Protein AF-A0A5E4P023-F1 (afdb_monomer_lite)

Sequence (431 aa):
MISGIAAQTNLLALNATIEAARAGEAGAGFRVVAGEVKELSQQTERATREIAASVQRVRGRAQINMTEVQAADAVMSGLDEVFKAVSDAVIAQGEQTREIGVGSDEIAKLAQKVRANAARMREIGGAVHSMTASAESASEAARAAFQRLSERASIVLRQAEVDGDDRSERWPVDLAGTLRRQGERHAVRLIELSPEALQIEMDAASVRLGEDAEVEFAPLGAFTIRLLTPTMAGFEAMLVAPSALLLTRIEDELRRVRVTYQPYIDRVQAVAAEVMATLERALAAGVIREDHVFSTAYVRDGATEPAQYLCESVAALEPHVRHIVERELEVAPLPDFCLLQDRNGFNPVHNLRFSRPPRLGDTVWNLRYSRMRRIFDDKTGLAAARNLKPFLVQSYARDMGDAIELRMEFDAPLFLRGRHWGCVRMAYKLR

Foldseek 3Di:
DQLVVLVVQLVVLVVQLVVLVVVPPVSPVSNVVSVVSNVVSVVSNVVVVVVVVVVVVVVVVVVVVVVVVVVVVVVVVVVVVVVVVVVVVVVVVVVVVVVVVVVVVVVVVVVVVVVVVVVVVVVVVVVVVVVVVVVVVVVVVVVVVVVVVVVVVLVVVLPDQDPQDPPFAKFADWWWKWKDDPNDIFTKTWGIDGLWKTDIAGDPVPDDAQDKIWMATPQQGIAIWGFHDQDLRGTMITGDPDDPSSSVSSVVVVVVRCVVCVVVQVVQLVLLVVLQVQLQVCVVVVVADPCQLLWPPWDWDPDFVVTFTDGSNLVRRAVRNQVSFQVQCVDPVHFPWKFFAWSQQATSHIHQQQCDDTDPPCNLCCLARNRHRDHDNDPVSNCLFNDPPQKGWDWDWGDSPVDTFIKIKIWGWHAHPNRTTGIIITIHGPD

Secondary structure (DSSP, 8-state):
-HHHHHHHHHHHHHHHHHHHHHTGGGGHHHHHHHHHHHHHHHHHHHHHHHHHHHHHHHHHHHHHHHHHHHHHHHHHHHHHHHHHHHHHHHHHHHHHHHHHHHHHHHHHHHHHHHHHHHHHHHHHHHHHHHHHHHHHHHHHHHHHHHHHHHHHHHHHHHHS---------PEEEEEEEEEEETTEEEEEEEEEE-SSEEEEE--GGG--TT-EEEEEETTTEEEEEEEEEEETTEEEEEESS--HHHHHHHHHHHHHHHHHHHHHHHHHHHHHHHHHHHHHHHHHTTSS-HHHHT----EE-TT-SS--EE-HHHHHHHHHHHHHHHHTTTSSSPPSEEEEEETTSB-SEE-GGGBPPP-TT-HHHHHHHB-TT-B--SHHHHHHHH--SS-EEEEEEEE-SS-EEEEEEEEEEEEETTEEEEEEEEEEE--

Radius of gyration: 70.95 Å; chains: 1; bounding box: 104×69×204 Å

pLDDT: mean 89.63, std 9.53, range [42.88, 98.44]

Structure (mmCIF, N/CA/C/O backbone):
data_AF-A0A5E4P023-F1
#
_entry.id   AF-A0A5E4P023-F1
#
loop_
_atom_site.group_PDB
_atom_site.id
_atom_site.type_symbol
_atom_site.label_atom_id
_atom_site.label_alt_id
_atom_site.label_comp_id
_atom_site.label_asym_id
_atom_site.label_entity_id
_atom_site.label_seq_id
_atom_site.pdbx_PDB_ins_code
_atom_site.Cartn_x
_atom_site.Cartn_y
_atom_site.Cartn_z
_atom_site.occupancy
_atom_site.B_iso_or_equiv
_atom_site.auth_seq_id
_atom_site.auth_comp_id
_atom_site.auth_asym_id
_atom_site.auth_atom_id
_atom_site.pdbx_PDB_model_num
ATOM 1 N N . MET A 1 1 ? -67.606 -9.915 131.030 1.00 70.81 1 MET A N 1
ATOM 2 C CA . MET A 1 1 ? -68.856 -10.425 131.636 1.00 70.81 1 MET A CA 1
ATOM 3 C C . MET A 1 1 ? -68.618 -11.724 132.405 1.00 70.81 1 MET A C 1
ATOM 5 O O . MET A 1 1 ? -68.650 -11.667 133.622 1.00 70.81 1 MET A O 1
ATOM 9 N N . ILE A 1 2 ? -68.265 -12.844 131.754 1.00 78.12 2 ILE A N 1
ATOM 10 C CA . ILE A 1 2 ? -68.077 -14.157 132.421 1.00 78.12 2 ILE A CA 1
ATOM 11 C C . ILE A 1 2 ? -66.960 -14.148 133.481 1.00 78.12 2 ILE A C 1
ATOM 13 O O . ILE A 1 2 ? -67.188 -14.589 134.599 1.00 78.12 2 ILE A O 1
ATOM 17 N N . SER A 1 3 ? -65.790 -13.562 133.190 1.00 79.75 3 SER A N 1
ATOM 18 C CA . SER A 1 3 ? -64.710 -13.411 134.188 1.00 79.75 3 SER A CA 1
ATOM 19 C C . SER A 1 3 ? -65.133 -12.573 135.403 1.00 79.75 3 SER A C 1
ATOM 21 O O . SER A 1 3 ? -64.735 -12.886 136.519 1.00 79.75 3 SER A O 1
ATOM 23 N N . GLY A 1 4 ? -65.988 -11.562 135.209 1.00 82.25 4 GLY A N 1
ATOM 24 C CA . GLY A 1 4 ? -66.532 -10.759 136.309 1.00 82.25 4 GLY A CA 1
ATOM 25 C C . GLY A 1 4 ? -67.507 -11.553 137.181 1.00 82.25 4 GLY A C 1
ATOM 26 O O . GLY A 1 4 ? -67.444 -11.464 138.402 1.00 82.25 4 GLY A O 1
ATOM 27 N N . ILE A 1 5 ? -68.342 -12.398 136.565 1.00 83.31 5 ILE A N 1
ATOM 28 C CA . ILE A 1 5 ? -69.244 -13.316 137.277 1.00 83.31 5 ILE A CA 1
ATOM 29 C C . ILE A 1 5 ? -68.435 -14.366 138.051 1.00 83.31 5 ILE A C 1
ATOM 31 O O . ILE A 1 5 ? -68.729 -14.621 139.215 1.00 83.31 5 ILE A O 1
ATOM 35 N N . ALA A 1 6 ? -67.380 -14.929 137.453 1.00 86.44 6 ALA A N 1
ATOM 36 C CA . ALA A 1 6 ? -66.483 -15.875 138.116 1.00 86.44 6 ALA A CA 1
ATOM 37 C C . ALA A 1 6 ? -65.750 -15.238 139.313 1.00 86.44 6 ALA A C 1
ATOM 39 O O . ALA A 1 6 ? -65.726 -15.825 140.390 1.00 86.44 6 ALA A O 1
ATOM 40 N N . ALA A 1 7 ? -65.242 -14.008 139.174 1.00 84.31 7 ALA A N 1
ATOM 41 C CA . ALA A 1 7 ? -64.601 -13.270 140.267 1.00 84.31 7 ALA A CA 1
ATOM 42 C C . ALA A 1 7 ? -65.572 -12.957 141.421 1.00 84.31 7 ALA A C 1
ATOM 44 O O . ALA A 1 7 ? -65.226 -13.115 142.593 1.00 84.31 7 ALA A O 1
ATOM 45 N N . GLN A 1 8 ? -66.809 -12.566 141.102 1.00 87.81 8 GLN A N 1
ATOM 46 C CA . GLN A 1 8 ? -67.855 -12.311 142.093 1.00 87.81 8 GLN A CA 1
ATOM 47 C C . GLN A 1 8 ? -68.312 -13.604 142.788 1.00 87.81 8 GLN A C 1
ATOM 49 O O . GLN A 1 8 ? -68.512 -13.614 144.001 1.00 87.81 8 GLN A O 1
ATOM 54 N N . THR A 1 9 ? -68.400 -14.710 142.044 1.00 88.12 9 THR A N 1
ATOM 55 C CA . THR A 1 9 ? -68.721 -16.047 142.575 1.00 88.12 9 THR A CA 1
ATOM 56 C C . THR A 1 9 ? -67.601 -16.570 143.480 1.00 88.12 9 THR A C 1
ATOM 58 O O . THR A 1 9 ? -67.891 -17.109 144.542 1.00 88.12 9 THR A O 1
ATOM 61 N N . ASN A 1 10 ? -66.330 -16.331 143.133 1.00 87.38 10 ASN A N 1
ATOM 62 C CA . ASN A 1 10 ? -65.165 -16.635 143.974 1.00 87.38 10 ASN A CA 1
ATOM 63 C C . ASN A 1 10 ? -65.195 -15.855 145.298 1.00 87.38 10 ASN A C 1
ATOM 65 O O . ASN A 1 10 ? -64.901 -16.413 146.352 1.00 87.38 10 ASN A O 1
ATOM 69 N N . LEU A 1 11 ? -65.581 -14.574 145.253 1.00 88.50 11 LEU A N 1
ATOM 70 C CA . LEU A 1 11 ? -65.767 -13.729 146.438 1.00 88.50 11 LEU A CA 1
ATOM 71 C C . LEU A 1 11 ? -66.920 -14.217 147.327 1.00 88.50 11 LEU A C 1
ATOM 73 O O . LEU A 1 11 ? -66.765 -14.302 148.544 1.00 88.50 11 LEU A O 1
ATOM 77 N N . LEU A 1 12 ? -68.058 -14.581 146.731 1.00 87.12 12 LEU A N 1
ATOM 78 C CA . LEU A 1 12 ? -69.199 -15.167 147.443 1.00 87.12 12 LEU A CA 1
ATOM 79 C C . LEU A 1 12 ? -68.840 -16.511 148.090 1.00 87.12 12 LEU A C 1
ATOM 81 O O . LEU A 1 12 ? -69.152 -16.732 149.259 1.00 87.12 12 LEU A O 1
ATOM 85 N N . ALA A 1 13 ? -68.139 -17.379 147.361 1.00 87.19 13 ALA A N 1
ATOM 86 C CA . ALA A 1 13 ? -67.669 -18.666 147.858 1.00 87.19 13 ALA A CA 1
ATOM 87 C C . ALA A 1 13 ? -66.635 -18.508 148.981 1.00 87.19 13 ALA A C 1
ATOM 89 O O . ALA A 1 13 ? -66.694 -19.229 149.971 1.00 87.19 13 ALA A O 1
ATOM 90 N N . LEU A 1 14 ? -65.741 -17.518 148.881 1.00 85.56 14 LEU A N 1
ATOM 91 C CA . LEU A 1 14 ? -64.792 -17.168 149.939 1.00 85.56 14 LEU A CA 1
ATOM 92 C C . LEU A 1 14 ? -65.509 -16.724 151.222 1.00 85.56 14 LEU A C 1
ATOM 94 O O . LEU A 1 14 ? -65.182 -17.218 152.300 1.00 85.56 14 LEU A O 1
ATOM 98 N N . ASN A 1 15 ? -66.507 -15.843 151.104 1.00 86.62 15 ASN A N 1
ATOM 99 C CA . ASN A 1 15 ? -67.332 -15.419 152.238 1.00 86.62 15 ASN A CA 1
ATOM 100 C C . ASN A 1 15 ? -68.079 -16.611 152.861 1.00 86.62 15 ASN A C 1
ATOM 102 O O . ASN A 1 15 ? -68.120 -16.743 154.083 1.00 86.62 15 ASN A O 1
ATOM 106 N N . ALA A 1 16 ? -68.595 -17.527 152.036 1.00 84.56 16 ALA A N 1
ATOM 107 C CA . ALA A 1 16 ? -69.231 -18.757 152.503 1.00 84.56 16 ALA A CA 1
ATOM 108 C C . ALA A 1 16 ? -68.242 -19.717 153.198 1.00 84.56 16 ALA A C 1
ATOM 110 O O . ALA A 1 16 ? -68.600 -20.338 154.196 1.00 84.56 16 ALA A O 1
ATOM 111 N N . THR A 1 17 ? -66.985 -19.816 152.737 1.00 82.94 17 THR A N 1
ATOM 112 C CA . THR A 1 17 ? -65.925 -20.588 153.416 1.00 82.94 17 THR A CA 1
ATOM 113 C C . THR A 1 17 ? -65.622 -20.021 154.806 1.00 82.94 17 THR A C 1
ATOM 115 O O . THR A 1 17 ? -65.428 -20.793 155.745 1.00 82.94 17 THR A O 1
ATOM 118 N N . ILE A 1 18 ? -65.597 -18.689 154.949 1.00 82.94 18 ILE A N 1
ATOM 119 C CA . ILE A 1 18 ? -65.374 -18.003 156.233 1.00 82.94 18 ILE A CA 1
ATOM 120 C C . ILE A 1 18 ? -66.510 -18.325 157.213 1.00 82.94 18 ILE A C 1
ATOM 122 O O . ILE A 1 18 ? -66.247 -18.707 158.354 1.00 82.94 18 ILE A O 1
ATOM 126 N N . GLU A 1 19 ? -67.765 -18.254 156.767 1.00 84.62 19 GLU A N 1
ATOM 127 C CA . GLU A 1 19 ? -68.917 -18.528 157.634 1.00 84.62 19 GLU A CA 1
ATOM 128 C C . GLU A 1 19 ? -69.028 -20.024 157.997 1.00 84.62 19 GLU A C 1
ATOM 130 O O . GLU A 1 19 ? -69.291 -20.374 159.149 1.00 84.62 19 GLU A O 1
ATOM 135 N N . ALA A 1 20 ? -68.698 -20.927 157.064 1.00 82.19 20 ALA A N 1
ATOM 136 C CA . ALA A 1 20 ? -68.601 -22.367 157.324 1.00 82.19 20 ALA A CA 1
ATOM 137 C C . ALA A 1 20 ? -67.449 -22.742 158.282 1.00 82.19 20 ALA A C 1
ATOM 139 O O . ALA A 1 20 ? -67.514 -23.766 158.970 1.00 82.19 20 ALA A O 1
ATOM 140 N N . ALA A 1 21 ? -66.385 -21.932 158.349 1.00 79.31 21 ALA A N 1
ATOM 141 C CA . ALA A 1 21 ? -65.330 -22.074 159.352 1.00 79.31 21 ALA A CA 1
ATOM 142 C C . ALA A 1 21 ? -65.804 -21.651 160.753 1.00 79.31 21 ALA A C 1
ATOM 144 O O . ALA A 1 21 ? -65.434 -22.281 161.744 1.00 79.31 21 ALA A O 1
ATOM 145 N N . ARG A 1 22 ? -66.663 -20.629 160.820 1.00 81.69 22 ARG A N 1
ATOM 146 C CA . ARG A 1 22 ? -67.216 -20.051 162.053 1.00 81.69 22 ARG A CA 1
ATOM 147 C C . ARG A 1 22 ? -68.255 -20.947 162.738 1.00 81.69 22 ARG A C 1
ATOM 149 O O . ARG A 1 22 ? -68.333 -20.951 163.962 1.00 81.69 22 ARG A O 1
ATOM 156 N N . ALA A 1 23 ? -68.999 -21.739 161.965 1.00 81.44 23 ALA A N 1
ATOM 157 C CA . ALA A 1 23 ? -70.019 -22.676 162.453 1.00 81.44 23 ALA A CA 1
ATOM 158 C C . ALA A 1 23 ? -69.472 -23.997 163.056 1.00 81.44 23 ALA A C 1
ATOM 160 O O . ALA A 1 23 ? -70.258 -24.848 163.475 1.00 81.44 23 ALA A O 1
ATOM 161 N N . GLY A 1 24 ? -68.147 -24.198 163.113 1.00 75.44 24 GLY A N 1
ATOM 162 C CA . GLY A 1 24 ? -67.534 -25.380 163.744 1.00 75.44 24 GLY A CA 1
ATOM 163 C C . GLY A 1 24 ? -67.893 -26.714 163.064 1.00 75.44 24 GLY A C 1
ATOM 164 O O . GLY A 1 24 ? -67.930 -26.789 161.835 1.00 75.44 24 GLY A O 1
ATOM 165 N N . GLU A 1 25 ? -68.147 -27.768 163.854 1.00 73.56 25 GLU A N 1
ATOM 166 C CA . GLU A 1 25 ? -68.491 -29.132 163.385 1.00 73.56 25 GLU A CA 1
ATOM 167 C C . GLU A 1 25 ? -69.764 -29.169 162.514 1.00 73.56 25 GLU A C 1
ATOM 169 O O . GLU A 1 25 ? -69.801 -29.863 161.499 1.00 73.56 25 GLU A O 1
ATOM 174 N N . ALA A 1 26 ? -70.782 -28.356 162.833 1.00 71.69 26 ALA A N 1
ATOM 175 C CA . ALA A 1 26 ? -72.043 -28.308 162.081 1.00 71.69 26 ALA A CA 1
ATOM 176 C C . ALA A 1 26 ? -71.886 -27.740 160.652 1.00 71.69 26 ALA A C 1
ATOM 178 O O . ALA A 1 26 ? -72.730 -27.979 159.790 1.00 71.69 26 ALA A O 1
ATOM 179 N N . GLY A 1 27 ? -70.801 -26.999 160.385 1.00 79.94 27 GLY A N 1
ATOM 180 C CA . GLY A 1 27 ? -70.506 -26.368 159.093 1.00 79.94 27 GLY A CA 1
ATOM 181 C C . GLY A 1 27 ? -69.602 -27.183 158.162 1.00 79.94 27 GLY A C 1
ATOM 182 O O . GLY A 1 27 ? -69.261 -26.702 157.078 1.00 79.94 27 GLY A O 1
ATOM 183 N N . ALA A 1 28 ? -69.190 -28.395 158.553 1.00 75.88 28 ALA A N 1
ATOM 184 C CA . ALA A 1 28 ? -68.196 -29.186 157.823 1.00 75.88 28 ALA A CA 1
ATOM 185 C C . ALA A 1 28 ? -68.594 -29.462 156.358 1.00 75.88 28 ALA A C 1
ATOM 187 O O . ALA A 1 28 ? -67.791 -29.236 155.453 1.00 75.88 28 ALA A O 1
ATOM 188 N N . GLY A 1 29 ? -69.850 -29.855 156.105 1.00 81.75 29 GLY A N 1
ATOM 189 C CA . GLY A 1 29 ? -70.361 -30.082 154.745 1.00 81.75 29 GLY A CA 1
ATOM 190 C C . GLY A 1 29 ? -70.436 -28.803 153.899 1.00 81.75 29 GLY A C 1
ATOM 191 O O . GLY A 1 29 ? -70.054 -28.806 152.731 1.00 81.75 29 GLY A O 1
ATOM 192 N N . PHE A 1 30 ? -70.836 -27.677 154.503 1.00 83.12 30 PHE A N 1
ATOM 193 C CA . PHE A 1 30 ? -70.882 -26.369 153.832 1.00 83.12 30 PHE A CA 1
ATOM 194 C C . PHE A 1 30 ? -69.492 -25.869 153.426 1.00 83.12 30 PHE A C 1
ATOM 196 O O . PHE A 1 30 ? -69.344 -25.224 152.389 1.00 83.12 30 PHE A O 1
ATOM 203 N N . ARG A 1 31 ? -68.460 -26.193 154.213 1.00 83.38 31 ARG A N 1
ATOM 204 C CA . ARG A 1 31 ? -67.069 -25.827 153.922 1.00 83.38 31 ARG A CA 1
ATOM 205 C C . ARG A 1 31 ? -66.550 -26.502 152.655 1.00 83.38 31 ARG A C 1
ATOM 207 O O . ARG A 1 31 ? -65.865 -25.847 151.875 1.00 83.38 31 ARG A O 1
ATOM 214 N N . VAL A 1 32 ? -66.903 -27.773 152.442 1.00 85.25 32 VAL A N 1
ATOM 215 C CA . VAL A 1 32 ? -66.551 -28.525 151.226 1.00 85.25 32 VAL A CA 1
ATOM 216 C C . VAL A 1 32 ? -67.222 -27.897 150.008 1.00 85.25 32 VAL A C 1
ATOM 218 O O . VAL A 1 32 ? -66.541 -27.586 149.038 1.00 85.25 32 VAL A O 1
ATOM 221 N N . VAL A 1 33 ? -68.526 -27.609 150.087 1.00 86.62 33 VAL A N 1
ATOM 222 C CA . VAL A 1 33 ? -69.267 -26.974 148.983 1.00 86.62 33 VAL A CA 1
ATOM 223 C C . VAL A 1 33 ? -68.716 -25.580 148.666 1.00 86.62 33 VAL A C 1
ATOM 225 O O . VAL A 1 33 ? -68.507 -25.253 147.503 1.00 86.62 33 VAL A O 1
ATOM 228 N N . ALA A 1 34 ? -68.428 -24.757 149.679 1.00 87.19 34 ALA A N 1
ATOM 229 C CA . ALA A 1 34 ? -67.835 -23.438 149.468 1.00 87.19 34 ALA A CA 1
ATOM 230 C C . ALA A 1 34 ? -66.423 -23.524 148.857 1.00 87.19 34 ALA A C 1
ATOM 232 O O . ALA A 1 34 ? -66.083 -22.712 147.998 1.00 87.19 34 ALA A O 1
ATOM 233 N N . GLY A 1 35 ? -65.622 -24.518 149.263 1.00 86.62 35 GLY A N 1
ATOM 234 C CA . GLY A 1 35 ? -64.325 -24.824 148.656 1.00 86.62 35 GLY A CA 1
ATOM 235 C C . GLY A 1 35 ? -64.447 -25.215 147.181 1.00 86.62 35 GLY A C 1
ATOM 236 O O . GLY A 1 35 ? -63.753 -24.638 146.349 1.00 86.62 35 GLY A O 1
ATOM 237 N N . GLU A 1 36 ? -65.393 -26.095 146.853 1.00 89.62 36 GLU A N 1
ATOM 238 C CA . GLU A 1 36 ? -65.662 -26.557 145.486 1.00 89.62 36 GLU A CA 1
ATOM 239 C C . GLU A 1 36 ? -66.146 -25.414 144.577 1.00 89.62 36 GLU A C 1
ATOM 241 O O . GLU A 1 36 ? -65.652 -25.237 143.466 1.00 89.62 36 GLU A O 1
ATOM 246 N N . VAL A 1 37 ? -67.064 -24.561 145.058 1.00 89.00 37 VAL A N 1
ATOM 247 C CA . VAL A 1 37 ? -67.544 -23.388 144.298 1.00 89.00 37 VAL A CA 1
ATOM 248 C C . VAL A 1 37 ? -66.415 -22.375 144.089 1.00 89.00 37 VAL A C 1
ATOM 250 O O . VAL A 1 37 ? -66.289 -21.796 143.005 1.00 89.00 37 VAL A O 1
ATOM 253 N N . LYS A 1 38 ? -65.564 -22.169 145.103 1.00 87.19 38 LYS A N 1
ATOM 254 C CA . LYS A 1 38 ? -64.379 -21.313 144.994 1.00 87.19 38 LYS A CA 1
ATOM 255 C C . LYS A 1 38 ? -63.421 -21.864 143.937 1.00 87.19 38 LYS A C 1
ATOM 257 O O . LYS A 1 38 ? -63.014 -21.120 143.047 1.00 87.19 38 LYS A O 1
ATOM 262 N N . GLU A 1 39 ? -63.116 -23.154 143.972 1.00 89.88 39 GLU A N 1
ATOM 263 C CA . GLU A 1 39 ? -62.246 -23.792 142.986 1.00 89.88 39 GLU A CA 1
ATOM 264 C C . GLU A 1 39 ? -62.830 -23.725 141.565 1.00 89.88 39 GLU A C 1
ATOM 266 O O . GLU A 1 39 ? -62.143 -23.268 140.648 1.00 89.88 39 GLU A O 1
ATOM 271 N N . LEU A 1 40 ? -64.115 -24.050 141.388 1.00 90.56 40 LEU A N 1
ATOM 272 C CA . LEU A 1 40 ? -64.821 -23.963 140.106 1.00 90.56 40 LEU A CA 1
ATOM 273 C C . LEU A 1 40 ? -64.823 -22.534 139.547 1.00 90.56 40 LEU A C 1
ATOM 275 O O . LEU A 1 40 ? -64.618 -22.325 138.350 1.00 90.56 40 LEU A O 1
ATOM 279 N N . SER A 1 41 ? -65.011 -21.526 140.401 1.00 90.50 41 SER A N 1
ATOM 280 C CA . SER A 1 41 ? -64.974 -20.122 139.986 1.00 90.50 41 SER A CA 1
ATOM 281 C C . SER A 1 41 ? -63.569 -19.681 139.541 1.00 90.50 41 SER A C 1
ATOM 283 O O . SER A 1 41 ? -63.434 -19.028 138.505 1.00 90.50 41 SER A O 1
ATOM 285 N N . GLN A 1 42 ? -62.509 -20.125 140.228 1.00 89.88 42 GLN A N 1
ATOM 286 C CA . GLN A 1 42 ? -61.117 -19.889 139.820 1.00 89.88 42 GLN A CA 1
ATOM 287 C C . GLN A 1 42 ? -60.745 -20.644 138.536 1.00 89.88 42 GLN A C 1
ATOM 289 O O . GLN A 1 42 ? -59.994 -20.129 137.703 1.00 89.88 42 GLN A O 1
ATOM 294 N N . GLN A 1 43 ? -61.250 -21.867 138.353 1.00 90.31 43 GLN A N 1
ATOM 295 C CA . GLN A 1 43 ? -61.119 -22.616 137.101 1.00 90.31 43 GLN A CA 1
ATOM 296 C C . GLN A 1 43 ? -61.851 -21.900 135.956 1.00 90.31 43 GLN A C 1
ATOM 298 O O . GLN A 1 43 ? -61.278 -21.725 134.884 1.00 90.31 43 GLN A O 1
ATOM 303 N N . THR A 1 44 ? -63.059 -21.384 136.200 1.00 90.62 44 THR A N 1
ATOM 304 C CA . THR A 1 44 ? -63.840 -20.612 135.219 1.00 90.62 44 THR A CA 1
ATOM 305 C C . THR A 1 44 ? -63.118 -19.328 134.812 1.00 90.62 44 THR A C 1
ATOM 307 O O . THR A 1 44 ? -63.067 -18.986 133.629 1.00 90.62 44 THR A O 1
ATOM 310 N N . GLU A 1 45 ? -62.513 -18.615 135.764 1.00 90.06 45 GLU A N 1
ATOM 311 C CA . GLU A 1 45 ? -61.728 -17.412 135.483 1.00 90.06 45 GLU A CA 1
ATOM 312 C C . GLU A 1 45 ? -60.471 -17.721 134.651 1.00 90.06 45 GLU A C 1
ATOM 314 O O . GLU A 1 45 ? -60.167 -16.993 133.700 1.00 90.06 45 GLU A O 1
ATOM 319 N N . ARG A 1 46 ? -59.754 -18.809 134.972 1.00 89.50 46 ARG A N 1
ATOM 320 C CA . ARG A 1 46 ? -58.605 -19.292 134.186 1.00 89.50 46 ARG A CA 1
ATOM 321 C C . ARG A 1 46 ? -59.018 -19.681 132.767 1.00 89.50 46 ARG A C 1
ATOM 323 O O . ARG A 1 46 ? -58.470 -19.127 131.817 1.00 89.50 46 ARG A O 1
ATOM 330 N N . ALA A 1 47 ? -60.043 -20.519 132.625 1.00 89.88 47 ALA A N 1
ATOM 331 C CA . ALA A 1 47 ? -60.575 -20.930 131.328 1.00 89.88 47 ALA A CA 1
ATOM 332 C C . ALA A 1 47 ? -61.036 -19.722 130.493 1.00 89.88 47 ALA A C 1
ATOM 334 O O . ALA A 1 47 ? -60.740 -19.630 129.305 1.00 89.88 47 ALA A O 1
ATOM 335 N N . THR A 1 48 ? -61.690 -18.731 131.112 1.00 90.19 48 THR A N 1
ATOM 336 C CA . THR A 1 48 ? -62.118 -17.505 130.414 1.00 90.19 48 THR A CA 1
ATOM 337 C C . THR A 1 48 ? -60.925 -16.680 129.921 1.00 90.19 48 THR A C 1
ATOM 339 O O . THR A 1 48 ? -60.967 -16.151 128.807 1.00 90.19 48 THR A O 1
ATOM 342 N N . ARG A 1 49 ? -59.845 -16.573 130.711 1.00 90.25 49 ARG A N 1
ATOM 343 C CA . ARG A 1 49 ? -58.599 -15.907 130.287 1.00 90.25 49 ARG A CA 1
ATOM 344 C C . ARG A 1 49 ? -57.920 -16.645 129.136 1.00 90.25 49 ARG A C 1
ATOM 346 O O . ARG A 1 49 ? -57.479 -16.003 128.185 1.00 90.25 49 ARG A O 1
ATOM 353 N N . GLU A 1 50 ? -57.875 -17.970 129.186 1.00 92.19 50 GLU A N 1
ATOM 354 C CA . GLU A 1 50 ? -57.326 -18.797 128.109 1.00 92.19 50 GLU A CA 1
ATOM 355 C C . GLU A 1 50 ? -58.144 -18.681 126.820 1.00 92.19 50 GLU A C 1
ATOM 357 O O . GLU A 1 50 ? -57.561 -18.530 125.746 1.00 92.19 50 GLU A O 1
ATOM 362 N N . ILE A 1 51 ? -59.479 -18.661 126.917 1.00 92.00 51 ILE A N 1
ATOM 363 C CA . ILE A 1 51 ? -60.373 -18.408 125.779 1.00 92.00 51 ILE A CA 1
ATOM 364 C C . ILE A 1 51 ? -60.104 -17.020 125.199 1.00 92.00 51 ILE A C 1
ATOM 366 O O . ILE A 1 51 ? -59.930 -16.898 123.989 1.00 92.00 51 ILE A O 1
ATOM 370 N N . ALA A 1 52 ? -60.009 -15.980 126.033 1.00 90.56 52 ALA A N 1
ATOM 371 C CA . ALA A 1 52 ? -59.702 -14.629 125.567 1.00 90.56 52 ALA A CA 1
ATOM 372 C C . ALA A 1 52 ? -58.344 -14.571 124.845 1.00 90.56 52 ALA A C 1
ATOM 374 O O . ALA A 1 52 ? -58.247 -13.993 123.760 1.00 90.56 52 ALA A O 1
ATOM 375 N N . ALA A 1 53 ? -57.318 -15.230 125.390 1.00 92.25 53 ALA A N 1
ATOM 376 C CA . ALA A 1 53 ? -56.012 -15.351 124.749 1.00 92.25 53 ALA A CA 1
ATOM 377 C C . ALA A 1 53 ? -56.082 -16.142 123.429 1.00 92.25 53 ALA A C 1
ATOM 379 O O . ALA A 1 53 ? -55.467 -15.741 122.441 1.00 92.25 53 ALA A O 1
ATOM 380 N N . SER A 1 54 ? -56.859 -17.229 123.370 1.00 92.94 54 SER A N 1
ATOM 381 C CA . SER A 1 54 ? -57.114 -17.987 122.137 1.00 92.94 54 SER A CA 1
ATOM 382 C C . SER A 1 54 ? -57.817 -17.143 121.080 1.00 92.94 54 SER A C 1
ATOM 384 O O . SER A 1 54 ? -57.382 -17.141 119.934 1.00 92.94 54 SER A O 1
ATOM 386 N N . VAL A 1 55 ? -58.845 -16.378 121.448 1.00 94.19 55 VAL A N 1
ATOM 387 C CA . VAL A 1 55 ? -59.549 -15.476 120.525 1.00 94.19 55 VAL A CA 1
ATOM 388 C C . VAL A 1 55 ? -58.599 -14.408 119.985 1.00 94.19 55 VAL A C 1
ATOM 390 O O . VAL A 1 55 ? -58.622 -14.137 118.787 1.00 94.19 55 VAL A O 1
ATOM 393 N N . GLN A 1 56 ? -57.721 -13.844 120.821 1.00 94.25 56 GLN A N 1
ATOM 394 C CA . GLN A 1 56 ? -56.705 -12.890 120.364 1.00 94.25 56 GLN A CA 1
ATOM 395 C C . GLN A 1 56 ? -55.690 -13.535 119.413 1.00 94.25 56 GLN A C 1
ATOM 397 O O . GLN A 1 56 ? -55.388 -12.957 118.372 1.00 94.25 56 GLN A O 1
ATOM 402 N N . ARG A 1 57 ? -55.225 -14.760 119.695 1.00 94.88 57 ARG A N 1
ATOM 403 C CA . ARG A 1 57 ? -54.366 -15.513 118.763 1.00 94.88 57 ARG A CA 1
ATOM 404 C C . ARG A 1 57 ? -55.065 -15.793 117.435 1.00 94.88 57 ARG A C 1
ATOM 406 O O . ARG A 1 57 ? -54.456 -15.609 116.388 1.00 94.88 57 ARG A O 1
ATOM 413 N N . VAL A 1 58 ? -56.328 -16.220 117.462 1.00 94.62 58 VAL A N 1
ATOM 414 C CA . VAL A 1 58 ? -57.122 -16.482 116.249 1.00 94.62 58 VAL A CA 1
ATOM 415 C C . VAL A 1 58 ? -57.318 -15.198 115.448 1.00 94.62 58 VAL A C 1
ATOM 417 O O . VAL A 1 58 ? -57.105 -15.213 114.241 1.00 94.62 58 VAL A O 1
ATOM 420 N N . ARG A 1 59 ? -57.644 -14.076 116.103 1.00 94.38 59 ARG A N 1
ATOM 421 C CA . ARG A 1 59 ? -57.745 -12.763 115.447 1.00 94.38 59 ARG A CA 1
ATOM 422 C C . ARG A 1 59 ? -56.416 -12.316 114.845 1.00 94.38 59 ARG A C 1
ATOM 424 O O . ARG A 1 59 ? -56.401 -11.894 113.698 1.00 94.38 59 ARG A O 1
ATOM 431 N N . GLY A 1 60 ? -55.308 -12.463 115.573 1.00 95.50 60 GLY A N 1
ATOM 432 C CA . GLY A 1 60 ? -53.970 -12.155 115.063 1.00 95.50 60 GLY A CA 1
ATOM 433 C C . GLY A 1 60 ? -53.609 -12.995 113.836 1.00 95.50 60 GLY A C 1
ATOM 434 O O . GLY A 1 60 ? -53.158 -12.452 112.833 1.00 95.50 60 GLY A O 1
ATOM 435 N N . ARG A 1 61 ? -53.893 -14.304 113.868 1.00 95.25 61 ARG A N 1
ATOM 436 C CA . ARG A 1 61 ? -53.710 -15.195 112.709 1.00 95.25 61 ARG A CA 1
ATOM 437 C C . ARG A 1 61 ? -54.612 -14.819 111.534 1.00 95.25 61 ARG A C 1
ATOM 439 O O . ARG A 1 61 ? -54.147 -14.818 110.405 1.00 95.25 61 ARG A O 1
ATOM 446 N N . ALA A 1 62 ? -55.872 -14.467 111.786 1.00 94.12 62 ALA A N 1
ATOM 447 C CA . ALA A 1 62 ? -56.782 -14.006 110.741 1.00 94.12 62 ALA A CA 1
ATOM 448 C C . ALA A 1 62 ? -56.284 -12.707 110.087 1.00 94.12 62 ALA A C 1
ATOM 450 O O . ALA A 1 62 ? -56.365 -12.570 108.871 1.00 94.12 62 ALA A O 1
ATOM 451 N N . GLN A 1 63 ? -55.719 -11.787 110.874 1.00 95.19 63 GLN A N 1
ATOM 452 C CA . GLN A 1 63 ? -55.117 -10.557 110.362 1.00 95.19 63 GLN A CA 1
ATOM 453 C C . GLN A 1 63 ? -53.908 -10.847 109.461 1.00 95.19 63 GLN A C 1
ATOM 455 O O . GLN A 1 63 ? -53.819 -10.280 108.379 1.00 95.19 63 GLN A O 1
ATOM 460 N N . ILE A 1 64 ? -53.016 -11.754 109.878 1.00 95.38 64 ILE A N 1
ATOM 461 C CA . ILE A 1 64 ? -51.860 -12.184 109.071 1.00 95.38 64 ILE A CA 1
ATOM 462 C C . ILE A 1 64 ? -52.329 -12.800 107.749 1.00 95.38 64 ILE A C 1
ATOM 464 O O . ILE A 1 64 ? -51.871 -12.376 106.692 1.00 95.38 64 ILE A O 1
ATOM 468 N N . ASN A 1 65 ? -53.300 -13.718 107.794 1.00 95.06 65 ASN A N 1
ATOM 469 C CA . ASN A 1 65 ? -53.862 -14.326 106.588 1.00 95.06 65 ASN A CA 1
ATOM 470 C C . ASN A 1 65 ? -54.478 -13.278 105.645 1.00 95.06 65 ASN A C 1
ATOM 472 O O . ASN A 1 65 ? -54.338 -13.397 104.434 1.00 95.06 65 ASN A O 1
ATOM 476 N N . MET A 1 66 ? -55.155 -12.246 106.169 1.00 95.38 66 MET A N 1
ATOM 477 C CA . MET A 1 66 ? -55.682 -11.160 105.331 1.00 95.38 66 MET A CA 1
ATOM 478 C C . MET A 1 66 ? -54.560 -10.396 104.617 1.00 95.38 66 MET A C 1
ATOM 480 O O . MET A 1 66 ? -54.696 -10.106 103.431 1.00 95.38 66 MET A O 1
ATOM 484 N N . THR A 1 67 ? -53.444 -10.119 105.297 1.00 95.94 67 THR A N 1
ATOM 485 C CA . THR A 1 67 ? -52.267 -9.490 104.676 1.00 95.94 67 THR A CA 1
ATOM 486 C C . THR A 1 67 ? -51.645 -10.383 103.597 1.00 95.94 67 THR A C 1
ATOM 488 O O . THR A 1 67 ? -51.275 -9.892 102.534 1.00 95.94 67 THR A O 1
ATOM 491 N N . GLU A 1 68 ? -51.556 -11.695 103.832 1.00 96.00 68 GLU A N 1
ATOM 492 C CA . GLU A 1 68 ? -51.052 -12.656 102.839 1.00 96.00 68 GLU A CA 1
ATOM 493 C C . GLU A 1 68 ? -51.957 -12.734 101.601 1.00 96.00 68 GLU A C 1
ATOM 495 O O . GLU A 1 68 ? -51.458 -12.744 100.477 1.00 96.00 68 GLU A O 1
ATOM 500 N N . VAL A 1 69 ? -53.282 -12.718 101.785 1.00 95.62 69 VAL A N 1
ATOM 501 C CA . VAL A 1 69 ? -54.247 -12.675 100.673 1.00 95.62 69 VAL A CA 1
ATOM 502 C C . VAL A 1 69 ? -54.105 -11.380 99.870 1.00 95.62 69 VAL A C 1
ATOM 504 O O . VAL A 1 69 ? -54.094 -11.434 98.646 1.00 95.62 69 VAL A O 1
ATOM 507 N N . GLN A 1 70 ? -53.930 -10.229 100.527 1.00 95.75 70 GLN A N 1
ATOM 508 C CA . GLN A 1 70 ? -53.681 -8.954 99.839 1.00 95.75 70 GLN A CA 1
ATOM 509 C C . GLN A 1 70 ? -52.371 -8.967 99.040 1.00 95.75 70 GLN A C 1
ATOM 511 O O . GLN A 1 70 ? -52.321 -8.444 97.928 1.00 95.75 70 GLN A O 1
ATOM 516 N N . ALA A 1 71 ? -51.316 -9.585 99.577 1.00 95.00 71 ALA A N 1
ATOM 517 C CA . ALA A 1 71 ? -50.060 -9.755 98.854 1.00 95.00 71 ALA A CA 1
ATOM 518 C C . ALA A 1 71 ? -50.232 -10.664 97.625 1.00 95.00 71 ALA A C 1
ATOM 520 O O . ALA A 1 71 ? -49.704 -10.353 96.558 1.00 95.00 71 ALA A O 1
ATOM 521 N N . ALA A 1 72 ? -50.999 -11.751 97.746 1.00 94.12 72 ALA A N 1
ATOM 522 C CA . ALA A 1 72 ? -51.321 -12.621 96.618 1.00 94.12 72 ALA A CA 1
ATOM 523 C C . ALA A 1 72 ? -52.122 -11.882 95.530 1.00 94.12 72 ALA A C 1
ATOM 525 O O . ALA A 1 72 ? -51.820 -12.039 94.351 1.00 94.12 72 ALA A O 1
ATOM 526 N N . ASP A 1 73 ? -53.079 -11.036 95.916 1.00 96.12 73 ASP A N 1
ATOM 527 C CA . ASP A 1 73 ? -53.892 -10.234 94.991 1.00 96.12 73 ASP A CA 1
ATOM 528 C C . ASP A 1 73 ? -53.043 -9.206 94.214 1.00 96.12 73 ASP A C 1
ATOM 530 O O . ASP A 1 73 ? -53.192 -9.036 93.001 1.00 96.12 73 ASP A O 1
ATOM 534 N N . ALA A 1 74 ? -52.062 -8.589 94.886 1.00 95.12 74 ALA A N 1
ATOM 535 C CA . ALA A 1 74 ? -51.091 -7.702 94.246 1.00 95.12 74 ALA A CA 1
ATOM 536 C C . ALA A 1 74 ? -50.190 -8.445 93.244 1.00 95.12 74 ALA A C 1
ATOM 538 O O . ALA A 1 74 ? -49.919 -7.933 92.157 1.00 95.12 74 ALA A O 1
ATOM 539 N N . VAL A 1 75 ? -49.751 -9.666 93.576 1.00 95.62 75 VAL A N 1
ATOM 540 C CA . VAL A 1 75 ? -48.983 -10.512 92.645 1.00 95.62 75 VAL A CA 1
ATOM 541 C C . VAL A 1 75 ? -49.836 -10.914 91.439 1.00 95.62 75 VAL A C 1
ATOM 543 O O . VAL A 1 75 ? -49.342 -10.850 90.317 1.00 95.62 75 VAL A O 1
ATOM 546 N N . MET A 1 76 ? -51.106 -11.283 91.638 1.00 94.94 76 MET A N 1
ATOM 547 C CA . MET A 1 76 ? -52.025 -11.620 90.540 1.00 94.94 76 MET A CA 1
ATOM 548 C C . MET A 1 76 ? -52.264 -10.425 89.611 1.00 94.94 76 MET A C 1
ATOM 550 O O . MET A 1 76 ? -52.180 -10.574 88.396 1.00 94.94 76 MET A O 1
ATOM 554 N N . SER A 1 77 ? -52.440 -9.226 90.169 1.00 94.94 77 SER A N 1
ATOM 555 C CA . SER A 1 77 ? -52.559 -7.994 89.376 1.00 94.94 77 SER A CA 1
ATOM 556 C C . SER A 1 77 ? -51.289 -7.709 88.560 1.00 94.94 77 SER A C 1
ATOM 558 O O . SER A 1 77 ? -51.366 -7.342 87.389 1.00 94.94 77 SER A O 1
ATOM 560 N N . GLY A 1 78 ? -50.106 -7.929 89.146 1.00 96.00 78 GLY A N 1
ATOM 561 C CA . GLY A 1 78 ? -48.836 -7.810 88.425 1.00 96.00 78 GLY A CA 1
ATOM 562 C C . GLY A 1 78 ? -48.673 -8.855 87.314 1.00 96.00 78 GLY A C 1
ATOM 563 O O . GLY A 1 78 ? -48.115 -8.553 86.260 1.00 96.00 78 GLY A O 1
ATOM 564 N N . LEU A 1 79 ? -49.185 -10.075 87.512 1.00 95.38 79 LEU A N 1
ATOM 565 C CA . LEU A 1 79 ? -49.198 -11.107 86.472 1.00 95.38 79 LEU A CA 1
ATOM 566 C C . LEU A 1 79 ? -50.066 -10.696 85.280 1.00 95.38 79 LEU A C 1
ATOM 568 O O . LEU A 1 79 ? -49.637 -10.899 84.146 1.00 95.38 79 LEU A O 1
ATOM 572 N N . ASP A 1 80 ? -51.225 -10.078 85.510 1.00 94.62 80 ASP A N 1
ATOM 573 C CA . ASP A 1 80 ? -52.091 -9.586 84.431 1.00 94.62 80 ASP A CA 1
ATOM 574 C C . ASP A 1 80 ? -51.389 -8.523 83.566 1.00 94.62 80 ASP A C 1
ATOM 576 O O . ASP A 1 80 ? -51.474 -8.567 82.334 1.00 94.62 80 ASP A O 1
ATOM 580 N N . GLU A 1 81 ? -50.627 -7.608 84.178 1.00 95.62 81 GLU A N 1
ATOM 581 C CA . GLU A 1 81 ? -49.814 -6.631 83.438 1.00 95.62 81 GLU A CA 1
ATOM 582 C C . GLU A 1 81 ? -48.718 -7.303 82.599 1.00 95.62 81 GLU A C 1
ATOM 584 O O . GLU A 1 81 ? -48.526 -6.955 81.429 1.00 95.62 81 GLU A O 1
ATOM 589 N N . VAL A 1 82 ? -48.029 -8.304 83.159 1.00 96.69 82 VAL A N 1
ATOM 590 C CA . VAL A 1 82 ? -47.001 -9.070 82.437 1.00 96.69 82 VAL A CA 1
ATOM 591 C C . VAL A 1 82 ? -47.614 -9.846 81.270 1.00 96.69 82 VAL A C 1
ATOM 593 O O . VAL A 1 82 ? -47.069 -9.807 80.166 1.00 96.69 82 VAL A O 1
ATOM 596 N N . PHE A 1 83 ? -48.753 -10.517 81.464 1.00 96.62 83 PHE A N 1
ATOM 597 C CA . PHE A 1 83 ? -49.441 -11.237 80.389 1.00 96.62 83 PHE A CA 1
ATOM 598 C C . PHE A 1 83 ? -49.878 -10.304 79.265 1.00 96.62 83 PHE A C 1
ATOM 600 O O . PHE A 1 83 ? -49.731 -10.656 78.092 1.00 96.62 83 PHE A O 1
ATOM 607 N N . LYS A 1 84 ? -50.352 -9.100 79.601 1.00 96.88 84 LYS A N 1
ATOM 608 C CA . LYS A 1 84 ? -50.684 -8.080 78.606 1.00 96.88 84 LYS A CA 1
ATOM 609 C C . LYS A 1 84 ? -49.452 -7.661 77.801 1.00 96.88 84 LYS A C 1
ATOM 611 O O . LYS A 1 84 ? -49.499 -7.700 76.575 1.00 96.88 84 LYS A O 1
ATOM 616 N N . ALA A 1 85 ? -48.336 -7.356 78.464 1.00 97.00 85 ALA A N 1
ATOM 617 C CA . ALA A 1 85 ? -47.092 -6.989 77.787 1.00 97.00 85 ALA A CA 1
ATOM 618 C C . ALA A 1 85 ? -46.557 -8.113 76.877 1.00 97.00 85 ALA A C 1
ATOM 620 O O . ALA A 1 85 ? -46.099 -7.847 75.766 1.00 97.00 85 ALA A O 1
ATOM 621 N N . VAL A 1 86 ? -46.649 -9.375 77.314 1.00 96.94 86 VAL A N 1
ATOM 622 C CA . VAL A 1 86 ? -46.278 -10.540 76.494 1.00 96.94 86 VAL A CA 1
ATOM 623 C C . VAL A 1 86 ? -47.207 -10.685 75.288 1.00 96.94 86 VAL A C 1
ATOM 625 O O . VAL A 1 86 ? -46.725 -10.926 74.184 1.00 96.94 86 VAL A O 1
ATOM 628 N N . SER A 1 87 ? -48.519 -10.512 75.468 1.00 97.44 87 SER A N 1
ATOM 629 C CA . SER A 1 87 ? -49.490 -10.563 74.369 1.00 97.44 87 SER A CA 1
ATOM 630 C C . SER A 1 87 ? -49.204 -9.487 73.319 1.00 97.44 87 SER A C 1
ATOM 632 O O . SER A 1 87 ? -49.145 -9.796 72.129 1.00 97.44 87 SER A O 1
ATOM 634 N N . ASP A 1 88 ? -48.968 -8.247 73.753 1.00 97.38 88 ASP A N 1
ATOM 635 C CA . ASP A 1 88 ? -48.639 -7.131 72.862 1.00 97.38 88 ASP A CA 1
ATOM 636 C C . ASP A 1 88 ? -47.330 -7.403 72.095 1.00 97.38 88 ASP A C 1
ATOM 638 O O . ASP A 1 88 ? -47.260 -7.201 70.880 1.00 97.38 88 ASP A O 1
ATOM 642 N N . ALA A 1 89 ? -46.311 -7.949 72.769 1.00 97.25 89 ALA A N 1
ATOM 643 C CA . ALA A 1 89 ? -45.046 -8.328 72.140 1.00 97.25 89 ALA A CA 1
ATOM 644 C C . ALA A 1 89 ? -45.203 -9.458 71.105 1.00 97.25 89 ALA A C 1
ATOM 646 O O . ALA A 1 89 ? -44.596 -9.398 70.035 1.00 97.25 89 ALA A O 1
ATOM 647 N N . VAL A 1 90 ? -46.031 -10.471 71.387 1.00 97.44 90 VAL A N 1
ATOM 648 C CA . VAL A 1 90 ? -46.310 -11.576 70.451 1.00 97.44 90 VAL A CA 1
ATOM 649 C C . VAL A 1 90 ? -47.041 -11.073 69.203 1.00 97.44 90 VAL A C 1
ATOM 651 O O . VAL A 1 90 ? -46.713 -11.504 68.095 1.00 97.44 90 VAL A O 1
ATOM 654 N N . ILE A 1 91 ? -47.990 -10.142 69.355 1.00 96.44 91 ILE A N 1
ATOM 655 C CA . ILE A 1 91 ? -48.684 -9.511 68.222 1.00 96.44 91 ILE A CA 1
ATOM 656 C C . ILE A 1 91 ? -47.684 -8.738 67.353 1.00 96.44 91 ILE A C 1
ATOM 658 O O . ILE A 1 91 ? -47.601 -8.997 66.150 1.00 96.44 91 ILE A O 1
ATOM 662 N N . ALA A 1 92 ? -46.864 -7.871 67.958 1.00 95.88 92 ALA A N 1
ATOM 663 C CA . ALA A 1 92 ? -45.848 -7.096 67.243 1.00 95.88 92 ALA A CA 1
ATOM 664 C C . ALA A 1 92 ? -44.825 -7.995 66.520 1.00 95.88 92 ALA A C 1
ATOM 666 O O . ALA A 1 92 ? -44.455 -7.747 65.371 1.00 95.88 92 ALA A O 1
ATOM 667 N N . GLN A 1 93 ? -44.403 -9.093 67.153 1.00 95.75 93 GLN A N 1
ATOM 668 C CA . GLN A 1 93 ? -43.510 -10.072 66.534 1.00 95.75 93 GLN A CA 1
ATOM 669 C C . GLN A 1 93 ? -44.165 -10.784 65.338 1.00 95.75 93 GLN A C 1
ATOM 671 O O . GLN A 1 93 ? -43.490 -11.072 64.343 1.00 95.75 93 GLN A O 1
ATOM 676 N N . GLY A 1 94 ? -45.470 -11.065 65.408 1.00 96.38 94 GLY A N 1
ATOM 677 C CA . GLY A 1 94 ? -46.238 -11.628 64.297 1.00 96.38 94 GLY A CA 1
ATOM 678 C C . GLY A 1 94 ? -46.276 -10.697 63.083 1.00 96.38 94 GLY A C 1
ATOM 679 O O . GLY A 1 94 ? -46.042 -11.145 61.956 1.00 96.38 94 GLY A O 1
ATOM 680 N N . GLU A 1 95 ? -46.495 -9.401 63.310 1.00 96.81 95 GLU A N 1
ATOM 681 C CA . GLU A 1 95 ? -46.453 -8.370 62.265 1.00 96.81 95 GLU A CA 1
ATOM 682 C C . GLU A 1 95 ? -45.061 -8.273 61.629 1.00 96.81 95 GLU A C 1
ATOM 684 O O . GLU A 1 95 ? -44.928 -8.381 60.407 1.00 96.81 95 GLU A O 1
ATOM 689 N N . GLN A 1 96 ? -44.008 -8.203 62.447 1.00 96.12 96 GLN A N 1
ATOM 690 C CA . GLN A 1 96 ? -42.627 -8.136 61.967 1.00 96.12 96 GLN A CA 1
ATOM 691 C C . GLN A 1 96 ? -42.220 -9.388 61.170 1.00 96.12 96 GLN A C 1
ATOM 693 O O . GLN A 1 96 ? -41.556 -9.297 60.137 1.00 96.12 96 GLN A O 1
ATOM 698 N N . THR A 1 97 ? -42.655 -10.576 61.601 1.00 95.62 97 THR A N 1
ATOM 699 C CA . THR A 1 97 ? -42.412 -11.834 60.872 1.00 95.62 97 THR A CA 1
ATOM 700 C C . THR A 1 97 ? -43.076 -11.816 59.494 1.00 95.62 97 THR A C 1
ATOM 702 O O . THR A 1 97 ? -42.502 -12.296 58.513 1.00 95.62 97 THR A O 1
ATOM 705 N N . ARG A 1 98 ? -44.275 -11.230 59.391 1.00 96.19 98 ARG A N 1
ATOM 706 C CA . ARG A 1 98 ? -44.983 -11.076 58.118 1.00 96.19 98 ARG A CA 1
ATOM 707 C C . ARG A 1 98 ? -44.252 -10.114 57.180 1.00 96.19 98 ARG A C 1
ATOM 709 O O . ARG A 1 98 ? -44.112 -10.436 56.001 1.00 96.19 98 ARG A O 1
ATOM 716 N N . GLU A 1 99 ? -43.751 -8.987 57.684 1.00 96.19 99 GLU A N 1
ATOM 717 C CA . GLU A 1 99 ? -42.936 -8.051 56.894 1.00 96.19 99 GLU A CA 1
ATOM 718 C C . GLU A 1 99 ? -41.648 -8.699 56.377 1.00 96.19 99 GLU A C 1
ATOM 720 O O . GLU A 1 99 ? -41.331 -8.577 55.193 1.00 96.19 99 GLU A O 1
ATOM 725 N N . ILE A 1 100 ? -40.950 -9.469 57.220 1.00 94.56 100 ILE A N 1
ATOM 726 C CA . ILE A 1 100 ? -39.770 -10.247 56.809 1.00 94.56 100 ILE A CA 1
ATOM 727 C C . ILE A 1 100 ? -40.127 -11.234 55.689 1.00 94.56 100 ILE A C 1
ATOM 729 O O . ILE A 1 100 ? -39.357 -11.395 54.737 1.00 94.56 100 ILE A O 1
ATOM 733 N N . GLY A 1 101 ? -41.297 -11.877 55.769 1.00 95.44 101 GLY A N 1
ATOM 734 C CA . GLY A 1 101 ? -41.799 -12.773 54.726 1.00 95.44 101 GLY A CA 1
ATOM 735 C C . GLY A 1 101 ? -42.001 -12.064 53.383 1.00 95.44 101 GLY A C 1
ATOM 736 O O . GLY A 1 101 ? -41.548 -12.562 52.353 1.00 95.44 101 GLY A O 1
ATOM 737 N N . VAL A 1 102 ? -42.615 -10.877 53.396 1.00 95.44 102 VAL A N 1
ATOM 738 C CA . VAL A 1 102 ? -42.793 -10.047 52.190 1.00 95.44 102 VAL A CA 1
ATOM 739 C C . VAL A 1 102 ? -41.441 -9.593 51.631 1.00 95.44 102 VAL A C 1
ATOM 741 O O . VAL A 1 102 ? -41.182 -9.769 50.441 1.00 95.44 102 VAL A O 1
ATOM 744 N N . GLY A 1 103 ? -40.544 -9.086 52.482 1.00 94.44 103 GLY A N 1
ATOM 745 C CA . GLY A 1 103 ? -39.206 -8.655 52.068 1.00 94.44 103 GLY A CA 1
ATOM 746 C C . GLY A 1 103 ? -38.371 -9.793 51.472 1.00 94.44 103 GLY A C 1
ATOM 747 O O . GLY A 1 103 ? -37.657 -9.601 50.488 1.00 94.44 103 GLY A O 1
ATOM 748 N N . SER A 1 104 ? -38.507 -11.008 52.005 1.00 94.88 104 SER A N 1
ATOM 749 C CA . SER A 1 104 ? -37.825 -12.195 51.476 1.00 94.88 104 SER A CA 1
ATOM 750 C C . SER A 1 104 ? -38.299 -12.561 50.064 1.00 94.88 104 SER A C 1
ATOM 752 O O . SER A 1 104 ? -37.476 -12.927 49.220 1.00 94.88 104 SER A O 1
ATOM 754 N N . ASP A 1 105 ? -39.596 -12.423 49.772 1.00 95.00 105 ASP A N 1
ATOM 755 C CA . ASP A 1 105 ? -40.148 -12.667 48.433 1.00 95.00 105 ASP A CA 1
ATOM 756 C C . ASP A 1 105 ? -39.666 -11.618 47.413 1.00 95.00 105 ASP A C 1
ATOM 758 O O . ASP A 1 105 ? -39.296 -11.951 46.282 1.00 95.00 105 ASP A O 1
ATOM 762 N N . GLU A 1 106 ? -39.575 -10.347 47.816 1.00 95.75 106 GLU A N 1
ATOM 763 C CA . GLU A 1 106 ? -38.999 -9.297 46.969 1.00 95.75 106 GLU A CA 1
ATOM 764 C C . GLU A 1 106 ? -37.514 -9.535 46.670 1.00 95.75 106 GLU A C 1
ATOM 766 O O . GLU A 1 106 ? -37.089 -9.414 45.515 1.00 95.75 106 GLU A O 1
ATOM 771 N N . ILE A 1 107 ? -36.730 -9.942 47.674 1.00 95.88 107 ILE A N 1
ATOM 772 C CA . ILE A 1 107 ? -35.315 -10.301 47.503 1.00 95.88 107 ILE A CA 1
ATOM 773 C C . ILE A 1 107 ? -35.171 -11.489 46.545 1.00 95.88 107 ILE A C 1
ATOM 775 O O . ILE A 1 107 ? -34.309 -11.463 45.662 1.00 95.88 107 ILE A O 1
ATOM 779 N N . ALA A 1 108 ? -36.027 -12.508 46.655 1.00 96.06 108 ALA A N 1
ATOM 780 C CA . ALA A 1 108 ? -36.014 -13.652 45.746 1.00 96.06 108 ALA A CA 1
ATOM 781 C C . ALA A 1 108 ? -36.301 -13.232 44.291 1.00 96.06 108 ALA A C 1
ATOM 783 O O . ALA A 1 108 ? -35.569 -13.615 43.370 1.00 96.06 108 ALA A O 1
ATOM 784 N N . LYS A 1 109 ? -37.308 -12.373 44.078 1.00 96.31 109 LYS A N 1
ATOM 785 C CA . LYS A 1 109 ? -37.623 -11.791 42.761 1.00 96.31 109 LYS A CA 1
ATOM 786 C C . LYS A 1 109 ? -36.464 -10.961 42.212 1.00 96.31 109 LYS A C 1
ATOM 788 O O . LYS A 1 109 ? -36.142 -11.055 41.024 1.00 96.31 109 LYS A O 1
ATOM 793 N N . LEU A 1 110 ? -35.810 -10.163 43.055 1.00 96.00 110 LEU A N 1
ATOM 794 C CA . LEU A 1 110 ? -34.640 -9.378 42.665 1.00 96.00 110 LEU A CA 1
ATOM 795 C C . LEU A 1 110 ? -33.473 -10.286 42.255 1.00 96.00 110 LEU A C 1
ATOM 797 O O . LEU A 1 110 ? -32.888 -10.084 41.190 1.00 96.00 110 LEU A O 1
ATOM 801 N N . ALA A 1 111 ? -33.181 -11.329 43.033 1.00 95.12 111 ALA A N 1
ATOM 802 C CA . ALA A 1 111 ? -32.139 -12.302 42.716 1.00 95.12 111 ALA A CA 1
ATOM 803 C C . ALA A 1 111 ? -32.396 -13.004 41.370 1.00 95.12 111 ALA A C 1
ATOM 805 O O . ALA A 1 111 ? -31.466 -13.210 40.583 1.00 95.12 111 ALA A O 1
ATOM 806 N N . GLN A 1 112 ? -33.656 -13.315 41.052 1.00 96.50 112 GLN A N 1
ATOM 807 C CA . GLN A 1 112 ? -34.032 -13.878 39.755 1.00 96.50 112 GLN A CA 1
ATOM 808 C C . GLN A 1 112 ? -33.790 -12.888 38.603 1.00 96.50 112 GLN A C 1
ATOM 810 O O . GLN A 1 112 ? -33.222 -13.272 37.576 1.00 96.50 112 GLN A O 1
ATOM 815 N N . LYS A 1 113 ? -34.140 -11.605 38.777 1.00 96.31 113 LYS A N 1
ATOM 816 C CA . LYS A 1 113 ? -33.847 -10.546 37.790 1.00 96.31 113 LYS A CA 1
ATOM 817 C C . LYS A 1 113 ? -32.342 -10.373 37.571 1.00 96.31 113 LYS A C 1
ATOM 819 O O . LYS A 1 113 ? -31.908 -10.264 36.426 1.00 96.31 113 LYS A O 1
ATOM 824 N N . VAL A 1 114 ? -31.542 -10.402 38.639 1.00 97.00 114 VAL A N 1
ATOM 825 C CA . VAL A 1 114 ? -30.073 -10.325 38.560 1.00 97.00 114 VAL A CA 1
ATOM 826 C C . VAL A 1 114 ? -29.503 -11.518 37.790 1.00 97.00 114 VAL A C 1
ATOM 828 O O . VAL A 1 114 ? -28.686 -11.325 36.891 1.00 97.00 114 VAL A O 1
ATOM 831 N N . ARG A 1 115 ? -29.978 -12.743 38.055 1.00 97.06 115 ARG A N 1
ATOM 832 C CA . ARG A 1 115 ? -29.577 -13.937 37.286 1.00 97.06 115 ARG A CA 1
ATOM 833 C C . ARG A 1 115 ? -29.931 -13.818 35.802 1.00 97.06 115 ARG A C 1
ATOM 835 O O . ARG A 1 115 ? -29.100 -14.146 34.956 1.00 97.06 115 ARG A O 1
ATOM 842 N N . ALA A 1 116 ? -31.123 -13.317 35.478 1.00 96.00 116 ALA A N 1
ATOM 843 C CA . ALA A 1 116 ? -31.535 -13.087 34.093 1.00 96.00 116 ALA A CA 1
ATOM 844 C C . ALA A 1 116 ? -30.665 -12.020 33.400 1.00 96.00 116 ALA A C 1
ATOM 846 O O . ALA A 1 116 ? -30.261 -12.201 32.253 1.00 96.00 116 ALA A O 1
ATOM 847 N N . ASN A 1 117 ? -30.315 -10.940 34.105 1.00 94.56 117 ASN A N 1
ATOM 848 C CA . ASN A 1 117 ? -29.386 -9.926 33.600 1.00 94.56 117 ASN A CA 1
ATOM 849 C C . ASN A 1 117 ? -27.990 -10.503 33.337 1.00 94.56 117 ASN A C 1
ATOM 851 O O . ASN A 1 117 ? -27.420 -10.245 32.280 1.00 94.56 117 ASN A O 1
ATOM 855 N N . ALA A 1 118 ? -27.462 -11.326 34.245 1.00 93.81 118 ALA A N 1
ATOM 856 C CA . ALA A 1 118 ? -26.169 -11.983 34.062 1.00 93.81 118 ALA A CA 1
ATOM 857 C C . ALA A 1 118 ? -26.167 -12.956 32.866 1.00 93.81 118 ALA A C 1
ATOM 859 O O . ALA A 1 118 ? -25.160 -13.091 32.171 1.00 93.81 118 ALA A O 1
ATOM 860 N N . ALA A 1 119 ? -27.290 -13.629 32.592 1.00 95.38 119 ALA A N 1
ATOM 861 C CA . ALA A 1 119 ? -27.444 -14.448 31.391 1.00 95.38 119 ALA A CA 1
ATOM 862 C C . ALA A 1 119 ? -27.414 -13.590 30.113 1.00 95.38 119 ALA A C 1
ATOM 864 O O . ALA A 1 119 ? -26.610 -13.869 29.226 1.00 95.38 119 ALA A O 1
ATOM 865 N N . ARG A 1 120 ? -28.189 -12.495 30.070 1.00 96.31 120 ARG A N 1
ATOM 866 C CA . ARG A 1 120 ? -28.183 -11.542 28.944 1.00 96.31 120 ARG A CA 1
ATOM 867 C C . ARG A 1 120 ? -26.807 -10.925 28.691 1.00 96.31 120 ARG A C 1
ATOM 869 O O . ARG A 1 120 ? -26.392 -10.808 27.547 1.00 96.31 120 ARG A O 1
ATOM 876 N N . MET A 1 121 ? -26.069 -10.563 29.742 1.00 94.69 121 MET A N 1
ATOM 877 C CA . MET A 1 121 ? -24.707 -10.030 29.600 1.00 94.69 121 MET A CA 1
ATOM 878 C C . MET A 1 121 ? -23.744 -11.031 28.959 1.00 94.69 121 MET A C 1
ATOM 880 O O . MET A 1 121 ? -22.905 -10.626 28.158 1.00 94.69 121 MET A O 1
ATOM 884 N N . ARG A 1 122 ? -23.865 -12.328 29.268 1.00 95.25 122 ARG A N 1
ATOM 885 C CA . ARG A 1 122 ? -23.044 -13.366 28.622 1.00 95.25 122 ARG A CA 1
ATOM 886 C C . ARG A 1 122 ? -23.366 -13.512 27.139 1.00 95.25 122 ARG A C 1
ATOM 888 O O . ARG A 1 122 ? -22.447 -13.638 26.337 1.00 95.25 122 ARG A O 1
ATOM 895 N N . GLU A 1 123 ? -24.643 -13.452 26.780 1.00 94.38 123 GLU A N 1
ATOM 896 C CA . GLU A 1 123 ? -25.087 -13.493 25.384 1.00 94.38 123 GLU A CA 1
ATOM 897 C C . GLU A 1 123 ? -24.569 -12.283 24.591 1.00 94.38 123 GLU A C 1
ATOM 899 O O . GLU A 1 123 ? -23.959 -12.450 23.535 1.00 94.38 123 GLU A O 1
ATOM 904 N N . ILE A 1 124 ? -24.699 -11.075 25.154 1.00 94.38 124 ILE A N 1
ATOM 905 C CA . ILE A 1 124 ? -24.137 -9.847 24.573 1.00 94.38 124 ILE A CA 1
ATOM 906 C C . ILE A 1 124 ? -22.615 -9.962 24.423 1.00 94.38 124 ILE A C 1
ATOM 908 O O . ILE A 1 124 ? -22.082 -9.624 23.370 1.00 94.38 124 ILE A O 1
ATOM 912 N N . GLY A 1 125 ? -21.909 -10.473 25.437 1.00 93.50 125 GLY A N 1
ATOM 913 C CA . GLY A 1 125 ? -20.461 -10.684 25.372 1.00 93.50 125 GLY A CA 1
ATOM 914 C C . GLY A 1 125 ? -20.043 -11.619 24.231 1.00 93.50 125 GLY A C 1
ATOM 915 O O . GLY A 1 125 ? -19.080 -11.327 23.522 1.00 93.50 125 GLY A O 1
ATOM 916 N N . GLY A 1 126 ? -20.798 -12.698 24.000 1.00 94.31 126 GLY A N 1
ATOM 917 C CA . GLY A 1 126 ? -20.583 -13.604 22.868 1.00 94.31 126 GLY A CA 1
ATOM 918 C C . GLY A 1 126 ? -20.820 -12.932 21.511 1.00 94.31 126 GLY A C 1
ATOM 919 O O . GLY A 1 126 ? -19.998 -13.067 20.604 1.00 94.31 126 GLY A O 1
ATOM 920 N N . ALA A 1 127 ? -21.898 -12.152 21.386 1.00 94.12 127 ALA A N 1
ATOM 921 C CA . ALA A 1 127 ? -22.196 -11.398 20.168 1.00 94.12 127 ALA A CA 1
ATOM 922 C C . ALA A 1 127 ? -21.102 -10.363 19.849 1.00 94.12 127 ALA A C 1
ATOM 924 O O . ALA A 1 127 ? -20.631 -10.296 18.714 1.00 94.12 127 ALA A O 1
ATOM 925 N N . VAL A 1 128 ? -20.638 -9.615 20.858 1.00 94.44 128 VAL A N 1
ATOM 926 C CA . VAL A 1 128 ? -19.535 -8.650 20.717 1.00 94.44 128 VAL A CA 1
ATOM 927 C C . VAL A 1 128 ? -18.255 -9.347 20.255 1.00 94.44 128 VAL A C 1
ATOM 929 O O . VAL A 1 128 ? -17.609 -8.866 19.329 1.00 94.44 128 VAL A O 1
ATOM 932 N N . HIS A 1 129 ? -17.910 -10.504 20.829 1.00 93.38 129 HIS A N 1
ATOM 933 C CA . HIS A 1 129 ? -16.725 -11.258 20.410 1.00 93.38 129 HIS A CA 1
ATOM 934 C C . HIS A 1 129 ? -16.794 -11.680 18.930 1.00 93.38 129 HIS A C 1
ATOM 936 O O . HIS A 1 129 ? -15.834 -11.484 18.183 1.00 93.38 129 HIS A O 1
ATOM 942 N N . SER A 1 130 ? -17.948 -12.184 18.477 1.00 93.69 130 SER A N 1
ATOM 943 C CA . SER A 1 130 ? -18.161 -12.553 17.070 1.00 93.69 130 SER A CA 1
ATOM 944 C C . SER A 1 130 ? -18.110 -11.347 16.124 1.00 93.69 130 SER A C 1
ATOM 946 O O . SER A 1 130 ? -17.615 -11.461 14.998 1.00 93.69 130 SER A O 1
ATOM 948 N N . MET A 1 131 ? -18.617 -10.190 16.561 1.00 93.25 131 MET A N 1
ATOM 949 C CA . MET A 1 131 ? -18.541 -8.945 15.794 1.00 93.25 131 MET A CA 1
ATOM 950 C C . MET A 1 131 ? -17.094 -8.478 15.618 1.00 93.25 131 MET A C 1
ATOM 952 O O . MET A 1 131 ? -16.716 -8.124 14.502 1.00 93.25 131 MET A O 1
ATOM 956 N N . THR A 1 132 ? -16.274 -8.517 16.674 1.00 93.12 132 THR A N 1
ATOM 957 C CA . THR A 1 132 ? -14.855 -8.131 16.603 1.00 93.12 132 THR A CA 1
ATOM 958 C C . THR A 1 132 ? -14.086 -9.004 15.614 1.00 93.12 132 THR A C 1
ATOM 960 O O . THR A 1 132 ? -13.423 -8.471 14.728 1.00 93.12 132 THR A O 1
ATOM 963 N N . ALA A 1 133 ? -14.251 -10.330 15.682 1.00 93.50 133 ALA A N 1
ATOM 964 C CA . ALA A 1 133 ? -13.598 -11.253 14.749 1.00 93.50 133 ALA A CA 1
ATOM 965 C C . ALA A 1 133 ? -14.004 -10.992 13.282 1.00 93.50 133 ALA A C 1
ATOM 967 O O . ALA A 1 133 ? -13.175 -11.028 12.371 1.00 93.50 133 ALA A O 1
ATOM 968 N N . SER A 1 134 ? -15.281 -10.671 13.048 1.00 93.94 134 SER A N 1
ATOM 969 C CA . SER A 1 134 ? -15.779 -10.326 11.709 1.00 93.94 134 SER A CA 1
ATOM 970 C C . SER A 1 134 ? -15.196 -9.002 11.203 1.00 93.94 134 SER A C 1
ATOM 972 O O . SER A 1 134 ? -14.828 -8.894 10.033 1.00 93.94 134 SER A O 1
ATOM 974 N N . ALA A 1 135 ? -15.081 -8.000 12.080 1.00 92.62 135 ALA A N 1
ATOM 975 C CA . ALA A 1 135 ? -14.503 -6.701 11.747 1.00 92.62 135 ALA A CA 1
ATOM 976 C C . ALA A 1 135 ? -13.009 -6.804 11.392 1.00 92.62 135 ALA A C 1
ATOM 978 O O . ALA A 1 135 ? -12.567 -6.178 10.429 1.00 92.62 135 ALA A O 1
ATOM 979 N N . GLU A 1 136 ? -12.242 -7.622 12.118 1.00 92.81 136 GLU A N 1
ATOM 980 C CA . GLU A 1 136 ? -10.828 -7.888 11.818 1.00 92.81 136 GLU A CA 1
ATOM 981 C C . GLU A 1 136 ? -10.658 -8.536 10.439 1.00 92.81 136 GLU A C 1
ATOM 983 O O . GLU A 1 136 ? -9.899 -8.030 9.609 1.00 92.81 136 GLU A O 1
ATOM 988 N N . SER A 1 137 ? -11.431 -9.588 10.147 1.00 93.94 137 SER A N 1
ATOM 989 C CA . SER A 1 137 ? -11.401 -10.265 8.844 1.00 93.94 137 SER A CA 1
ATOM 990 C C . SER A 1 137 ? -11.780 -9.331 7.687 1.00 93.94 137 SER A C 1
ATOM 992 O O . SER A 1 137 ? -11.112 -9.317 6.649 1.00 93.94 137 SER A O 1
ATOM 994 N N . ALA A 1 138 ? -12.806 -8.494 7.874 1.00 92.06 138 ALA A N 1
ATOM 995 C CA . ALA A 1 138 ? -13.204 -7.500 6.881 1.00 92.06 138 ALA A CA 1
ATOM 996 C C . ALA A 1 138 ? -12.099 -6.459 6.627 1.00 92.06 138 ALA A C 1
ATOM 998 O O . ALA A 1 138 ? -11.868 -6.069 5.482 1.00 92.06 138 ALA A O 1
ATOM 999 N N . SER A 1 139 ? -11.392 -6.034 7.678 1.00 92.88 139 SER A N 1
ATOM 1000 C CA . SER A 1 139 ? -10.289 -5.073 7.582 1.00 92.88 139 SER A CA 1
ATOM 1001 C C . SER A 1 139 ? -9.090 -5.649 6.816 1.00 92.88 139 SER A C 1
ATOM 1003 O O . SER A 1 139 ? -8.533 -4.987 5.937 1.00 92.88 139 SER A O 1
ATOM 1005 N N . GLU A 1 140 ? -8.738 -6.911 7.076 1.00 90.94 140 GLU A N 1
ATOM 1006 C CA . GLU A 1 140 ? -7.709 -7.655 6.336 1.00 90.94 140 GLU A CA 1
ATOM 1007 C C . GLU A 1 140 ? -8.060 -7.752 4.840 1.00 90.94 140 GLU A C 1
ATOM 1009 O O . GLU A 1 140 ? -7.262 -7.403 3.962 1.00 90.94 140 GLU A O 1
ATOM 1014 N N . ALA A 1 141 ? -9.300 -8.151 4.539 1.00 90.06 141 ALA A N 1
ATOM 1015 C CA . ALA A 1 141 ? -9.793 -8.274 3.173 1.00 90.06 141 ALA A CA 1
ATOM 1016 C C . ALA A 1 141 ? -9.799 -6.925 2.436 1.00 90.06 141 ALA A C 1
ATOM 1018 O O . ALA A 1 141 ? -9.404 -6.859 1.267 1.00 90.06 141 ALA A O 1
ATOM 1019 N N . ALA A 1 142 ? -10.197 -5.847 3.119 1.00 87.12 142 ALA A N 1
ATOM 1020 C CA . ALA A 1 142 ? -10.176 -4.497 2.572 1.00 87.12 142 ALA A CA 1
ATOM 1021 C C . ALA A 1 142 ? -8.746 -4.056 2.230 1.00 87.12 142 ALA A C 1
ATOM 1023 O O . ALA A 1 142 ? -8.513 -3.584 1.117 1.00 87.12 142 ALA A O 1
ATOM 1024 N N . ARG A 1 143 ? -7.770 -4.267 3.124 1.00 87.25 143 ARG A N 1
ATOM 1025 C CA . ARG A 1 143 ? -6.354 -3.952 2.852 1.00 87.25 143 ARG A CA 1
ATOM 1026 C C . ARG A 1 143 ? -5.828 -4.692 1.625 1.00 87.25 143 ARG A C 1
ATOM 1028 O O . ARG A 1 143 ? -5.243 -4.063 0.745 1.00 87.25 143 ARG A O 1
ATOM 1035 N N . ALA A 1 144 ? -6.094 -5.993 1.526 1.00 79.88 144 ALA A N 1
ATOM 1036 C CA . ALA A 1 144 ? -5.689 -6.789 0.371 1.00 79.88 144 ALA A CA 1
ATOM 1037 C C . ALA A 1 144 ? -6.368 -6.317 -0.930 1.00 79.88 144 ALA A C 1
ATOM 1039 O O . ALA A 1 144 ? -5.749 -6.291 -1.994 1.00 79.88 144 ALA A O 1
ATOM 1040 N N . ALA A 1 145 ? -7.645 -5.927 -0.868 1.00 82.81 145 ALA A N 1
ATOM 1041 C CA . ALA A 1 145 ? -8.353 -5.362 -2.013 1.00 82.81 145 ALA A CA 1
ATOM 1042 C C . ALA A 1 145 ? -7.755 -4.018 -2.451 1.00 82.81 145 ALA A C 1
ATOM 1044 O O . ALA A 1 145 ? -7.530 -3.831 -3.645 1.00 82.81 145 ALA A O 1
ATOM 1045 N N . PHE A 1 146 ? -7.440 -3.126 -1.508 1.00 78.88 146 PHE A N 1
ATOM 1046 C CA . PHE A 1 146 ? -6.790 -1.847 -1.797 1.00 78.88 146 PHE A CA 1
ATOM 1047 C C . PHE A 1 146 ? -5.415 -2.025 -2.438 1.00 78.88 146 PHE A C 1
ATOM 1049 O O . PHE A 1 146 ? -5.138 -1.370 -3.437 1.00 78.88 146 PHE A O 1
ATOM 1056 N N . GLN A 1 147 ? -4.581 -2.935 -1.928 1.00 73.94 147 GLN A N 1
ATOM 1057 C CA . GLN A 1 147 ? -3.273 -3.223 -2.527 1.00 73.94 147 GLN A CA 1
ATOM 1058 C C . GLN A 1 147 ? -3.411 -3.681 -3.984 1.00 73.94 147 GLN A C 1
ATOM 1060 O O . GLN A 1 147 ? -2.794 -3.096 -4.874 1.00 73.94 147 GLN A O 1
ATOM 1065 N N . ARG A 1 148 ? -4.316 -4.631 -4.254 1.00 76.38 148 ARG A N 1
ATOM 1066 C CA . ARG A 1 148 ? -4.600 -5.093 -5.624 1.00 76.38 148 ARG A CA 1
ATOM 1067 C C . ARG A 1 148 ? -5.157 -3.987 -6.519 1.00 76.38 148 ARG A C 1
ATOM 1069 O O . ARG A 1 148 ? -4.843 -3.944 -7.707 1.00 76.38 148 ARG A O 1
ATOM 1076 N N . LEU A 1 149 ? -6.006 -3.107 -5.982 1.00 76.12 149 LEU A N 1
ATOM 1077 C CA . LEU A 1 149 ? -6.567 -1.992 -6.743 1.00 76.12 149 LEU A CA 1
ATOM 1078 C C . LEU A 1 149 ? -5.475 -0.986 -7.116 1.00 76.12 149 LEU A C 1
ATOM 1080 O O . LEU A 1 149 ? -5.412 -0.581 -8.270 1.00 76.12 149 LEU A O 1
ATOM 1084 N N . SER A 1 150 ? -4.597 -0.635 -6.176 1.00 69.75 150 SER A N 1
ATOM 1085 C CA . SER A 1 150 ? -3.458 0.258 -6.410 1.00 69.75 150 SER A CA 1
ATOM 1086 C C . SER A 1 150 ? -2.490 -0.313 -7.445 1.00 69.75 150 SER A C 1
ATOM 1088 O O . SER A 1 150 ? -2.099 0.391 -8.376 1.00 69.75 150 SER A O 1
ATOM 1090 N N . GLU A 1 151 ? -2.161 -1.605 -7.350 1.00 66.38 151 GLU A N 1
ATOM 1091 C CA . GLU A 1 151 ? -1.342 -2.296 -8.352 1.00 66.38 151 GLU A CA 1
ATOM 1092 C C . GLU A 1 151 ? -1.991 -2.230 -9.741 1.00 66.38 151 GLU A C 1
ATOM 1094 O O . GLU A 1 151 ? -1.346 -1.812 -10.704 1.00 66.38 151 GLU A O 1
ATOM 1099 N N . ARG A 1 152 ? -3.289 -2.537 -9.865 1.00 69.94 152 ARG A N 1
ATOM 1100 C CA . ARG A 1 152 ? -3.994 -2.477 -11.159 1.00 69.94 152 ARG A CA 1
ATOM 1101 C C . ARG A 1 152 ? -4.153 -1.052 -11.685 1.00 69.94 152 ARG A C 1
ATOM 1103 O O . ARG A 1 152 ? -3.957 -0.834 -12.877 1.00 69.94 152 ARG A O 1
ATOM 1110 N N . ALA A 1 153 ? -4.463 -0.084 -10.825 1.00 67.38 153 ALA A N 1
ATOM 1111 C CA . ALA A 1 153 ? -4.580 1.322 -11.199 1.00 67.38 153 ALA A CA 1
ATOM 1112 C C . ALA A 1 153 ? -3.247 1.859 -11.727 1.00 67.38 153 ALA A C 1
ATOM 1114 O O . ALA A 1 153 ? -3.230 2.544 -12.745 1.00 67.38 153 ALA A O 1
ATOM 1115 N N . SER A 1 154 ? -2.126 1.476 -11.106 1.00 65.25 154 SER A N 1
ATOM 1116 C CA . SER A 1 154 ? -0.796 1.826 -11.607 1.00 65.25 154 SER A CA 1
ATOM 1117 C C . SER A 1 154 ? -0.526 1.235 -12.994 1.00 65.25 154 SER A C 1
ATOM 1119 O O . SER A 1 154 ? 0.061 1.905 -13.831 1.00 65.25 154 SER A O 1
ATOM 1121 N N . ILE A 1 155 ? -0.988 0.014 -13.290 1.00 66.75 155 ILE A N 1
ATOM 1122 C CA . ILE A 1 155 ? -0.853 -0.590 -14.627 1.00 66.75 155 ILE A CA 1
ATOM 1123 C C . ILE A 1 155 ? -1.701 0.172 -15.653 1.00 66.75 155 ILE A C 1
ATOM 1125 O O . ILE A 1 155 ? -1.193 0.521 -16.711 1.00 66.75 155 ILE A O 1
ATOM 1129 N N . VAL A 1 156 ? -2.959 0.492 -15.336 1.00 68.00 156 VAL A N 1
ATOM 1130 C CA . VAL A 1 156 ? -3.852 1.229 -16.252 1.00 68.00 156 VAL A CA 1
ATOM 1131 C C . VAL A 1 156 ? -3.334 2.643 -16.519 1.00 68.00 156 VAL A C 1
ATOM 1133 O O . VAL A 1 156 ? -3.251 3.060 -17.672 1.00 68.00 156 VAL A O 1
ATOM 1136 N N . LEU A 1 157 ? -2.910 3.362 -15.475 1.00 65.50 157 LEU A N 1
ATOM 1137 C CA . LEU A 1 157 ? -2.258 4.666 -15.621 1.00 65.50 157 LEU A CA 1
ATOM 1138 C C . LEU A 1 157 ? -0.952 4.562 -16.413 1.00 65.50 157 LEU A C 1
ATOM 1140 O O . LEU A 1 157 ? -0.585 5.510 -17.104 1.00 65.50 157 LEU A O 1
ATOM 1144 N N . ARG A 1 158 ? -0.255 3.417 -16.343 1.00 64.31 158 ARG A N 1
ATOM 1145 C CA . ARG A 1 158 ? 0.942 3.188 -17.151 1.00 64.31 158 ARG A CA 1
ATOM 1146 C C . ARG A 1 158 ? 0.656 2.888 -18.626 1.00 64.31 158 ARG A C 1
ATOM 1148 O O . ARG A 1 158 ? 1.496 3.174 -19.475 1.00 64.31 158 ARG A O 1
ATOM 1155 N N . GLN A 1 159 ? -0.526 2.370 -18.935 1.00 62.38 159 GLN A N 1
ATOM 1156 C CA . GLN A 1 159 ? -0.951 2.069 -20.301 1.00 62.38 159 GLN A CA 1
ATOM 1157 C C . GLN A 1 159 ? -1.600 3.260 -21.012 1.00 62.38 159 GLN A C 1
ATOM 1159 O O . GLN A 1 159 ? -1.603 3.282 -22.243 1.00 62.38 159 GLN A O 1
ATOM 1164 N N . ALA A 1 160 ? -2.122 4.243 -20.272 1.00 59.00 160 ALA A N 1
ATOM 1165 C CA . ALA A 1 160 ? -2.700 5.450 -20.853 1.00 59.00 160 ALA A CA 1
ATOM 1166 C C . ALA A 1 160 ? -1.694 6.154 -21.784 1.00 59.00 160 ALA A C 1
ATOM 1168 O O . ALA A 1 160 ? -0.526 6.344 -21.435 1.00 59.00 160 ALA A O 1
ATOM 1169 N N . GLU A 1 161 ? -2.148 6.510 -22.988 1.00 54.47 161 GLU A N 1
ATOM 1170 C CA . GLU A 1 161 ? -1.387 7.348 -23.915 1.00 54.47 161 GLU A CA 1
ATOM 1171 C C . GLU A 1 161 ? -1.310 8.743 -23.312 1.00 54.47 161 GLU A C 1
ATOM 1173 O O . GLU A 1 161 ? -2.313 9.439 -23.181 1.00 54.47 161 GLU A O 1
ATOM 1178 N N . VAL A 1 162 ? -0.118 9.102 -22.849 1.00 54.34 162 VAL A N 1
ATOM 1179 C CA . VAL A 1 162 ? 0.181 10.466 -22.440 1.00 54.34 162 VAL A CA 1
ATOM 1180 C C . VAL A 1 162 ? 0.821 11.100 -23.658 1.00 54.34 162 VAL A C 1
ATOM 1182 O O . VAL A 1 162 ? 1.959 10.761 -23.988 1.00 54.34 162 VAL A O 1
ATOM 1185 N N . ASP A 1 163 ? 0.078 11.973 -24.337 1.00 45.00 163 ASP A N 1
ATOM 1186 C CA . ASP A 1 163 ? 0.683 12.905 -25.282 1.00 45.00 163 ASP A CA 1
ATOM 1187 C C . ASP A 1 163 ? 1.796 13.629 -24.532 1.00 45.00 163 ASP A C 1
ATOM 1189 O O . ASP A 1 163 ? 1.569 14.189 -23.454 1.00 45.00 163 ASP A O 1
ATOM 1193 N N . GLY A 1 164 ? 3.021 13.487 -25.046 1.00 48.53 164 GLY A N 1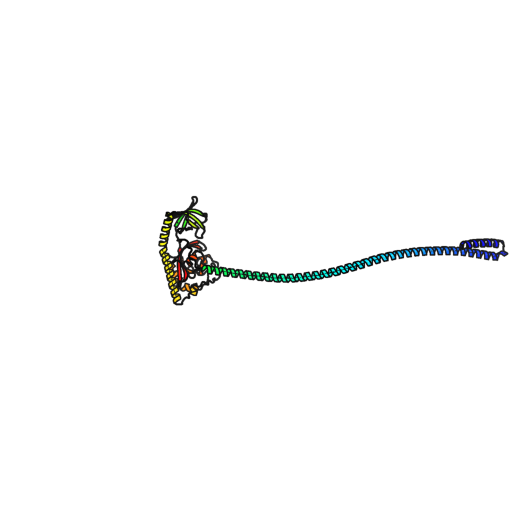
ATOM 1194 C CA . GLY A 1 164 ? 4.221 14.007 -24.412 1.00 48.53 164 GLY A CA 1
ATOM 1195 C C . GLY A 1 164 ? 3.992 15.459 -24.030 1.00 48.53 164 GLY A C 1
ATOM 1196 O O . GLY A 1 164 ? 3.686 16.272 -24.896 1.00 48.53 164 GLY A O 1
ATOM 1197 N N . ASP A 1 165 ? 4.089 15.732 -22.729 1.00 42.88 165 ASP A N 1
ATOM 1198 C CA . ASP A 1 165 ? 3.969 17.061 -22.141 1.00 42.88 165 ASP A CA 1
ATOM 1199 C C . ASP A 1 165 ? 4.701 18.066 -23.040 1.00 42.88 165 ASP A C 1
ATOM 1201 O O . ASP A 1 165 ? 5.896 17.901 -23.300 1.00 42.88 165 ASP A O 1
ATOM 1205 N N . ASP A 1 166 ? 3.970 19.063 -23.539 1.00 43.12 166 ASP A N 1
ATOM 1206 C CA . ASP A 1 166 ? 4.383 20.070 -24.533 1.00 43.12 166 ASP A CA 1
ATOM 1207 C C . ASP A 1 166 ? 5.431 21.054 -23.965 1.00 43.12 166 ASP A C 1
ATOM 1209 O O . ASP A 1 166 ? 5.585 22.191 -24.409 1.00 43.12 166 ASP A O 1
ATOM 1213 N N . ARG A 1 167 ? 6.164 20.626 -22.927 1.00 49.59 167 ARG A N 1
ATOM 1214 C CA . ARG A 1 167 ? 7.325 21.324 -22.388 1.00 49.59 167 ARG A CA 1
ATOM 1215 C C . ARG A 1 167 ? 8.368 21.384 -23.492 1.00 49.59 167 ARG A C 1
ATOM 1217 O O . ARG A 1 167 ? 8.749 20.352 -24.047 1.00 49.59 167 ARG A O 1
ATOM 1224 N N . SER A 1 168 ? 8.816 22.602 -23.782 1.00 55.69 168 SER A N 1
ATOM 1225 C CA . SER A 1 168 ? 9.896 22.915 -24.715 1.00 55.69 168 SER A CA 1
ATOM 1226 C C . SER A 1 168 ? 10.990 21.841 -24.700 1.00 55.69 168 SER A C 1
ATOM 1228 O O . SER A 1 168 ? 11.485 21.465 -23.638 1.00 55.69 168 SER A O 1
ATOM 1230 N N . GLU A 1 169 ? 11.337 21.309 -25.881 1.00 66.69 169 GLU A N 1
ATOM 1231 C CA . GLU A 1 169 ? 12.351 20.257 -26.030 1.00 66.69 169 GLU A CA 1
ATOM 1232 C C . GLU A 1 169 ? 13.642 20.659 -25.304 1.00 66.69 169 GLU A C 1
ATOM 1234 O O . GLU A 1 169 ? 14.372 21.545 -25.757 1.00 66.69 169 GLU A O 1
ATOM 1239 N N . ARG A 1 170 ? 13.911 20.014 -24.164 1.00 81.19 170 ARG A N 1
ATOM 1240 C CA . ARG A 1 170 ? 15.153 20.167 -23.407 1.00 81.19 170 ARG A CA 1
ATOM 1241 C C . ARG A 1 170 ? 16.197 19.256 -24.024 1.00 81.19 170 ARG A C 1
ATOM 1243 O O . ARG A 1 170 ? 15.979 18.056 -24.140 1.00 81.19 170 ARG A O 1
ATOM 1250 N N . TRP A 1 171 ? 17.323 19.830 -24.419 1.00 89.75 171 TRP A N 1
ATOM 1251 C CA . TRP A 1 171 ? 18.421 19.078 -25.010 1.00 89.75 171 TRP A CA 1
ATOM 1252 C C . TRP A 1 171 ? 19.525 18.882 -23.981 1.00 89.75 171 TRP A C 1
ATOM 1254 O O . TRP A 1 171 ? 19.929 19.868 -23.353 1.00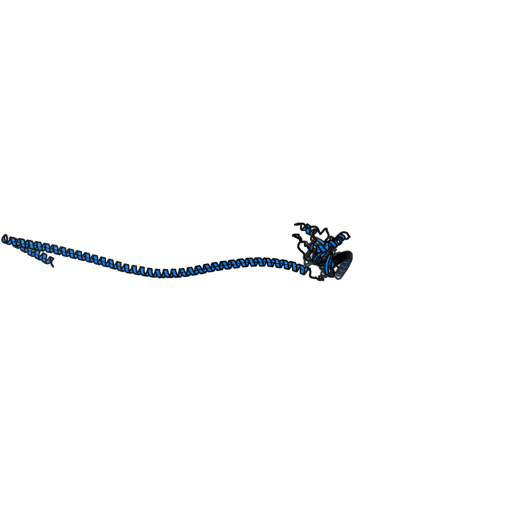 89.75 171 TRP A O 1
ATOM 1264 N N . PRO A 1 172 ? 20.041 17.650 -23.818 1.00 92.19 172 PRO A N 1
ATOM 1265 C CA . PRO A 1 172 ? 21.246 17.426 -23.043 1.00 92.19 172 PRO A CA 1
ATOM 1266 C C . PRO A 1 172 ? 22.383 18.275 -23.595 1.00 92.19 172 PRO A C 1
ATOM 1268 O O . PRO A 1 172 ? 22.574 18.368 -24.806 1.00 92.19 172 PRO A O 1
ATOM 1271 N N . VAL A 1 173 ? 23.126 18.905 -22.702 1.00 92.50 173 VAL A N 1
ATOM 1272 C CA . VAL A 1 173 ? 24.334 19.659 -23.025 1.00 92.50 173 VAL A CA 1
ATOM 1273 C C . VAL A 1 173 ? 25.391 19.348 -21.979 1.00 92.50 173 VAL A C 1
ATOM 1275 O O . VAL A 1 173 ? 25.097 18.770 -20.939 1.00 92.50 173 VAL A O 1
ATOM 1278 N N . ASP A 1 174 ? 26.637 19.709 -22.250 1.00 92.12 174 ASP A N 1
ATOM 1279 C CA . ASP A 1 174 ? 27.691 19.632 -21.246 1.00 92.12 174 ASP A CA 1
ATOM 1280 C C . ASP A 1 174 ? 28.533 20.905 -21.301 1.00 92.12 174 ASP A C 1
ATOM 1282 O O . ASP A 1 174 ? 29.592 20.963 -21.930 1.00 92.12 174 ASP A O 1
ATOM 1286 N N . LEU A 1 175 ? 28.008 21.974 -20.698 1.00 93.25 175 LEU A N 1
ATOM 1287 C CA . LEU A 1 175 ? 28.668 23.277 -20.694 1.00 93.25 175 LEU A CA 1
ATOM 1288 C C . LEU A 1 175 ? 29.190 23.592 -19.300 1.00 93.25 175 LEU A C 1
ATOM 1290 O O . LEU A 1 175 ? 28.422 23.839 -18.370 1.00 93.25 175 LEU A O 1
ATOM 1294 N N . ALA A 1 176 ? 30.514 23.635 -19.164 1.00 93.75 176 ALA A N 1
ATOM 1295 C CA . ALA A 1 176 ? 31.148 24.165 -17.968 1.00 93.75 176 ALA A CA 1
ATOM 1296 C C . ALA A 1 176 ? 30.880 25.672 -17.850 1.00 93.75 176 ALA A C 1
ATOM 1298 O O . ALA A 1 176 ? 30.968 26.416 -18.832 1.00 93.75 176 ALA A O 1
ATOM 1299 N N . GLY A 1 177 ? 30.575 26.118 -16.638 1.00 93.88 177 GLY A N 1
ATOM 1300 C CA . GLY A 1 177 ? 30.316 27.517 -16.351 1.00 93.88 177 GLY A CA 1
ATOM 1301 C C . GLY A 1 177 ? 30.643 27.902 -14.921 1.00 93.88 177 GLY A C 1
ATOM 1302 O O . GLY A 1 177 ? 31.120 27.104 -14.109 1.00 93.88 177 GLY A O 1
ATOM 1303 N N . THR A 1 178 ? 30.381 29.166 -14.617 1.00 93.25 178 THR A N 1
ATOM 1304 C CA . THR A 1 178 ? 30.548 29.714 -13.272 1.00 93.25 178 THR A CA 1
ATOM 1305 C C . THR A 1 178 ? 29.269 30.375 -12.812 1.00 93.25 178 THR A C 1
ATOM 1307 O O . THR A 1 178 ? 28.688 31.156 -13.560 1.00 93.25 178 THR A O 1
ATOM 1310 N N . LEU A 1 179 ? 28.870 30.099 -11.576 1.00 91.06 179 LEU A N 1
ATOM 1311 C CA . LEU A 1 179 ? 27.800 30.798 -10.880 1.00 91.06 179 LEU A CA 1
ATOM 1312 C C . LEU A 1 179 ? 28.417 31.801 -9.906 1.00 91.06 179 LEU A C 1
ATOM 1314 O O . LEU A 1 179 ? 29.313 31.452 -9.134 1.00 91.06 179 LEU A O 1
ATOM 1318 N N . ARG A 1 180 ? 27.946 33.048 -9.947 1.00 87.75 180 ARG A N 1
ATOM 1319 C CA . ARG A 1 180 ? 28.343 34.129 -9.043 1.00 87.75 180 ARG A CA 1
ATOM 1320 C C . ARG A 1 180 ? 27.212 34.440 -8.076 1.00 87.75 180 ARG A C 1
ATOM 1322 O O . ARG A 1 180 ? 26.087 34.721 -8.489 1.00 87.75 180 ARG A O 1
ATOM 1329 N N . ARG A 1 181 ? 27.530 34.434 -6.782 1.00 75.00 181 ARG A N 1
ATOM 1330 C CA . ARG A 1 181 ? 26.593 34.785 -5.710 1.00 75.00 181 ARG A CA 1
ATOM 1331 C C . ARG A 1 181 ? 27.332 35.488 -4.583 1.00 75.00 181 ARG A C 1
ATOM 1333 O O . ARG A 1 181 ? 28.335 34.982 -4.108 1.00 75.00 181 ARG A O 1
ATOM 1340 N N . GLN A 1 182 ? 26.844 36.656 -4.159 1.00 69.81 182 GLN A N 1
ATOM 1341 C CA . GLN A 1 182 ? 27.404 37.422 -3.027 1.00 69.81 182 GLN A CA 1
ATOM 1342 C C . GLN A 1 182 ? 28.938 37.643 -3.090 1.00 69.81 182 GLN A C 1
ATOM 1344 O O . GLN A 1 182 ? 29.590 37.794 -2.064 1.00 69.81 182 GLN A O 1
ATOM 1349 N N . GLY A 1 183 ? 29.520 37.683 -4.295 1.00 72.19 183 GLY A N 1
ATOM 1350 C CA . GLY A 1 183 ? 30.967 37.824 -4.511 1.00 72.19 183 GLY A CA 1
ATOM 1351 C C . GLY A 1 183 ? 31.751 36.506 -4.592 1.00 72.19 183 GLY A C 1
ATOM 1352 O O . GLY A 1 183 ? 32.907 36.524 -5.015 1.00 72.19 183 GLY A O 1
ATOM 1353 N N . GLU A 1 184 ? 31.133 35.368 -4.274 1.00 81.44 184 GLU A N 1
ATOM 1354 C CA . GLU A 1 184 ? 31.720 34.033 -4.409 1.00 81.44 184 GLU A CA 1
ATOM 1355 C C . GLU A 1 184 ? 31.463 33.436 -5.799 1.00 81.44 184 GLU A C 1
ATOM 1357 O O . GLU A 1 184 ? 30.457 33.727 -6.458 1.00 81.44 184 GLU A O 1
ATOM 1362 N N . ARG A 1 185 ? 32.410 32.611 -6.263 1.00 87.00 185 ARG A N 1
ATOM 1363 C CA . ARG A 1 185 ? 32.353 31.904 -7.548 1.00 87.00 185 ARG A CA 1
ATOM 1364 C C . ARG A 1 185 ? 32.287 30.404 -7.310 1.00 87.00 185 ARG A C 1
ATOM 1366 O O . ARG A 1 185 ? 33.214 29.832 -6.745 1.00 87.00 185 ARG A O 1
ATOM 1373 N N . HIS A 1 186 ? 31.239 29.777 -7.828 1.00 87.69 186 HIS A N 1
ATOM 1374 C CA . HIS A 1 186 ? 31.043 28.334 -7.788 1.00 87.69 186 HIS A CA 1
ATOM 1375 C C . HIS A 1 186 ? 31.166 27.765 -9.200 1.00 87.69 186 HIS A C 1
ATOM 1377 O O . HIS A 1 186 ? 30.602 28.312 -10.152 1.00 87.69 186 HIS A O 1
ATOM 1383 N N . ALA A 1 187 ? 31.910 26.671 -9.345 1.00 90.12 187 ALA A N 1
ATOM 1384 C CA . ALA A 1 187 ? 31.927 25.915 -10.589 1.00 90.12 187 ALA A CA 1
ATOM 1385 C C . ALA A 1 187 ? 30.579 25.207 -10.759 1.00 90.12 187 ALA A C 1
ATOM 1387 O O . ALA A 1 187 ? 30.097 24.559 -9.830 1.00 90.12 187 ALA A O 1
ATOM 1388 N N . VAL A 1 188 ? 29.979 25.340 -11.938 1.00 92.12 188 VAL A N 1
ATOM 1389 C CA . VAL A 1 188 ? 28.694 24.718 -12.275 1.00 92.12 188 VAL A CA 1
ATOM 1390 C C . VAL A 1 188 ? 28.763 24.109 -13.667 1.00 92.12 188 VAL A C 1
ATOM 1392 O O . VAL A 1 188 ? 29.614 24.487 -14.479 1.00 92.12 188 VAL A O 1
ATOM 1395 N N . ARG A 1 189 ? 27.860 23.179 -13.970 1.00 92.44 189 ARG A N 1
ATOM 1396 C CA . ARG A 1 189 ? 27.677 22.683 -15.338 1.00 92.44 189 ARG A CA 1
ATOM 1397 C C . ARG A 1 189 ? 26.221 22.773 -15.741 1.00 92.44 189 ARG A C 1
ATOM 1399 O O . ARG A 1 189 ? 25.341 22.427 -14.961 1.00 92.44 189 ARG A O 1
ATOM 1406 N N . LEU A 1 190 ? 25.974 23.227 -16.961 1.00 93.44 190 LEU A N 1
ATOM 1407 C CA . LEU A 1 190 ? 24.664 23.110 -17.579 1.00 93.44 190 LEU A CA 1
ATOM 1408 C C . LEU A 1 190 ? 24.572 21.727 -18.217 1.00 93.44 190 LEU A C 1
ATOM 1410 O O . LEU A 1 190 ? 25.438 21.389 -19.026 1.00 93.44 190 LEU A O 1
ATOM 1414 N N . ILE A 1 191 ? 23.547 20.963 -17.839 1.00 91.88 191 ILE A N 1
ATOM 1415 C CA . ILE A 1 191 ? 23.341 19.585 -18.304 1.00 91.88 191 ILE A CA 1
ATOM 1416 C C . ILE A 1 191 ? 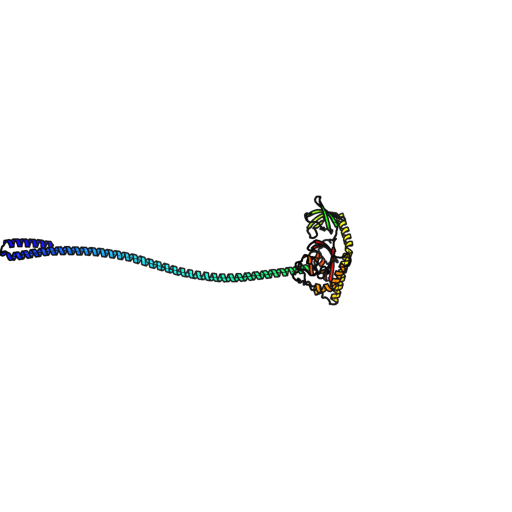22.098 19.419 -19.183 1.00 91.88 191 ILE A C 1
ATOM 1418 O O . ILE A 1 191 ? 22.069 18.524 -20.020 1.00 91.88 191 ILE A O 1
ATOM 1422 N N . GLU A 1 192 ? 21.112 20.316 -19.073 1.00 90.38 192 GLU A N 1
ATOM 1423 C CA . GLU A 1 192 ? 20.022 20.437 -20.050 1.00 90.38 192 GLU A CA 1
ATOM 1424 C C . GLU A 1 192 ? 19.722 21.899 -20.360 1.00 90.38 192 GLU A C 1
ATOM 1426 O O . GLU A 1 192 ? 19.707 22.746 -19.461 1.00 90.38 192 GLU A O 1
ATOM 1431 N N . LEU A 1 193 ? 19.441 22.174 -21.633 1.00 91.69 193 LEU A N 1
ATOM 1432 C CA . LEU A 1 193 ? 19.139 23.501 -22.150 1.00 91.69 193 LEU A CA 1
ATOM 1433 C C . LEU A 1 193 ? 17.818 23.496 -22.927 1.00 91.69 193 LEU A C 1
ATOM 1435 O O . LEU A 1 193 ? 17.589 22.652 -23.792 1.00 91.69 193 LEU A O 1
ATOM 1439 N N . SER A 1 194 ? 16.977 24.487 -22.650 1.00 87.75 194 SER A N 1
ATOM 1440 C CA . SER A 1 194 ? 15.834 24.885 -23.475 1.00 87.75 194 SER A CA 1
ATOM 1441 C C . SER A 1 194 ? 15.699 26.416 -23.457 1.00 87.75 194 SER A C 1
ATOM 1443 O O . SER A 1 194 ? 16.352 27.072 -22.640 1.00 87.75 194 SER A O 1
ATOM 1445 N N . PRO A 1 195 ? 14.846 27.008 -24.311 1.00 84.25 195 PRO A N 1
ATOM 1446 C CA . PRO A 1 195 ? 14.585 28.450 -24.285 1.00 84.25 195 PRO A CA 1
ATOM 1447 C C . PRO A 1 195 ? 13.954 28.972 -22.982 1.00 84.25 195 PRO A C 1
ATOM 1449 O O . PRO A 1 195 ? 13.964 30.176 -22.749 1.00 84.25 195 PRO A O 1
ATOM 1452 N N . GLU A 1 196 ? 13.402 28.097 -22.136 1.00 78.62 196 GLU A N 1
ATOM 1453 C CA . GLU A 1 196 ? 12.589 28.484 -20.970 1.00 78.62 196 GLU A CA 1
ATOM 1454 C C . GLU A 1 196 ? 13.165 27.974 -19.642 1.00 78.62 196 GLU A C 1
ATOM 1456 O O . GLU A 1 196 ? 13.031 28.622 -18.601 1.00 78.62 196 GLU A O 1
ATOM 1461 N N . ALA A 1 197 ? 13.818 26.812 -19.671 1.00 83.19 197 ALA A N 1
ATOM 1462 C CA . ALA A 1 197 ? 14.299 26.110 -18.492 1.00 83.19 197 ALA A CA 1
ATOM 1463 C C . ALA A 1 197 ? 15.685 25.490 -18.702 1.00 83.19 197 ALA A C 1
ATOM 1465 O O . ALA A 1 197 ? 16.081 25.120 -19.810 1.00 83.19 197 ALA A O 1
ATOM 1466 N N . LEU A 1 198 ? 16.397 25.347 -17.592 1.00 89.94 198 LEU A N 1
ATOM 1467 C CA . LEU A 1 198 ? 17.758 24.848 -17.507 1.00 89.94 198 LEU A CA 1
ATOM 1468 C C . LEU A 1 198 ? 17.844 23.791 -16.412 1.00 89.94 198 LEU A C 1
ATOM 1470 O O . LEU A 1 198 ? 17.165 23.893 -15.390 1.00 89.94 198 LEU A O 1
ATOM 1474 N N . GLN A 1 199 ? 18.738 22.830 -16.592 1.00 90.31 199 GLN A N 1
ATOM 1475 C CA . GLN A 1 199 ? 19.138 21.911 -15.536 1.00 90.31 199 GLN A CA 1
ATOM 1476 C C . GLN A 1 199 ? 20.623 22.127 -15.246 1.00 90.31 199 GLN A C 1
ATOM 1478 O O 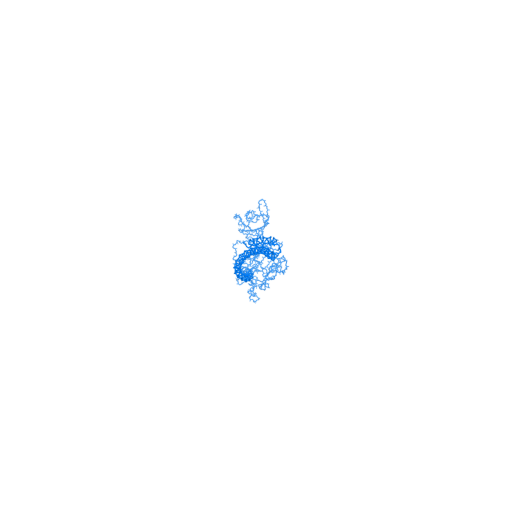. GLN A 1 199 ? 21.455 21.987 -16.145 1.00 90.31 199 GLN A O 1
ATOM 1483 N N . ILE A 1 200 ? 20.956 22.478 -14.004 1.00 90.56 200 ILE A N 1
ATOM 1484 C CA . ILE A 1 200 ? 22.319 22.839 -13.604 1.00 90.56 200 ILE A CA 1
ATOM 1485 C C . ILE A 1 200 ? 22.819 21.889 -12.527 1.00 90.56 200 ILE A C 1
ATOM 1487 O O . ILE A 1 200 ? 22.239 21.779 -11.448 1.00 90.56 200 ILE A O 1
ATOM 1491 N N . GLU A 1 201 ? 23.941 21.245 -12.810 1.00 90.00 201 GLU A N 1
ATOM 1492 C CA . GLU A 1 201 ? 24.672 20.423 -11.861 1.00 90.00 201 GLU A CA 1
ATOM 1493 C C . GLU A 1 201 ? 25.567 21.309 -10.983 1.00 90.00 201 GLU A C 1
ATOM 1495 O O . GLU A 1 201 ? 26.431 22.043 -11.479 1.00 90.00 201 GLU A O 1
ATOM 1500 N N . MET A 1 202 ? 25.349 21.242 -9.668 1.00 84.69 202 MET A N 1
ATOM 1501 C CA . MET A 1 202 ? 26.150 21.919 -8.645 1.00 84.69 202 MET A CA 1
ATOM 1502 C C . MET A 1 202 ? 25.938 21.274 -7.267 1.00 84.69 202 MET A C 1
ATOM 1504 O O . MET A 1 202 ? 24.941 20.585 -7.049 1.00 84.69 202 MET A O 1
ATOM 1508 N N . ASP A 1 203 ? 26.840 21.545 -6.322 1.00 75.06 203 ASP A N 1
ATOM 1509 C CA . ASP A 1 203 ? 26.692 21.120 -4.926 1.00 75.06 203 ASP A CA 1
ATOM 1510 C C . ASP A 1 203 ? 25.597 21.933 -4.204 1.00 75.06 203 ASP A C 1
ATOM 1512 O O . ASP A 1 203 ? 25.624 23.170 -4.180 1.00 75.06 203 ASP A O 1
ATOM 1516 N N . ALA A 1 204 ? 24.653 21.224 -3.579 1.00 62.94 204 ALA A N 1
ATOM 1517 C CA . ALA A 1 204 ? 23.506 21.780 -2.869 1.00 62.94 204 ALA A CA 1
ATOM 1518 C C . ALA A 1 204 ? 23.876 22.683 -1.682 1.00 62.94 204 ALA A C 1
ATOM 1520 O O . ALA A 1 204 ? 23.081 23.547 -1.312 1.00 62.94 204 ALA A O 1
ATOM 1521 N N . ALA A 1 205 ? 25.077 22.543 -1.111 1.00 61.56 205 ALA A N 1
ATOM 1522 C CA . ALA A 1 205 ? 25.542 23.403 -0.020 1.00 61.56 205 ALA A CA 1
ATOM 1523 C C . ALA A 1 205 ? 25.752 24.877 -0.437 1.00 61.56 205 ALA A C 1
ATOM 1525 O O . ALA A 1 205 ? 25.890 25.747 0.424 1.00 61.56 205 ALA A O 1
ATOM 1526 N N . SER A 1 206 ? 25.763 25.172 -1.742 1.00 62.09 206 SER A N 1
ATOM 1527 C CA . SER A 1 206 ? 26.240 26.453 -2.279 1.00 62.09 206 SER A CA 1
ATOM 1528 C C . SER A 1 206 ? 25.145 27.512 -2.510 1.00 62.09 206 SER A C 1
ATOM 1530 O O . SER A 1 206 ? 25.465 28.694 -2.664 1.00 62.09 206 SER A O 1
ATOM 1532 N N . VAL A 1 207 ? 23.848 27.154 -2.552 1.00 65.94 207 VAL A N 1
ATOM 1533 C CA . VAL A 1 207 ? 22.796 28.089 -3.024 1.00 65.94 207 VAL A CA 1
ATOM 1534 C C . VAL A 1 207 ? 21.439 27.928 -2.317 1.00 65.94 207 VAL A C 1
ATOM 1536 O O . VAL A 1 207 ? 21.065 26.839 -1.892 1.00 65.94 207 VAL A O 1
ATOM 1539 N N . ARG A 1 208 ? 20.679 29.030 -2.189 1.00 71.31 208 ARG A N 1
ATOM 1540 C CA . ARG A 1 208 ? 19.281 29.040 -1.714 1.00 71.31 208 ARG A CA 1
ATOM 1541 C C . ARG A 1 208 ? 18.305 28.999 -2.892 1.00 71.31 208 ARG A C 1
ATOM 1543 O O . ARG A 1 208 ? 18.477 29.728 -3.864 1.00 71.31 208 ARG A O 1
ATOM 1550 N N . LEU A 1 209 ? 17.266 28.173 -2.780 1.00 81.56 209 LEU A N 1
ATOM 1551 C CA . LEU A 1 209 ? 16.179 28.097 -3.762 1.00 81.56 209 LEU A CA 1
ATOM 1552 C C . LEU A 1 209 ? 15.408 29.423 -3.844 1.00 81.56 209 LEU A C 1
ATOM 1554 O O . LEU A 1 209 ? 15.225 30.103 -2.835 1.00 81.56 209 LEU A O 1
ATOM 1558 N N . GLY A 1 210 ? 14.927 29.762 -5.039 1.00 79.81 210 GLY A N 1
ATOM 1559 C CA . GLY A 1 210 ? 14.107 30.945 -5.305 1.00 79.81 210 GLY A CA 1
ATOM 1560 C C . GLY A 1 210 ? 14.878 32.259 -5.465 1.00 79.81 210 GLY A C 1
ATOM 1561 O O . GLY A 1 210 ? 14.271 33.251 -5.860 1.00 79.81 210 GLY A O 1
ATOM 1562 N N . GLU A 1 211 ? 16.187 32.277 -5.199 1.00 81.44 211 GLU A N 1
ATOM 1563 C CA . GLU A 1 211 ? 17.044 33.448 -5.415 1.00 81.44 211 GLU A CA 1
ATOM 1564 C C . GLU A 1 211 ? 17.573 33.508 -6.857 1.00 81.44 211 GLU A C 1
ATOM 1566 O O . GLU A 1 211 ? 17.795 32.480 -7.508 1.00 81.44 211 GLU A O 1
ATOM 1571 N N . ASP A 1 212 ? 17.795 34.735 -7.334 1.00 89.56 212 ASP A N 1
ATOM 1572 C CA . ASP A 1 212 ? 18.427 34.996 -8.624 1.00 89.56 212 ASP A CA 1
ATOM 1573 C C . ASP A 1 212 ? 19.950 34.846 -8.507 1.00 89.56 212 ASP A C 1
ATOM 1575 O O . ASP A 1 212 ? 20.565 35.308 -7.542 1.00 89.56 212 ASP A O 1
ATOM 1579 N N . ALA A 1 213 ? 20.566 34.217 -9.503 1.00 88.25 213 ALA A N 1
ATOM 1580 C CA . ALA A 1 213 ? 22.005 34.013 -9.587 1.00 88.25 213 ALA A CA 1
ATOM 1581 C C . ALA A 1 213 ? 22.523 34.389 -10.978 1.00 88.25 213 ALA A C 1
ATOM 1583 O O . ALA A 1 213 ? 21.880 34.108 -11.991 1.00 88.25 213 ALA A O 1
ATOM 1584 N N . GLU A 1 214 ? 23.697 35.018 -11.031 1.00 92.12 214 GLU A N 1
ATOM 1585 C CA . GLU A 1 214 ? 24.387 35.284 -12.292 1.00 92.12 214 GLU A CA 1
ATOM 1586 C C . GLU A 1 214 ? 25.207 34.050 -12.669 1.00 92.12 214 GLU A C 1
ATOM 1588 O O . GLU A 1 214 ? 26.002 33.548 -11.872 1.00 92.12 214 GLU A O 1
ATOM 1593 N N . VAL A 1 215 ? 25.012 33.553 -13.882 1.00 93.94 215 VAL A N 1
ATOM 1594 C CA . VAL A 1 215 ? 25.753 32.423 -14.437 1.00 93.94 215 VAL A CA 1
ATOM 1595 C C . VAL A 1 215 ? 26.418 32.821 -15.735 1.00 93.94 215 VAL A C 1
ATOM 1597 O O . VAL A 1 215 ? 25.902 33.644 -16.483 1.00 93.94 215 VAL A O 1
ATOM 1600 N N . GLU A 1 216 ? 27.564 32.217 -16.011 1.00 95.38 216 GLU A N 1
ATOM 1601 C CA . GLU A 1 216 ? 28.317 32.425 -17.239 1.00 95.38 216 GLU A CA 1
ATOM 1602 C C . GLU A 1 216 ? 28.714 31.071 -17.824 1.00 95.38 216 GLU A C 1
ATOM 1604 O O . GLU A 1 216 ? 29.408 30.289 -17.170 1.00 95.38 216 GLU A O 1
ATOM 1609 N N . PHE A 1 217 ? 28.278 30.807 -19.057 1.00 96.06 217 PHE A N 1
ATOM 1610 C CA . PHE A 1 217 ? 28.645 29.621 -19.833 1.00 96.06 217 PHE A CA 1
ATOM 1611 C C . PHE A 1 217 ? 29.259 30.067 -21.157 1.00 96.06 217 PHE A C 1
ATOM 1613 O O . PHE A 1 217 ? 28.694 30.930 -21.825 1.00 96.06 217 PHE A O 1
ATOM 1620 N N . ALA A 1 218 ? 30.383 29.476 -21.568 1.00 90.88 218 ALA A N 1
ATOM 1621 C CA . ALA A 1 218 ? 31.176 29.966 -22.702 1.00 90.88 218 ALA A CA 1
ATOM 1622 C C . ALA A 1 218 ? 30.378 30.281 -23.995 1.00 90.88 218 ALA A C 1
ATOM 1624 O O . ALA A 1 218 ? 30.576 31.370 -24.535 1.00 90.88 218 ALA A O 1
ATOM 1625 N N . PRO A 1 219 ? 29.462 29.420 -24.495 1.00 93.38 219 PRO A N 1
ATOM 1626 C CA . PRO A 1 219 ? 28.709 29.736 -25.714 1.00 93.38 219 PRO A CA 1
ATOM 1627 C C . PRO A 1 219 ? 27.514 30.680 -25.485 1.00 93.38 219 PRO A C 1
ATOM 1629 O O . PRO A 1 219 ? 27.032 31.297 -26.433 1.00 93.38 219 PRO A O 1
ATOM 1632 N N . LEU A 1 220 ? 27.036 30.825 -24.245 1.00 95.62 220 LEU A N 1
ATOM 1633 C CA . LEU A 1 220 ? 25.844 31.619 -23.916 1.00 95.62 220 LEU A CA 1
ATOM 1634 C C . LEU A 1 220 ? 26.201 33.024 -23.393 1.00 95.62 220 LEU A C 1
ATOM 1636 O O . LEU A 1 220 ? 25.448 33.983 -23.576 1.00 95.62 220 LEU A O 1
ATOM 1640 N N . GLY A 1 221 ? 27.392 33.183 -22.817 1.00 94.81 221 GLY A N 1
ATOM 1641 C CA . GLY A 1 221 ? 27.809 34.364 -22.066 1.00 94.81 221 GLY A CA 1
ATOM 1642 C C . GLY A 1 221 ? 27.196 34.410 -20.665 1.00 94.81 221 GLY A C 1
ATOM 1643 O O . GLY A 1 221 ? 26.732 33.392 -20.149 1.00 94.81 221 GLY A O 1
ATOM 1644 N N . ALA A 1 222 ? 27.219 35.598 -20.055 1.00 94.69 222 ALA A N 1
ATOM 1645 C CA . ALA A 1 222 ? 26.667 35.842 -18.727 1.00 94.69 222 ALA A CA 1
ATOM 1646 C C . ALA A 1 222 ? 25.173 36.203 -18.781 1.00 94.69 222 ALA A C 1
ATOM 1648 O O . ALA A 1 222 ? 24.754 36.999 -19.625 1.00 94.69 222 ALA A O 1
ATOM 1649 N N . PHE A 1 223 ? 24.378 35.628 -17.881 1.00 95.12 223 PHE A N 1
ATOM 1650 C CA . PHE A 1 223 ? 22.950 35.909 -17.734 1.00 95.12 223 PHE A CA 1
ATOM 1651 C C . PHE A 1 223 ? 22.434 35.525 -16.344 1.00 95.12 223 PHE A C 1
ATOM 1653 O O . PHE A 1 223 ? 23.128 34.884 -15.556 1.00 95.12 223 PHE A O 1
ATOM 1660 N N . THR A 1 224 ? 21.203 35.928 -16.033 1.00 93.81 224 THR A N 1
ATOM 16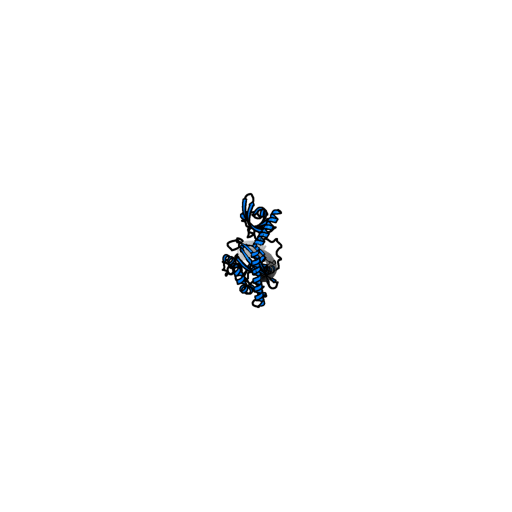61 C CA . THR A 1 224 ? 20.574 35.665 -14.736 1.00 93.81 224 THR A CA 1
ATOM 1662 C C . THR A 1 224 ? 19.612 34.487 -14.820 1.00 93.81 224 THR A C 1
ATOM 1664 O O . THR A 1 224 ? 18.807 34.376 -15.747 1.00 93.81 224 THR A O 1
ATOM 1667 N N . ILE A 1 225 ? 19.682 33.623 -13.814 1.00 93.31 225 ILE A N 1
ATOM 1668 C CA . ILE A 1 225 ? 18.782 32.489 -13.620 1.00 93.31 225 ILE A CA 1
ATOM 1669 C C . ILE A 1 225 ? 18.147 32.540 -12.238 1.00 93.31 225 ILE A C 1
ATOM 1671 O O . ILE A 1 225 ? 18.685 33.172 -11.333 1.00 93.31 225 ILE A O 1
ATOM 1675 N N . ARG A 1 226 ? 17.059 31.797 -12.054 1.00 90.75 226 ARG A N 1
ATOM 1676 C CA . ARG A 1 226 ? 16.478 31.502 -10.741 1.00 90.75 226 ARG A CA 1
ATOM 1677 C C . ARG A 1 226 ? 16.431 30.001 -10.519 1.00 90.75 226 ARG A C 1
ATOM 1679 O O . ARG A 1 226 ? 15.856 29.291 -11.341 1.00 90.75 226 ARG A O 1
ATOM 1686 N N . LEU A 1 227 ? 17.002 29.526 -9.412 1.00 89.00 227 LEU A N 1
ATOM 1687 C CA . LEU A 1 227 ? 16.936 28.112 -9.024 1.00 89.00 227 LEU A CA 1
ATOM 1688 C C . LEU A 1 227 ? 15.563 27.787 -8.431 1.00 89.00 227 LEU A C 1
ATOM 1690 O O . LEU A 1 227 ? 15.076 28.513 -7.565 1.00 89.00 227 LEU A O 1
ATOM 1694 N N . LEU A 1 228 ? 14.948 26.690 -8.866 1.00 85.81 228 LEU A N 1
ATOM 1695 C CA . LEU A 1 228 ? 13.568 26.346 -8.520 1.00 85.81 228 LEU A CA 1
ATOM 1696 C C . LEU A 1 228 ? 13.477 25.105 -7.647 1.00 85.81 228 LEU A C 1
ATOM 1698 O O . LEU A 1 228 ? 12.928 25.158 -6.550 1.00 85.81 228 LEU A O 1
ATOM 1702 N N . THR A 1 229 ? 13.961 23.968 -8.143 1.00 83.19 229 THR A N 1
ATOM 1703 C CA . THR A 1 229 ? 13.694 22.663 -7.529 1.00 83.19 229 THR A CA 1
ATOM 1704 C C . THR A 1 229 ? 14.958 21.807 -7.533 1.00 83.19 229 THR A C 1
ATOM 1706 O O . THR A 1 229 ? 15.600 21.689 -8.578 1.00 83.19 229 THR A O 1
ATOM 1709 N N . PRO A 1 230 ? 15.341 21.214 -6.388 1.00 83.62 230 PRO A N 1
ATOM 1710 C CA . PRO A 1 230 ? 16.430 20.252 -6.340 1.00 83.62 230 PRO A CA 1
ATOM 1711 C C . PRO A 1 230 ? 16.010 18.939 -7.008 1.00 83.62 230 PRO A C 1
ATOM 1713 O O . PRO A 1 230 ? 14.868 18.494 -6.914 1.00 83.62 230 PRO A O 1
ATOM 1716 N N . THR A 1 231 ? 16.964 18.295 -7.657 1.00 81.19 231 THR A N 1
ATOM 1717 C CA . THR A 1 231 ? 16.815 17.039 -8.395 1.00 81.19 231 THR A CA 1
ATOM 1718 C C . THR A 1 231 ? 18.010 16.136 -8.087 1.00 81.19 231 THR A C 1
ATOM 1720 O O . THR A 1 231 ? 19.019 16.591 -7.551 1.00 81.19 231 THR A O 1
ATOM 1723 N N . MET A 1 232 ? 17.960 14.867 -8.500 1.00 77.88 232 MET A N 1
ATOM 1724 C CA . MET A 1 232 ? 19.129 13.979 -8.398 1.00 77.88 232 MET A CA 1
ATOM 1725 C C . MET A 1 232 ? 20.336 14.448 -9.229 1.00 77.88 232 MET A C 1
ATOM 1727 O O . MET A 1 232 ? 21.456 14.029 -8.960 1.00 77.88 232 MET A O 1
ATOM 1731 N N . ALA A 1 233 ? 20.109 15.295 -10.236 1.00 79.00 233 ALA A N 1
ATOM 1732 C CA . ALA A 1 233 ? 21.120 15.781 -11.169 1.00 79.00 233 ALA A CA 1
ATOM 1733 C C . ALA A 1 233 ? 21.606 17.214 -10.852 1.00 79.00 233 ALA A C 1
ATOM 1735 O O . ALA A 1 233 ? 22.323 17.806 -11.653 1.00 79.00 233 ALA A O 1
ATOM 1736 N N . GLY A 1 234 ? 21.185 17.804 -9.725 1.00 86.75 234 GLY A N 1
ATOM 1737 C CA . GLY A 1 234 ? 21.427 19.211 -9.386 1.00 86.75 234 GLY A CA 1
ATOM 1738 C C . GLY A 1 234 ? 20.120 19.982 -9.226 1.00 86.75 234 GLY A C 1
ATOM 1739 O O . GLY A 1 234 ? 19.251 19.551 -8.474 1.00 86.75 234 GLY A O 1
ATOM 1740 N N . PHE A 1 235 ? 19.939 21.094 -9.936 1.00 88.06 235 PHE A N 1
ATOM 1741 C CA . PHE A 1 235 ? 18.781 21.980 -9.784 1.00 88.06 235 PHE A CA 1
ATOM 1742 C C . PHE A 1 235 ? 18.122 22.321 -11.121 1.00 88.06 235 PHE A C 1
ATOM 1744 O O . PHE A 1 235 ? 18.806 22.676 -12.082 1.00 88.06 235 PHE A O 1
ATOM 1751 N N . GLU A 1 236 ? 16.789 22.306 -11.148 1.00 88.62 236 GLU A N 1
ATOM 1752 C CA . GLU A 1 236 ? 16.025 22.981 -12.197 1.00 88.62 236 GLU A CA 1
ATOM 1753 C C . GLU A 1 236 ? 16.100 24.497 -11.987 1.00 88.62 236 GLU A C 1
ATOM 1755 O O . GLU A 1 236 ? 15.952 24.992 -10.863 1.00 88.62 236 GLU A O 1
ATOM 1760 N N . ALA A 1 237 ? 16.295 25.238 -13.073 1.00 90.12 237 ALA A N 1
ATOM 1761 C CA . ALA A 1 237 ? 16.370 26.690 -13.080 1.00 90.12 237 ALA A CA 1
ATOM 1762 C C . ALA A 1 237 ? 15.589 27.290 -14.256 1.00 90.12 237 ALA A C 1
ATOM 1764 O O . ALA A 1 237 ? 15.385 26.641 -15.280 1.00 90.12 237 ALA A O 1
ATOM 1765 N N . MET A 1 238 ? 15.174 28.549 -14.121 1.00 91.38 238 MET A N 1
ATOM 1766 C CA . MET A 1 238 ? 14.553 29.332 -15.198 1.00 91.38 238 MET A CA 1
ATOM 1767 C C . MET A 1 238 ? 15.390 30.562 -15.542 1.00 91.38 238 MET A C 1
ATOM 1769 O O . MET A 1 238 ? 16.105 31.087 -14.686 1.00 91.38 238 MET A O 1
ATOM 1773 N N . LEU A 1 239 ? 15.269 31.040 -16.779 1.00 91.69 239 LEU A N 1
ATOM 1774 C CA . LEU A 1 239 ? 15.860 32.308 -17.206 1.00 91.69 239 LEU A CA 1
ATOM 1775 C C . LEU A 1 239 ? 15.116 33.490 -16.567 1.00 91.69 239 LEU A C 1
ATOM 1777 O O . LEU A 1 239 ? 13.886 33.516 -16.547 1.00 91.69 239 LEU A O 1
ATOM 1781 N N . VAL A 1 240 ? 15.851 34.498 -16.092 1.00 92.25 240 VAL A N 1
ATOM 1782 C CA . VAL A 1 240 ? 15.274 35.734 -15.539 1.00 92.25 240 VAL A CA 1
ATOM 1783 C C . VAL A 1 240 ? 15.501 36.871 -16.529 1.00 92.25 240 VAL A C 1
ATOM 1785 O O . VAL A 1 240 ? 16.640 37.249 -16.783 1.00 92.25 240 VAL A O 1
ATOM 1788 N N . ALA A 1 241 ? 14.409 37.407 -17.088 1.00 90.62 241 ALA A N 1
ATOM 1789 C CA . ALA A 1 241 ? 14.418 38.505 -18.064 1.00 90.62 241 ALA A CA 1
ATOM 1790 C C . ALA A 1 241 ? 15.471 38.323 -19.190 1.00 90.62 241 ALA A C 1
ATOM 1792 O O . ALA A 1 241 ? 16.362 39.164 -19.345 1.00 90.62 241 ALA A O 1
ATOM 1793 N N . PRO A 1 242 ? 15.407 37.221 -19.969 1.00 91.81 242 PRO A N 1
ATOM 1794 C CA . PRO A 1 242 ? 16.427 36.910 -20.964 1.00 91.81 242 PRO A CA 1
ATOM 1795 C C . PRO A 1 242 ? 16.494 37.988 -22.053 1.00 91.81 242 PRO A C 1
ATOM 1797 O O . PRO A 1 242 ? 15.480 38.400 -22.615 1.00 91.81 242 PRO A O 1
ATOM 1800 N N . SER A 1 243 ? 17.710 38.433 -22.377 1.00 93.75 243 SER A N 1
ATOM 1801 C CA . SER A 1 243 ? 17.924 39.349 -23.501 1.00 93.75 243 SER A CA 1
ATOM 1802 C C . SER A 1 243 ? 17.697 38.641 -24.840 1.00 93.75 243 SER A C 1
ATOM 1804 O O . SER A 1 243 ? 17.935 37.440 -24.962 1.00 93.75 243 SER A O 1
ATOM 1806 N N . ALA A 1 244 ? 17.324 39.395 -25.879 1.00 94.12 244 ALA A N 1
ATOM 1807 C CA . ALA A 1 244 ? 17.199 38.849 -27.234 1.00 94.12 244 ALA A CA 1
ATOM 1808 C C . ALA A 1 244 ? 18.499 38.169 -27.710 1.00 94.12 244 ALA A C 1
ATOM 1810 O O . ALA A 1 244 ? 18.453 37.106 -28.319 1.00 94.12 244 ALA A O 1
ATOM 1811 N N . LEU A 1 245 ? 19.662 38.734 -27.356 1.00 95.12 245 LEU A N 1
ATOM 1812 C CA . LEU A 1 245 ? 20.968 38.152 -27.678 1.00 95.12 245 LEU A CA 1
ATOM 1813 C C . LEU A 1 245 ? 21.184 36.788 -27.005 1.00 95.12 245 LEU A C 1
ATOM 1815 O O . LEU A 1 245 ? 21.727 35.882 -27.635 1.00 95.12 245 LEU A O 1
ATOM 1819 N N . LEU A 1 246 ? 20.773 36.631 -25.741 1.00 95.12 246 LEU A N 1
ATOM 1820 C CA . LEU A 1 246 ? 20.857 35.347 -25.040 1.00 95.12 246 LEU A CA 1
ATOM 1821 C C . LEU A 1 246 ? 19.980 34.296 -25.722 1.00 95.12 246 LEU A C 1
ATOM 1823 O O . LEU A 1 246 ? 20.448 33.187 -25.952 1.00 95.12 246 LEU A O 1
ATOM 1827 N N . LEU A 1 247 ? 18.741 34.649 -26.071 1.00 93.25 247 LEU A N 1
ATOM 1828 C CA . LEU A 1 247 ? 17.825 33.728 -26.746 1.00 93.25 247 LEU A CA 1
ATOM 1829 C C . LEU A 1 247 ? 18.398 33.256 -28.089 1.00 93.25 247 LEU A C 1
ATOM 1831 O O . LEU A 1 247 ? 18.423 32.057 -28.345 1.00 93.25 247 LEU A O 1
ATOM 1835 N N . THR A 1 248 ? 18.978 34.160 -28.889 1.00 94.31 248 THR A N 1
ATOM 1836 C CA . THR A 1 248 ? 19.676 33.789 -30.133 1.00 94.31 248 THR A CA 1
ATOM 1837 C C . THR A 1 248 ? 20.851 32.841 -29.880 1.00 94.31 248 THR A C 1
ATOM 1839 O O . THR A 1 248 ? 20.994 31.844 -30.583 1.00 94.31 248 THR A O 1
ATOM 1842 N N . ARG A 1 249 ? 21.672 33.096 -28.851 1.00 95.75 249 ARG A N 1
ATOM 1843 C CA . ARG A 1 249 ? 22.784 32.198 -28.488 1.00 95.75 249 ARG A CA 1
ATOM 1844 C C . ARG A 1 249 ? 22.300 30.822 -28.040 1.00 95.75 249 ARG A C 1
ATOM 1846 O O . ARG A 1 249 ? 22.921 29.827 -28.397 1.00 95.75 249 ARG A O 1
ATOM 1853 N N . ILE A 1 250 ? 21.202 30.759 -27.285 1.00 94.06 250 ILE A N 1
ATOM 1854 C CA . ILE A 1 250 ? 20.564 29.496 -26.895 1.00 94.06 250 ILE A CA 1
ATOM 1855 C C . ILE A 1 250 ? 20.099 28.740 -28.143 1.00 94.06 250 ILE A C 1
ATOM 1857 O O . ILE A 1 250 ? 20.371 27.552 -28.269 1.00 94.06 250 ILE A O 1
ATOM 1861 N N . GLU A 1 251 ? 19.457 29.406 -29.100 1.00 92.19 251 GLU A N 1
ATOM 1862 C CA . GLU A 1 251 ? 19.022 28.773 -30.350 1.00 92.19 251 GLU A CA 1
ATOM 1863 C C . GLU A 1 251 ? 20.190 28.277 -31.216 1.00 92.19 251 GLU A C 1
ATOM 1865 O O . GLU A 1 251 ? 20.108 27.188 -31.790 1.00 92.19 251 GLU A O 1
ATOM 1870 N N . ASP A 1 252 ? 21.275 29.051 -31.321 1.00 93.88 252 ASP A N 1
ATOM 1871 C CA . ASP A 1 252 ? 22.501 28.644 -32.019 1.00 93.88 252 ASP A CA 1
ATOM 1872 C C . ASP A 1 252 ? 23.142 27.418 -31.349 1.00 93.88 252 ASP A C 1
ATOM 1874 O O . ASP A 1 252 ? 23.535 26.462 -32.025 1.00 93.88 252 ASP A O 1
ATOM 1878 N N . GLU A 1 253 ? 23.204 27.417 -30.015 1.00 94.81 253 GLU A N 1
ATOM 1879 C CA . GLU A 1 253 ? 23.700 26.301 -29.210 1.00 94.81 253 GLU A CA 1
ATOM 1880 C C . GLU A 1 253 ? 22.852 25.042 -29.425 1.00 94.81 253 GLU A C 1
ATOM 1882 O O . GLU A 1 253 ? 23.386 23.986 -29.763 1.00 94.81 253 GLU A O 1
ATOM 1887 N N . LEU A 1 254 ? 21.526 25.157 -29.327 1.00 92.19 254 LEU A N 1
ATOM 1888 C CA . LEU A 1 254 ? 20.602 24.047 -29.556 1.00 92.19 254 LEU A CA 1
ATOM 1889 C C . LEU A 1 254 ? 20.706 23.502 -30.986 1.00 92.19 254 LEU A C 1
ATOM 1891 O O . LEU A 1 254 ? 20.674 22.286 -31.182 1.00 92.19 254 LEU A O 1
ATOM 1895 N N . ARG A 1 255 ? 20.888 24.365 -31.996 1.00 92.31 255 ARG A N 1
ATOM 1896 C CA . ARG A 1 255 ? 21.162 23.927 -33.376 1.00 92.31 255 ARG A CA 1
ATOM 1897 C C . ARG A 1 255 ? 22.458 23.121 -33.465 1.00 92.31 255 ARG A C 1
ATOM 1899 O O . ARG A 1 255 ? 22.462 22.062 -34.093 1.00 92.31 255 ARG A O 1
ATOM 1906 N N . ARG A 1 256 ? 23.537 23.567 -32.814 1.00 94.62 256 ARG A N 1
ATOM 1907 C CA . ARG A 1 256 ? 24.810 22.824 -32.776 1.00 94.62 256 ARG A CA 1
ATOM 1908 C C . ARG A 1 256 ? 24.659 21.462 -32.096 1.00 94.62 256 ARG A C 1
ATOM 1910 O O . ARG A 1 256 ? 25.185 20.467 -32.599 1.00 94.62 256 ARG A O 1
ATOM 1917 N N . VAL A 1 257 ? 23.947 21.414 -30.973 1.00 92.94 257 VAL A N 1
ATOM 1918 C CA . VAL A 1 257 ? 23.707 20.185 -30.204 1.00 92.94 257 VAL A CA 1
ATOM 1919 C C . VAL A 1 257 ? 22.930 19.173 -31.043 1.00 92.94 257 VAL A C 1
ATOM 1921 O O . VAL A 1 257 ? 23.366 18.031 -31.167 1.00 92.94 257 VAL A O 1
ATOM 1924 N N . ARG A 1 258 ? 21.855 19.600 -31.721 1.00 91.56 258 ARG A N 1
ATOM 1925 C CA . ARG A 1 258 ? 21.079 18.737 -32.630 1.00 91.56 258 ARG A CA 1
ATOM 1926 C C . ARG A 1 258 ? 21.948 18.115 -33.723 1.00 91.56 258 ARG A C 1
ATOM 1928 O O . ARG A 1 258 ? 21.890 16.908 -33.926 1.00 91.56 258 ARG A O 1
ATOM 1935 N N . VAL A 1 259 ? 22.801 18.910 -34.375 1.00 93.62 259 VAL A N 1
ATOM 1936 C CA . VAL A 1 259 ? 23.734 18.403 -35.400 1.00 93.62 259 VAL A CA 1
ATOM 1937 C C . VAL A 1 259 ? 24.722 17.396 -34.804 1.00 93.62 259 VAL A C 1
ATOM 1939 O O . VAL A 1 259 ? 24.969 16.352 -35.400 1.00 93.62 259 VAL A O 1
ATOM 1942 N N . THR A 1 260 ? 25.255 17.680 -33.614 1.00 93.69 260 THR A N 1
ATOM 1943 C CA . THR A 1 260 ? 26.180 16.779 -32.900 1.00 93.69 260 THR A CA 1
ATOM 1944 C C . THR A 1 260 ? 25.530 15.436 -32.563 1.00 93.69 260 THR A C 1
ATOM 1946 O O . THR A 1 260 ? 26.182 14.395 -32.621 1.00 93.69 260 THR A O 1
ATOM 1949 N N . TYR A 1 261 ? 24.248 15.453 -32.205 1.00 94.31 261 TYR A N 1
ATOM 1950 C CA . TYR A 1 261 ? 23.507 14.281 -31.745 1.00 94.31 261 TYR A CA 1
ATOM 1951 C C . TYR A 1 261 ? 22.835 13.483 -32.861 1.00 94.31 261 TYR A C 1
ATOM 1953 O O . TYR A 1 261 ? 22.469 12.330 -32.635 1.00 94.31 261 TYR A O 1
ATOM 1961 N N . GLN A 1 262 ? 22.739 14.034 -34.073 1.00 94.69 262 GLN A N 1
ATOM 1962 C CA . GLN A 1 262 ? 22.098 13.368 -35.205 1.00 94.69 262 GLN A CA 1
ATOM 1963 C C . GLN A 1 262 ? 22.619 11.941 -35.468 1.00 94.69 262 GLN A C 1
ATOM 1965 O O . GLN A 1 262 ? 21.788 11.045 -35.581 1.00 94.69 262 GLN A O 1
ATOM 1970 N N . PRO A 1 263 ? 23.940 11.652 -35.453 1.00 94.75 263 PRO A N 1
ATOM 1971 C CA . PRO A 1 263 ? 24.425 10.287 -35.676 1.00 94.75 263 PRO A CA 1
ATOM 1972 C C . PRO A 1 263 ? 23.955 9.275 -34.617 1.00 94.75 263 PRO A C 1
ATOM 1974 O O . PRO A 1 263 ? 23.797 8.094 -34.917 1.00 94.75 263 PRO A O 1
ATOM 1977 N N . TYR A 1 264 ? 23.730 9.721 -33.377 1.00 95.38 264 TYR A N 1
ATOM 1978 C CA . TYR A 1 264 ? 23.226 8.878 -32.289 1.00 95.38 264 TYR A CA 1
ATOM 1979 C C . TYR A 1 264 ? 21.724 8.617 -32.441 1.00 95.38 264 TYR A C 1
ATOM 1981 O O . TYR A 1 264 ? 21.268 7.491 -32.238 1.00 95.38 264 TYR A O 1
ATOM 1989 N N . ILE A 1 265 ? 20.977 9.645 -32.856 1.00 95.75 265 ILE A N 1
ATOM 1990 C CA . ILE A 1 265 ? 19.549 9.555 -33.183 1.00 95.75 265 ILE A CA 1
ATOM 1991 C C . ILE A 1 265 ? 19.339 8.582 -34.349 1.00 95.75 265 ILE A C 1
ATOM 1993 O O . ILE A 1 265 ? 18.579 7.623 -34.218 1.00 95.75 265 ILE A O 1
ATOM 1997 N N . ASP A 1 266 ? 20.071 8.769 -35.450 1.00 96.62 266 ASP A N 1
ATOM 1998 C CA . ASP A 1 266 ? 19.997 7.904 -36.632 1.00 96.62 266 ASP A CA 1
ATOM 1999 C C . ASP A 1 266 ? 20.301 6.447 -36.261 1.00 96.62 266 ASP A C 1
ATOM 2001 O O . ASP A 1 266 ? 19.636 5.517 -36.720 1.00 96.62 266 ASP A O 1
ATOM 2005 N N . ARG A 1 267 ? 21.281 6.241 -35.373 1.00 96.75 267 ARG A N 1
ATOM 2006 C CA . ARG A 1 267 ? 21.669 4.915 -34.893 1.00 96.75 267 ARG A CA 1
ATOM 2007 C C . ARG A 1 267 ? 20.569 4.239 -34.077 1.00 96.75 267 ARG A C 1
ATOM 2009 O O . ARG A 1 267 ? 20.256 3.083 -34.355 1.00 96.75 267 ARG A O 1
ATOM 2016 N N . VAL A 1 268 ? 19.956 4.918 -33.102 1.00 97.44 268 VAL A N 1
ATOM 2017 C CA . VAL A 1 268 ? 18.858 4.309 -32.325 1.00 97.44 268 VAL A CA 1
ATOM 2018 C C . VAL A 1 268 ? 17.623 4.044 -33.176 1.00 97.44 268 VAL A C 1
ATOM 2020 O O . VAL A 1 268 ? 16.989 3.001 -33.016 1.00 97.44 268 VAL A O 1
ATOM 2023 N N . GLN A 1 269 ? 17.335 4.910 -34.147 1.00 98.06 269 GLN A N 1
ATOM 2024 C CA . GLN A 1 269 ? 16.257 4.690 -35.106 1.00 98.06 269 GLN A CA 1
ATOM 2025 C C . GLN A 1 269 ? 16.539 3.498 -36.030 1.00 98.06 269 GLN A C 1
ATOM 2027 O O . GLN A 1 269 ? 15.637 2.699 -36.285 1.00 98.06 269 GLN A O 1
ATOM 2032 N N . ALA A 1 270 ? 17.784 3.324 -36.483 1.00 97.81 270 ALA A N 1
ATOM 2033 C CA . ALA A 1 270 ? 18.183 2.161 -37.273 1.00 97.81 270 ALA A CA 1
ATOM 2034 C C . ALA A 1 270 ? 18.030 0.853 -36.480 1.00 97.81 270 ALA A C 1
ATOM 2036 O O . ALA A 1 270 ? 17.474 -0.118 -36.996 1.00 97.81 270 ALA A O 1
ATOM 2037 N N . VAL A 1 271 ? 18.444 0.842 -35.208 1.00 98.06 271 VAL A N 1
ATOM 2038 C CA . VAL A 1 271 ? 18.256 -0.317 -34.322 1.00 98.06 271 VAL A CA 1
ATOM 2039 C C . VAL A 1 271 ? 16.770 -0.594 -34.099 1.00 98.06 271 VAL A C 1
ATOM 2041 O O . VAL A 1 271 ? 16.341 -1.738 -34.227 1.00 98.06 271 VAL A O 1
ATOM 2044 N N . ALA A 1 272 ? 15.959 0.430 -33.829 1.00 98.44 272 ALA A N 1
ATOM 2045 C CA . ALA A 1 272 ? 14.509 0.287 -33.706 1.00 98.44 272 ALA A CA 1
ATOM 2046 C C . ALA A 1 272 ? 13.879 -0.336 -34.963 1.00 98.44 272 ALA A C 1
ATOM 2048 O O . ALA A 1 272 ? 13.091 -1.278 -34.854 1.00 98.44 272 ALA A O 1
ATOM 2049 N N . ALA A 1 273 ? 14.273 0.126 -36.152 1.00 98.31 273 ALA A N 1
ATOM 2050 C CA . ALA A 1 273 ? 13.802 -0.426 -37.418 1.00 98.31 273 ALA A CA 1
ATOM 2051 C C . ALA A 1 273 ? 14.210 -1.900 -37.603 1.00 98.31 273 ALA A C 1
ATOM 2053 O O . ALA A 1 273 ? 13.387 -2.722 -38.012 1.00 98.31 273 ALA A O 1
ATOM 2054 N N . GLU A 1 274 ? 15.449 -2.266 -37.264 1.00 98.44 274 GLU A N 1
ATOM 2055 C CA . GLU A 1 274 ? 15.929 -3.652 -37.343 1.00 98.44 274 GLU A CA 1
ATOM 2056 C C . GLU A 1 274 ? 15.199 -4.578 -36.361 1.00 98.44 274 GLU A C 1
ATOM 2058 O O . GLU A 1 274 ? 14.817 -5.698 -36.725 1.00 98.44 274 GLU A O 1
ATOM 2063 N N . VAL A 1 275 ? 14.959 -4.105 -35.133 1.00 98.38 275 VAL A N 1
ATOM 2064 C CA . VAL A 1 275 ? 14.169 -4.814 -34.120 1.00 98.38 275 VAL A CA 1
ATOM 2065 C C . VAL A 1 275 ? 12.754 -5.057 -34.643 1.00 98.38 275 VAL A C 1
ATOM 2067 O O . VAL A 1 275 ? 12.309 -6.204 -34.651 1.00 98.38 275 VAL A O 1
ATOM 2070 N N . MET A 1 276 ? 12.064 -4.025 -35.141 1.00 97.50 276 MET A N 1
ATOM 2071 C CA . MET A 1 276 ? 10.703 -4.171 -35.677 1.00 97.50 276 MET A CA 1
ATOM 2072 C C . MET A 1 276 ? 10.653 -5.129 -36.861 1.00 97.50 276 MET A C 1
ATOM 2074 O O . MET A 1 276 ? 9.873 -6.078 -36.831 1.00 97.50 276 MET A O 1
ATOM 2078 N N . ALA A 1 277 ? 11.549 -4.982 -37.839 1.00 98.06 277 ALA A N 1
ATOM 2079 C CA . ALA A 1 277 ? 11.603 -5.887 -38.983 1.00 98.06 277 ALA A CA 1
ATOM 2080 C C . ALA A 1 277 ? 11.849 -7.348 -38.556 1.00 98.06 277 ALA A C 1
ATOM 2082 O O . ALA A 1 277 ? 11.331 -8.285 -39.168 1.00 98.06 277 ALA A O 1
ATOM 2083 N N . THR A 1 278 ? 12.633 -7.566 -37.497 1.00 98.12 278 THR A N 1
ATOM 2084 C CA . THR A 1 278 ? 12.890 -8.901 -36.941 1.00 98.12 278 THR A CA 1
ATOM 2085 C C . THR A 1 278 ? 11.654 -9.485 -36.262 1.00 98.12 278 THR A C 1
ATOM 2087 O O . THR A 1 278 ? 11.308 -10.639 -36.528 1.00 98.12 278 THR A O 1
ATOM 2090 N N . LEU A 1 279 ? 10.958 -8.700 -35.438 1.00 97.44 279 LEU A N 1
ATOM 2091 C CA . LEU A 1 279 ? 9.736 -9.144 -34.764 1.00 97.44 279 LEU A CA 1
ATOM 2092 C C . LEU A 1 279 ? 8.587 -9.381 -35.750 1.00 97.44 279 LEU A C 1
ATOM 2094 O O . LEU A 1 279 ? 7.862 -10.364 -35.616 1.00 97.44 279 LEU A O 1
ATOM 2098 N N . GLU A 1 280 ? 8.449 -8.545 -36.778 1.00 97.12 280 GLU A N 1
ATOM 2099 C CA . GLU A 1 280 ? 7.453 -8.726 -37.837 1.00 97.12 280 GLU A CA 1
ATOM 2100 C C . GLU A 1 280 ? 7.675 -10.026 -38.612 1.00 97.12 280 GLU A C 1
ATOM 2102 O O . GLU A 1 280 ? 6.722 -10.778 -38.830 1.00 97.12 280 GLU A O 1
ATOM 2107 N N . ARG A 1 281 ? 8.929 -10.347 -38.967 1.00 97.31 281 ARG A N 1
ATOM 2108 C CA . ARG A 1 281 ? 9.272 -11.634 -39.594 1.00 97.31 281 ARG A CA 1
ATOM 2109 C C . ARG A 1 281 ? 8.961 -12.815 -38.677 1.00 97.31 281 ARG A C 1
ATOM 2111 O O . ARG A 1 281 ? 8.393 -13.801 -39.139 1.00 97.31 281 ARG A O 1
ATOM 2118 N N . ALA A 1 282 ? 9.306 -12.721 -37.394 1.00 96.88 282 ALA A N 1
ATOM 2119 C CA . ALA A 1 282 ? 9.046 -13.787 -36.428 1.00 96.88 282 ALA A CA 1
ATOM 2120 C C . ALA A 1 282 ? 7.537 -14.014 -36.202 1.00 96.88 282 ALA A C 1
ATOM 2122 O O . ALA A 1 282 ? 7.099 -15.163 -36.120 1.00 96.88 282 ALA A O 1
ATOM 2123 N N . LEU A 1 283 ? 6.735 -12.941 -36.169 1.00 95.81 283 LEU A N 1
ATOM 2124 C CA . LEU A 1 283 ? 5.271 -13.011 -36.116 1.00 95.81 283 LEU A CA 1
ATOM 2125 C C . LEU A 1 283 ? 4.684 -13.624 -37.391 1.00 95.81 283 LEU A C 1
ATOM 2127 O O . LEU A 1 283 ? 3.813 -14.486 -37.309 1.00 95.81 283 LEU A O 1
ATOM 2131 N N . ALA A 1 284 ? 5.153 -13.195 -38.566 1.00 96.25 284 ALA A N 1
ATOM 2132 C CA . ALA A 1 284 ? 4.686 -13.720 -39.849 1.00 96.25 284 ALA A CA 1
ATOM 2133 C C . ALA A 1 284 ? 5.004 -15.216 -40.012 1.00 96.25 284 ALA A C 1
ATOM 2135 O O . ALA A 1 284 ? 4.199 -15.959 -40.567 1.00 96.25 284 ALA A O 1
ATOM 2136 N N . ALA A 1 285 ? 6.146 -15.664 -39.484 1.00 96.75 285 ALA A N 1
ATOM 2137 C CA . ALA A 1 285 ? 6.543 -17.069 -39.457 1.00 96.75 285 ALA A CA 1
ATOM 2138 C C . ALA A 1 285 ? 5.836 -17.898 -38.363 1.00 96.75 285 ALA A C 1
ATOM 2140 O O . ALA A 1 285 ? 6.029 -19.110 -38.306 1.00 96.75 285 ALA A O 1
ATOM 2141 N N . GLY A 1 286 ? 5.047 -17.272 -37.480 1.00 95.75 286 GLY A N 1
ATOM 2142 C CA . GLY A 1 286 ? 4.362 -17.949 -36.374 1.00 95.75 286 GLY A CA 1
ATOM 2143 C C . GLY A 1 286 ? 5.286 -18.448 -35.256 1.00 95.75 286 GLY A C 1
ATOM 2144 O O . GLY A 1 286 ? 4.864 -19.267 -34.444 1.00 95.75 286 GLY A O 1
ATOM 2145 N N . VAL A 1 287 ? 6.536 -17.973 -35.206 1.00 96.31 287 VAL A N 1
ATOM 2146 C CA . VAL A 1 287 ? 7.525 -18.362 -34.182 1.00 96.31 287 VAL A CA 1
ATOM 2147 C C . VAL A 1 287 ? 7.235 -17.675 -32.847 1.00 96.31 287 VAL A C 1
ATOM 2149 O O . VAL A 1 287 ? 7.460 -18.251 -31.786 1.00 96.31 287 VAL A O 1
ATOM 2152 N N . ILE A 1 288 ? 6.695 -16.456 -32.902 1.00 96.94 288 ILE A N 1
ATOM 2153 C CA . ILE A 1 288 ? 6.233 -15.698 -31.737 1.00 96.94 288 ILE A CA 1
ATOM 2154 C C . ILE A 1 288 ? 4.765 -15.319 -31.916 1.00 96.94 288 ILE A C 1
ATOM 2156 O O . ILE A 1 288 ? 4.257 -15.264 -33.037 1.00 96.94 288 ILE A O 1
ATOM 2160 N N . ARG A 1 289 ? 4.076 -15.047 -30.806 1.00 96.50 289 ARG A N 1
ATOM 2161 C CA . ARG A 1 289 ? 2.673 -14.619 -30.806 1.00 96.50 289 ARG A CA 1
ATOM 2162 C C . ARG A 1 289 ? 2.552 -13.159 -30.388 1.00 96.50 289 ARG A C 1
ATOM 2164 O O . ARG A 1 289 ? 3.270 -12.702 -29.501 1.00 96.50 289 ARG A O 1
ATOM 2171 N N . GLU A 1 290 ? 1.627 -12.437 -31.013 1.00 94.94 290 GLU A N 1
ATOM 2172 C CA . GLU A 1 290 ? 1.428 -11.007 -30.752 1.00 94.94 290 GLU A CA 1
ATOM 2173 C C . GLU A 1 290 ? 0.981 -10.738 -29.307 1.00 94.94 290 GLU A C 1
ATOM 2175 O O . GLU A 1 290 ? 1.472 -9.807 -28.677 1.00 94.94 290 GLU A O 1
ATOM 2180 N N . ASP A 1 291 ? 0.107 -11.575 -28.747 1.00 95.62 291 ASP A N 1
ATOM 2181 C CA . ASP A 1 291 ? -0.339 -11.459 -27.355 1.00 95.62 291 ASP A CA 1
ATOM 2182 C C . ASP A 1 291 ? 0.808 -11.629 -26.351 1.00 95.62 291 ASP A C 1
ATOM 2184 O O . ASP A 1 291 ? 0.857 -10.893 -25.371 1.00 95.62 291 ASP A O 1
ATOM 2188 N N . HIS A 1 292 ? 1.775 -12.510 -26.626 1.00 96.62 292 HIS A N 1
ATOM 2189 C CA . HIS A 1 292 ? 2.969 -12.653 -25.788 1.00 96.62 292 HIS A CA 1
ATOM 2190 C C . HIS A 1 292 ? 3.894 -11.434 -25.901 1.00 96.62 292 HIS A C 1
ATOM 2192 O O . HIS A 1 292 ? 4.412 -10.964 -24.892 1.00 96.62 292 HIS A O 1
ATOM 2198 N N . VAL A 1 293 ? 4.086 -10.889 -27.110 1.00 96.12 293 VAL A N 1
ATOM 2199 C CA . VAL A 1 293 ? 4.904 -9.679 -27.323 1.00 96.12 293 VAL A CA 1
ATOM 2200 C C . VAL A 1 293 ? 4.328 -8.490 -26.552 1.00 96.12 293 VAL A C 1
ATOM 2202 O O . VAL A 1 293 ? 5.073 -7.780 -25.882 1.00 96.12 293 VAL A O 1
ATOM 2205 N N . PHE A 1 294 ? 3.008 -8.300 -26.600 1.00 96.00 294 PHE A N 1
ATOM 2206 C CA . PHE A 1 294 ? 2.299 -7.229 -25.890 1.00 96.00 294 PHE A CA 1
ATOM 2207 C C . PHE A 1 294 ? 1.882 -7.600 -24.456 1.00 96.00 294 PHE A C 1
ATOM 2209 O O . PHE A 1 294 ? 1.127 -6.851 -23.833 1.00 96.00 294 PHE A O 1
ATOM 2216 N N . SER A 1 295 ? 2.336 -8.738 -23.924 1.00 95.25 295 SER A N 1
ATOM 2217 C CA . SER A 1 295 ? 1.948 -9.188 -22.589 1.00 95.25 295 SER A CA 1
ATOM 2218 C C . SER A 1 295 ? 2.467 -8.215 -21.531 1.00 95.25 295 SER A C 1
ATOM 2220 O O . SER A 1 295 ? 3.656 -7.901 -21.468 1.00 95.25 295 SER A O 1
ATOM 2222 N N . THR A 1 296 ? 1.556 -7.746 -20.680 1.00 94.44 296 THR A N 1
ATOM 2223 C CA . THR A 1 296 ? 1.860 -6.926 -19.496 1.00 94.44 296 THR A CA 1
ATOM 2224 C C . THR A 1 296 ? 1.530 -7.682 -18.208 1.00 94.44 296 THR A C 1
ATOM 2226 O O . THR A 1 296 ? 1.281 -7.077 -17.164 1.00 94.44 296 THR A O 1
ATOM 2229 N N . ALA A 1 297 ? 1.451 -9.013 -18.285 1.00 92.50 297 ALA A N 1
ATOM 2230 C CA . ALA A 1 297 ? 1.180 -9.895 -17.158 1.00 92.50 297 ALA A CA 1
ATOM 2231 C C . ALA A 1 297 ? 2.457 -10.101 -16.325 1.00 92.50 297 ALA A C 1
ATOM 2233 O O . ALA A 1 297 ? 3.032 -11.186 -16.289 1.00 92.50 297 ALA A O 1
ATOM 2234 N N . TYR A 1 298 ? 2.924 -9.030 -15.681 1.00 93.88 298 TYR A N 1
ATOM 2235 C CA . TYR A 1 298 ? 4.137 -9.055 -14.868 1.00 93.88 298 TYR A CA 1
ATOM 2236 C C . TYR A 1 298 ? 3.893 -9.813 -13.559 1.00 93.88 298 TYR A C 1
ATOM 2238 O O . TYR A 1 298 ? 3.116 -9.376 -12.710 1.00 93.88 298 TYR A O 1
ATOM 2246 N N . VAL A 1 299 ? 4.591 -10.930 -13.369 1.00 92.88 299 VAL A N 1
ATOM 2247 C CA . VAL A 1 299 ? 4.549 -11.719 -12.130 1.00 92.88 299 VAL A CA 1
ATOM 2248 C C . VAL A 1 299 ? 5.874 -11.552 -11.405 1.00 92.88 299 VAL A C 1
ATOM 2250 O O . VAL A 1 299 ? 6.918 -11.844 -11.977 1.00 92.88 299 VAL A O 1
ATOM 2253 N N . ARG A 1 300 ? 5.864 -11.073 -10.157 1.00 92.69 300 ARG A N 1
ATOM 2254 C CA . ARG A 1 300 ? 7.105 -10.848 -9.396 1.00 92.69 300 ARG A CA 1
ATOM 2255 C C . ARG A 1 300 ? 7.920 -12.144 -9.278 1.00 92.69 300 ARG A C 1
ATOM 2257 O O . ARG A 1 300 ? 7.399 -13.171 -8.852 1.00 92.69 300 ARG A O 1
ATOM 2264 N N . ASP A 1 301 ? 9.198 -12.072 -9.640 1.00 88.12 301 ASP A N 1
ATOM 2265 C CA . ASP A 1 301 ? 10.147 -13.185 -9.599 1.00 88.12 301 ASP A CA 1
ATOM 2266 C C . ASP A 1 301 ? 10.818 -13.255 -8.219 1.00 88.12 301 ASP A C 1
ATOM 2268 O O . ASP A 1 301 ? 11.813 -12.581 -7.946 1.00 88.12 301 ASP A O 1
ATOM 2272 N N . GLY A 1 302 ? 10.228 -14.034 -7.312 1.00 84.12 302 GLY A N 1
ATOM 2273 C CA . GLY A 1 302 ? 10.776 -14.275 -5.978 1.00 84.12 302 GLY A CA 1
ATOM 2274 C C . GLY A 1 302 ? 10.898 -13.017 -5.106 1.00 84.12 302 GLY A C 1
ATOM 2275 O O . GLY A 1 302 ? 10.067 -12.107 -5.144 1.00 84.12 302 GLY A O 1
ATOM 2276 N N . ALA A 1 303 ? 11.932 -12.995 -4.261 1.00 81.94 303 ALA A N 1
ATOM 2277 C CA . ALA A 1 303 ? 12.209 -11.928 -3.297 1.00 81.94 303 ALA A CA 1
ATOM 2278 C C . ALA A 1 303 ? 13.422 -11.069 -3.700 1.00 81.94 303 ALA A C 1
ATOM 2280 O O . ALA A 1 303 ? 14.235 -10.708 -2.851 1.00 81.94 303 ALA A O 1
ATOM 2281 N N . THR A 1 304 ? 13.587 -10.770 -4.992 1.00 86.38 304 THR A N 1
ATOM 2282 C CA . THR A 1 304 ? 14.711 -9.937 -5.445 1.00 86.38 304 THR A CA 1
ATOM 2283 C C . THR A 1 304 ? 14.556 -8.484 -4.989 1.00 86.38 304 THR A C 1
ATOM 2285 O O . THR A 1 304 ? 13.451 -7.934 -4.954 1.00 86.38 304 THR A O 1
ATOM 2288 N N . GLU A 1 305 ? 15.690 -7.852 -4.696 1.00 87.00 305 GLU A N 1
ATOM 2289 C CA . GLU A 1 305 ? 15.798 -6.446 -4.302 1.00 87.00 305 GLU A CA 1
ATOM 2290 C C . GLU A 1 305 ? 16.850 -5.767 -5.202 1.00 87.00 305 GLU A C 1
ATOM 2292 O O . GLU A 1 305 ? 18.039 -6.071 -5.069 1.00 87.00 305 GLU A O 1
ATOM 2297 N N . PRO A 1 306 ? 16.473 -4.884 -6.147 1.00 90.81 306 PRO A N 1
ATOM 2298 C CA . PRO A 1 306 ? 15.108 -4.487 -6.515 1.00 90.81 306 PRO A CA 1
ATOM 2299 C C . PRO A 1 306 ? 14.274 -5.605 -7.173 1.00 90.81 306 PRO A C 1
ATOM 2301 O O . PRO A 1 306 ? 14.806 -6.612 -7.649 1.00 90.81 306 PRO A O 1
ATOM 2304 N N . ALA A 1 307 ? 12.953 -5.413 -7.233 1.00 92.94 307 ALA A N 1
ATOM 2305 C CA . ALA A 1 307 ? 12.018 -6.399 -7.783 1.00 92.94 307 ALA A CA 1
ATOM 2306 C C . ALA A 1 307 ? 12.245 -6.675 -9.285 1.00 92.94 307 ALA A C 1
ATOM 2308 O O . ALA A 1 307 ? 12.327 -5.744 -10.090 1.00 92.94 307 ALA A O 1
ATOM 2309 N N . GLN A 1 308 ? 12.289 -7.959 -9.651 1.00 94.81 308 GLN A N 1
ATOM 2310 C CA . GLN A 1 308 ? 12.231 -8.460 -11.026 1.00 94.81 308 GLN A CA 1
ATOM 2311 C C . GLN A 1 308 ? 10.886 -9.137 -11.296 1.00 94.81 308 GLN A C 1
ATOM 2313 O O . GLN A 1 308 ? 10.194 -9.550 -10.367 1.00 94.81 308 GLN A O 1
ATOM 2318 N N . TYR A 1 309 ? 10.521 -9.251 -12.572 1.00 95.31 309 TYR A N 1
ATOM 2319 C CA . TYR A 1 309 ? 9.239 -9.787 -13.008 1.00 95.31 309 TYR A CA 1
ATOM 2320 C C . TYR A 1 309 ? 9.402 -10.777 -14.163 1.00 95.31 309 TYR A C 1
ATOM 2322 O O . TYR A 1 309 ? 10.132 -10.545 -15.126 1.00 95.31 309 TYR A O 1
ATOM 2330 N N . LEU A 1 310 ? 8.675 -11.881 -14.079 1.00 94.56 310 LEU A N 1
ATOM 2331 C CA . LEU A 1 310 ? 8.433 -12.797 -15.179 1.00 94.56 310 LEU A CA 1
ATOM 2332 C C . LEU A 1 310 ? 7.337 -12.215 -16.074 1.00 94.56 310 LEU A C 1
ATOM 2334 O O . LEU A 1 310 ? 6.342 -11.686 -15.580 1.00 94.56 310 LEU A O 1
ATOM 2338 N N . CYS A 1 311 ? 7.533 -12.313 -17.385 1.00 96.06 311 CYS A N 1
ATOM 2339 C CA . CYS A 1 311 ? 6.547 -11.925 -18.385 1.00 96.06 311 CYS A CA 1
ATOM 2340 C C . CYS A 1 311 ? 6.775 -12.731 -19.667 1.00 96.06 311 CYS A C 1
ATOM 2342 O O . CYS A 1 311 ? 7.923 -12.984 -20.044 1.00 96.06 311 CYS A O 1
ATOM 2344 N N . GLU A 1 312 ? 5.698 -13.103 -20.356 1.00 96.62 312 GLU A N 1
ATOM 2345 C CA . GLU A 1 312 ? 5.750 -13.840 -21.628 1.00 96.62 312 GLU A CA 1
ATOM 2346 C C . GLU A 1 312 ? 6.505 -13.066 -22.717 1.00 96.62 312 GLU A C 1
ATOM 2348 O O . GLU A 1 312 ? 7.135 -13.672 -23.587 1.00 96.62 312 GLU A O 1
ATOM 2353 N N . SER A 1 313 ? 6.520 -11.731 -22.623 1.00 96.75 313 SER A N 1
ATOM 2354 C CA . SER A 1 313 ? 7.257 -10.868 -23.546 1.00 96.75 313 SER A CA 1
ATOM 2355 C C . SER A 1 313 ? 8.765 -11.120 -23.509 1.00 96.75 313 SER A C 1
ATOM 2357 O O . SER A 1 313 ? 9.424 -10.986 -24.534 1.00 96.75 313 SER A O 1
ATOM 2359 N N . VAL A 1 314 ? 9.323 -11.573 -22.379 1.00 97.00 314 VAL A N 1
ATOM 2360 C CA . VAL A 1 314 ? 10.748 -11.936 -22.287 1.00 97.00 314 VAL A CA 1
ATOM 2361 C C . VAL A 1 314 ? 11.056 -13.105 -23.221 1.00 97.00 314 VAL A C 1
ATOM 2363 O O . VAL A 1 314 ? 11.944 -13.000 -24.065 1.00 97.00 314 VAL A O 1
ATOM 2366 N N . ALA A 1 315 ? 10.280 -14.189 -23.122 1.00 94.38 315 ALA A N 1
ATOM 2367 C CA . ALA A 1 315 ? 10.458 -15.379 -23.952 1.00 94.38 315 ALA A CA 1
ATOM 2368 C C . ALA A 1 315 ? 10.191 -15.096 -25.441 1.00 94.38 315 ALA A C 1
ATOM 2370 O O . ALA A 1 315 ? 10.847 -15.680 -26.301 1.00 94.38 315 ALA A O 1
ATOM 2371 N N . ALA A 1 316 ? 9.260 -14.186 -25.743 1.00 96.50 316 ALA A N 1
ATOM 2372 C CA . ALA A 1 316 ? 8.943 -13.791 -27.112 1.00 96.50 316 ALA A CA 1
ATOM 2373 C C . ALA A 1 316 ? 9.998 -12.869 -27.753 1.00 96.50 316 ALA A C 1
ATOM 2375 O O . ALA A 1 316 ? 10.134 -12.869 -28.971 1.00 96.50 316 ALA A O 1
ATOM 2376 N N . LEU A 1 317 ? 10.729 -12.065 -26.975 1.00 97.69 317 LEU A N 1
ATOM 2377 C CA . LEU A 1 317 ? 11.609 -11.021 -27.516 1.00 97.69 317 LEU A CA 1
ATOM 2378 C C . LEU A 1 317 ? 13.093 -11.375 -27.424 1.00 97.69 317 LEU A C 1
ATOM 2380 O O . LEU A 1 317 ? 13.844 -11.146 -28.374 1.00 97.69 317 LEU A O 1
ATOM 2384 N N . GLU A 1 318 ? 13.538 -11.920 -26.292 1.00 97.25 318 GLU A N 1
ATOM 2385 C CA . GLU A 1 318 ? 14.963 -12.097 -26.008 1.00 97.25 318 GLU A CA 1
ATOM 2386 C C . GLU A 1 318 ? 15.706 -12.935 -27.064 1.00 97.25 318 GLU A C 1
ATOM 2388 O O . GLU A 1 318 ? 16.724 -12.442 -27.563 1.00 97.25 318 GLU A O 1
ATOM 2393 N N . PRO A 1 319 ? 15.218 -14.123 -27.487 1.00 97.38 319 PRO A N 1
ATOM 2394 C CA . PRO A 1 319 ? 15.927 -14.954 -28.466 1.00 97.38 319 PRO A CA 1
ATOM 2395 C C . PRO A 1 319 ? 16.149 -14.263 -29.818 1.00 97.38 319 PRO A C 1
ATOM 2397 O O . PRO A 1 319 ? 17.098 -14.578 -30.533 1.00 97.38 319 PRO A O 1
ATOM 2400 N N . HIS A 1 320 ? 15.283 -13.309 -30.164 1.00 97.44 320 HIS A N 1
ATOM 2401 C CA . HIS A 1 320 ? 15.288 -12.635 -31.459 1.00 97.44 320 HIS A CA 1
ATOM 2402 C C . HIS A 1 320 ? 16.013 -11.292 -31.437 1.00 97.44 320 HIS A C 1
ATOM 2404 O O . HIS A 1 320 ? 16.519 -10.870 -32.468 1.00 97.44 320 HIS A O 1
ATOM 2410 N N . VAL A 1 321 ? 16.076 -10.619 -30.288 1.00 97.38 321 VAL A N 1
ATOM 2411 C CA . VAL A 1 321 ? 16.539 -9.225 -30.211 1.00 97.38 321 VAL A CA 1
ATOM 2412 C C . VAL A 1 321 ? 17.851 -9.071 -29.439 1.00 97.38 321 VAL A C 1
ATOM 2414 O O . VAL A 1 321 ? 18.584 -8.113 -29.675 1.00 97.38 321 VAL A O 1
ATOM 2417 N N . ARG A 1 322 ? 18.206 -10.022 -28.559 1.00 97.38 322 ARG A N 1
ATOM 2418 C CA . ARG A 1 322 ? 19.433 -9.961 -27.738 1.00 97.38 322 ARG A CA 1
ATOM 2419 C C . ARG A 1 322 ? 20.673 -9.643 -28.572 1.00 97.38 322 ARG A C 1
ATOM 2421 O O . ARG A 1 322 ? 21.417 -8.738 -28.221 1.00 97.38 322 ARG A O 1
ATOM 2428 N N . HIS A 1 323 ? 20.871 -10.355 -29.678 1.00 97.56 323 HIS A N 1
ATOM 2429 C CA . HIS A 1 323 ? 22.050 -10.180 -30.527 1.00 97.56 323 HIS A CA 1
ATOM 2430 C C . HIS A 1 323 ? 22.133 -8.781 -31.164 1.00 97.56 323 HIS A C 1
ATOM 2432 O O . HIS A 1 323 ? 23.233 -8.255 -31.306 1.00 97.56 323 HIS A O 1
ATOM 2438 N N . ILE A 1 324 ? 20.989 -8.162 -31.488 1.00 97.88 324 ILE A N 1
ATOM 2439 C CA . ILE A 1 324 ? 20.924 -6.802 -32.043 1.00 97.88 324 ILE A CA 1
ATOM 2440 C C . ILE A 1 324 ? 21.425 -5.807 -30.994 1.00 97.88 324 ILE A C 1
ATOM 2442 O O . ILE A 1 324 ? 22.329 -5.025 -31.267 1.00 97.88 324 ILE A O 1
ATOM 2446 N N . VAL A 1 325 ? 20.890 -5.876 -29.768 1.00 97.06 325 VAL A N 1
ATOM 2447 C CA . VAL A 1 325 ? 21.278 -4.932 -28.709 1.00 97.06 325 VAL A CA 1
ATOM 2448 C C . VAL A 1 325 ? 22.712 -5.148 -28.212 1.00 97.06 325 VAL A C 1
ATOM 2450 O O . VAL A 1 325 ? 23.352 -4.183 -27.802 1.00 97.06 325 VAL A O 1
ATOM 2453 N N . GLU A 1 326 ? 23.244 -6.379 -28.249 1.00 97.44 326 GLU A N 1
ATOM 2454 C CA . GLU A 1 326 ? 24.656 -6.636 -27.913 1.00 97.44 326 GLU A CA 1
ATOM 2455 C C . GLU A 1 326 ? 25.618 -6.010 -28.913 1.00 97.44 326 GLU A C 1
ATOM 2457 O O . GLU A 1 326 ? 26.593 -5.388 -28.497 1.00 97.44 326 GLU A O 1
ATOM 2462 N N . ARG A 1 327 ? 25.334 -6.144 -30.213 1.00 96.69 327 ARG A N 1
ATOM 2463 C CA . ARG A 1 327 ? 26.197 -5.634 -31.286 1.00 96.69 327 ARG A CA 1
ATOM 2464 C C . ARG A 1 327 ? 26.454 -4.133 -31.149 1.00 96.69 327 ARG A C 1
ATOM 2466 O O . ARG A 1 327 ? 27.531 -3.648 -31.488 1.00 96.69 327 ARG A O 1
ATOM 2473 N N . GLU A 1 328 ? 25.503 -3.390 -30.588 1.00 95.56 328 GLU A N 1
ATOM 2474 C CA . GLU A 1 328 ? 25.673 -1.955 -30.362 1.00 95.56 328 GLU A CA 1
ATOM 2475 C C . GLU A 1 328 ? 26.794 -1.622 -29.363 1.00 95.56 328 GLU A C 1
ATOM 2477 O O . GLU A 1 328 ? 27.388 -0.549 -29.459 1.00 95.56 328 GLU A O 1
ATOM 2482 N N . LEU A 1 329 ? 27.163 -2.547 -28.470 1.00 94.94 329 LEU A N 1
ATOM 2483 C CA . LEU A 1 329 ? 28.302 -2.392 -27.558 1.00 94.94 329 LEU A CA 1
ATOM 2484 C C . LEU A 1 329 ? 29.668 -2.663 -28.211 1.00 94.94 329 LEU A C 1
ATOM 2486 O O . LEU A 1 329 ? 30.684 -2.608 -27.518 1.00 94.94 329 LEU A O 1
ATOM 2490 N N . GLU A 1 330 ? 29.711 -2.946 -29.513 1.00 92.00 330 GLU A N 1
ATOM 2491 C CA . GLU A 1 330 ? 30.946 -3.241 -30.254 1.00 92.00 330 GLU A CA 1
ATOM 2492 C C . GLU A 1 330 ? 31.321 -2.129 -31.248 1.00 92.00 330 GLU A C 1
ATOM 2494 O O . GLU A 1 330 ? 32.467 -2.052 -31.692 1.00 92.00 330 GLU A O 1
ATOM 2499 N N . VAL A 1 331 ? 30.383 -1.233 -31.576 1.00 83.25 331 VAL A N 1
ATOM 2500 C CA . VAL A 1 331 ? 30.568 -0.180 -32.588 1.00 83.25 331 VAL A CA 1
ATOM 2501 C C . VAL A 1 331 ? 30.675 1.193 -31.927 1.00 83.25 331 VAL A C 1
ATOM 2503 O O . VAL A 1 331 ? 29.743 1.653 -31.265 1.00 83.25 331 VAL A O 1
ATOM 2506 N N . ALA A 1 332 ? 31.818 1.860 -32.107 1.00 84.88 332 ALA A N 1
ATOM 2507 C CA . ALA A 1 332 ? 32.075 3.182 -31.540 1.00 84.88 332 ALA A CA 1
ATOM 2508 C C . ALA A 1 332 ? 31.206 4.286 -32.194 1.00 84.88 332 ALA A C 1
ATOM 2510 O O . ALA A 1 332 ? 30.951 4.212 -33.396 1.00 84.88 332 ALA A O 1
ATOM 2511 N N . PRO A 1 333 ? 30.793 5.334 -31.448 1.00 86.94 333 PRO A N 1
ATOM 2512 C CA . PRO A 1 333 ? 30.955 5.504 -30.001 1.00 86.94 333 PRO A CA 1
ATOM 2513 C C . PRO A 1 333 ? 30.150 4.452 -29.232 1.00 86.94 333 PRO A C 1
ATOM 2515 O O . PRO A 1 333 ? 29.033 4.118 -29.615 1.00 86.94 333 PRO A O 1
ATOM 2518 N N . LEU A 1 334 ? 30.749 3.894 -28.177 1.00 90.38 334 LEU A N 1
ATOM 2519 C CA . LEU A 1 334 ? 30.167 2.771 -27.445 1.00 90.38 334 LEU A CA 1
ATOM 2520 C C . LEU A 1 334 ? 29.098 3.274 -26.467 1.00 90.38 334 LEU A C 1
ATOM 2522 O O . LEU A 1 334 ? 29.446 4.037 -25.561 1.00 90.38 334 LEU A O 1
ATOM 2526 N N . PRO A 1 335 ? 27.831 2.844 -26.600 1.00 94.25 335 PRO A N 1
ATOM 2527 C CA . PRO A 1 335 ? 26.841 3.111 -25.577 1.00 94.25 335 PRO A CA 1
ATOM 2528 C C . PRO A 1 335 ? 27.175 2.352 -24.289 1.00 94.25 335 PRO A C 1
ATOM 2530 O O . PRO A 1 335 ? 27.792 1.283 -24.280 1.00 94.25 335 PRO A O 1
ATOM 2533 N N . ASP A 1 336 ? 26.725 2.890 -23.163 1.00 93.12 336 ASP A N 1
ATOM 2534 C CA . ASP A 1 336 ? 26.705 2.179 -21.897 1.00 93.12 336 ASP A CA 1
ATOM 2535 C C . ASP A 1 336 ? 25.656 1.081 -21.870 1.00 93.12 336 ASP A C 1
ATOM 2537 O O . ASP A 1 336 ? 25.803 0.116 -21.129 1.00 93.12 336 ASP A O 1
ATOM 2541 N N . PHE A 1 337 ? 24.582 1.203 -22.630 1.00 95.25 337 PHE A N 1
ATOM 2542 C CA . PHE A 1 337 ? 23.684 0.090 -22.875 1.00 95.25 337 PHE A CA 1
ATOM 2543 C C . PHE A 1 337 ? 22.850 0.342 -24.114 1.00 95.25 337 PHE A C 1
ATOM 2545 O O . PHE A 1 337 ? 22.608 1.485 -24.487 1.00 95.25 337 PHE A O 1
ATOM 2552 N N . CYS A 1 338 ? 22.357 -0.751 -24.674 1.00 97.56 338 CYS A N 1
ATOM 2553 C CA . CYS A 1 338 ? 21.235 -0.805 -25.584 1.00 97.56 338 CYS A CA 1
ATOM 2554 C C . CYS A 1 338 ? 20.222 -1.814 -25.016 1.00 97.56 338 CYS A C 1
ATOM 2556 O O . CYS A 1 338 ? 20.578 -2.928 -24.607 1.00 97.56 338 CYS A O 1
ATOM 2558 N N . LEU A 1 339 ? 18.959 -1.417 -24.912 1.00 97.94 339 LEU A N 1
ATOM 2559 C CA . LEU A 1 339 ? 17.903 -2.265 -24.361 1.00 97.94 339 LEU A CA 1
ATOM 2560 C C . LEU A 1 339 ? 16.558 -1.988 -25.022 1.00 97.94 339 LEU A C 1
ATOM 2562 O O . LEU A 1 339 ? 16.364 -0.945 -25.641 1.00 97.94 339 LEU A O 1
ATOM 2566 N N . LEU A 1 340 ? 15.626 -2.920 -24.848 1.00 98.25 340 LEU A N 1
ATOM 2567 C CA . LEU A 1 340 ? 14.208 -2.691 -25.101 1.00 98.25 340 LEU A CA 1
ATOM 2568 C C . LEU A 1 340 ? 13.502 -2.410 -23.784 1.00 98.25 340 LEU A C 1
ATOM 2570 O O . LEU A 1 340 ? 13.758 -3.084 -22.780 1.00 98.25 340 LEU A O 1
ATOM 2574 N N . GLN A 1 341 ? 12.566 -1.475 -23.837 1.00 97.56 341 GLN A N 1
ATOM 2575 C CA . GLN A 1 341 ? 11.673 -1.150 -22.742 1.00 97.56 341 GLN A CA 1
ATOM 2576 C C . GLN A 1 341 ? 10.245 -1.031 -23.271 1.00 97.56 341 GLN A C 1
ATOM 2578 O O . GLN A 1 341 ? 10.020 -0.344 -24.260 1.00 97.56 341 GLN A O 1
ATOM 2583 N N . ASP A 1 342 ? 9.283 -1.695 -22.636 1.00 96.69 342 ASP A N 1
ATOM 2584 C CA . ASP A 1 342 ? 7.874 -1.534 -23.000 1.00 96.69 342 ASP A CA 1
ATOM 2585 C C . ASP A 1 342 ? 7.275 -0.247 -22.412 1.00 96.69 342 ASP A C 1
ATOM 2587 O O . ASP A 1 342 ? 7.864 0.388 -21.536 1.00 96.69 342 ASP A O 1
ATOM 2591 N N . ARG A 1 343 ? 6.067 0.122 -22.849 1.00 93.69 343 ARG A N 1
ATOM 2592 C CA . ARG A 1 343 ? 5.340 1.333 -22.405 1.00 93.69 343 ARG A CA 1
ATOM 2593 C C . ARG A 1 343 ? 5.116 1.470 -20.890 1.00 93.69 343 ARG A C 1
ATOM 2595 O O . ARG A 1 343 ? 4.787 2.563 -20.416 1.00 93.69 343 ARG A O 1
ATOM 2602 N N . ASN A 1 344 ? 5.270 0.388 -20.127 1.00 92.94 344 ASN A N 1
ATOM 2603 C CA . ASN A 1 344 ? 5.139 0.389 -18.671 1.00 92.94 344 ASN A CA 1
ATOM 2604 C C . ASN A 1 344 ? 6.488 0.535 -17.955 1.00 92.94 344 ASN A C 1
ATOM 2606 O O . ASN A 1 344 ? 6.518 0.519 -16.725 1.00 92.94 344 ASN A O 1
ATOM 2610 N N . GLY A 1 345 ? 7.584 0.683 -18.701 1.00 93.56 345 GLY A N 1
ATOM 2611 C CA . GLY A 1 345 ? 8.936 0.776 -18.168 1.00 93.56 345 GLY A CA 1
ATOM 2612 C C . GLY A 1 345 ? 9.596 -0.585 -17.934 1.00 93.56 345 GLY A C 1
ATOM 2613 O O . GLY A 1 345 ? 10.685 -0.633 -17.358 1.00 93.56 345 GLY A O 1
ATOM 2614 N N . PHE A 1 346 ? 8.969 -1.697 -18.332 1.00 96.94 346 PHE A N 1
ATOM 2615 C CA . PHE A 1 346 ? 9.540 -3.030 -18.148 1.00 96.94 346 PHE A CA 1
ATOM 2616 C C . PHE A 1 346 ? 10.615 -3.309 -19.198 1.00 96.94 346 PHE A C 1
ATOM 2618 O O . PHE A 1 346 ? 10.400 -3.067 -20.382 1.00 96.94 346 PHE A O 1
ATOM 2625 N N . ASN A 1 347 ? 11.756 -3.858 -18.773 1.00 96.94 347 ASN A N 1
ATOM 2626 C CA . ASN A 1 347 ? 12.897 -4.143 -19.648 1.00 96.94 347 ASN A CA 1
ATOM 2627 C C . ASN A 1 347 ? 12.988 -5.644 -19.977 1.00 96.94 347 ASN A C 1
ATOM 2629 O O . ASN A 1 347 ? 13.718 -6.370 -19.284 1.00 96.94 347 ASN A O 1
ATOM 2633 N N . PRO A 1 348 ? 12.292 -6.147 -21.015 1.00 97.38 348 PRO A N 1
ATOM 2634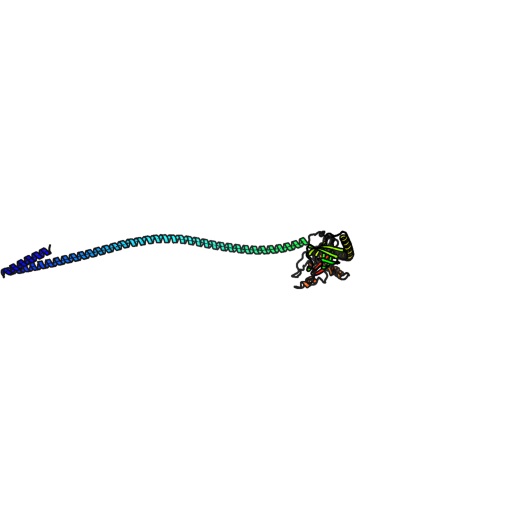 C CA . PRO A 1 348 ? 12.315 -7.567 -21.353 1.00 97.38 348 PRO A CA 1
ATOM 2635 C C . PRO A 1 348 ? 13.657 -8.019 -21.927 1.00 97.38 348 PRO A C 1
ATOM 2637 O O . PRO A 1 348 ? 14.002 -9.187 -21.804 1.00 97.38 348 PRO A O 1
ATOM 2640 N N . VAL A 1 349 ? 14.424 -7.120 -22.554 1.00 98.19 349 VAL A N 1
ATOM 2641 C CA . VAL A 1 349 ? 15.660 -7.457 -23.270 1.00 98.19 349 VAL A CA 1
ATOM 2642 C C . VAL A 1 349 ? 16.715 -6.385 -22.981 1.00 98.19 349 VAL A C 1
ATOM 2644 O O . VAL A 1 349 ? 16.552 -5.242 -23.380 1.00 98.19 349 VAL A O 1
ATOM 2647 N N . HIS A 1 350 ? 17.819 -6.746 -22.313 1.00 98.06 350 HIS A N 1
ATOM 2648 C CA . HIS A 1 350 ? 18.933 -5.837 -21.990 1.00 98.06 350 HIS A CA 1
ATOM 2649 C C . HIS A 1 350 ? 20.298 -6.520 -22.169 1.00 98.06 350 HIS A C 1
ATOM 2651 O O . HIS A 1 350 ? 20.390 -7.722 -21.931 1.00 98.06 350 HIS A O 1
ATOM 2657 N N . ASN A 1 351 ? 21.354 -5.783 -22.537 1.00 97.69 351 ASN A N 1
ATOM 2658 C CA . ASN A 1 351 ? 22.702 -6.354 -22.668 1.00 97.69 351 ASN A CA 1
ATOM 2659 C C . ASN A 1 351 ? 23.114 -7.341 -21.556 1.00 97.69 351 ASN A C 1
ATOM 2661 O O . ASN A 1 351 ? 22.872 -7.083 -20.376 1.00 97.69 351 ASN A O 1
ATOM 2665 N N . LEU A 1 352 ? 23.850 -8.400 -21.903 1.00 97.12 352 LEU A N 1
ATOM 2666 C CA . LEU A 1 352 ? 24.293 -9.492 -21.027 1.00 97.12 352 LEU A CA 1
ATOM 2667 C C . LEU A 1 352 ? 25.008 -8.999 -19.767 1.00 97.12 352 LEU A C 1
ATOM 2669 O O . LEU A 1 352 ? 24.845 -9.569 -18.685 1.00 97.12 352 LEU A O 1
ATOM 2673 N N . ARG A 1 353 ? 25.779 -7.911 -19.879 1.00 95.50 353 ARG A N 1
ATOM 2674 C CA . ARG A 1 353 ? 26.486 -7.315 -18.734 1.00 95.50 353 ARG A CA 1
ATOM 2675 C C . ARG A 1 353 ? 25.547 -6.769 -17.651 1.00 95.50 353 ARG A C 1
ATOM 2677 O O . ARG A 1 353 ? 25.964 -6.683 -16.501 1.00 95.50 353 ARG A O 1
ATOM 2684 N N . PHE A 1 354 ? 24.298 -6.466 -18.004 1.00 95.88 354 PHE A N 1
ATOM 2685 C CA . PHE A 1 354 ? 23.234 -6.016 -17.101 1.00 95.88 354 PHE A CA 1
ATOM 2686 C C . PHE A 1 354 ? 22.099 -7.037 -16.939 1.00 95.88 354 PHE A C 1
ATOM 2688 O O . PHE A 1 354 ? 21.054 -6.722 -16.369 1.00 95.88 354 PHE A O 1
ATOM 2695 N N . SER A 1 355 ? 22.305 -8.262 -17.413 1.00 96.50 355 SER A N 1
ATOM 2696 C CA . SER A 1 355 ? 21.361 -9.377 -17.290 1.00 96.50 355 SER A CA 1
ATOM 2697 C C . SER A 1 355 ? 21.946 -10.481 -16.408 1.00 96.50 355 SER A C 1
ATOM 2699 O O . SER A 1 355 ? 21.668 -11.663 -16.593 1.00 96.50 355 SER A O 1
ATOM 2701 N N . ARG A 1 356 ? 22.811 -10.109 -15.453 1.00 96.31 356 ARG A N 1
ATOM 2702 C CA . ARG A 1 356 ? 23.412 -11.059 -14.512 1.00 96.31 356 ARG A CA 1
ATOM 2703 C C . ARG A 1 356 ? 22.370 -11.512 -13.482 1.00 96.31 356 ARG A C 1
ATOM 2705 O O . ARG A 1 356 ? 21.530 -10.704 -13.081 1.00 96.31 356 ARG A O 1
ATOM 2712 N N . PRO A 1 357 ? 22.440 -12.767 -12.999 1.00 93.56 357 PRO A N 1
ATOM 2713 C CA . PRO A 1 357 ? 21.555 -13.231 -11.938 1.00 93.56 357 PRO A CA 1
ATOM 2714 C C . PRO A 1 357 ? 21.620 -12.313 -10.704 1.00 93.56 357 PRO A C 1
ATOM 2716 O O . PRO A 1 357 ? 22.720 -11.881 -10.323 1.00 93.56 357 PRO A O 1
ATOM 2719 N N . PRO A 1 358 ? 20.468 -11.987 -10.089 1.00 93.50 358 PRO A N 1
ATOM 2720 C CA . PRO A 1 358 ? 20.444 -11.204 -8.863 1.00 93.50 358 PRO A CA 1
ATOM 2721 C C . PRO A 1 358 ? 21.070 -11.987 -7.699 1.00 93.50 358 PRO A C 1
ATOM 2723 O O . PRO A 1 358 ? 21.026 -13.217 -7.656 1.00 93.50 358 PRO A O 1
ATOM 2726 N N . ARG A 1 359 ? 21.638 -11.263 -6.735 1.00 93.12 359 ARG A N 1
ATOM 2727 C CA . ARG A 1 359 ? 22.186 -11.794 -5.483 1.00 93.12 359 ARG A CA 1
ATOM 2728 C C . ARG A 1 359 ? 21.298 -11.371 -4.319 1.00 93.12 359 ARG A C 1
ATOM 2730 O O . ARG A 1 359 ? 20.968 -10.193 -4.181 1.00 93.12 359 ARG A O 1
ATOM 2737 N N . LEU A 1 360 ? 20.898 -12.328 -3.487 1.00 90.44 360 LEU A N 1
ATOM 2738 C CA . LEU A 1 360 ? 20.056 -12.057 -2.324 1.00 90.44 360 LEU A CA 1
ATOM 2739 C C . LEU A 1 360 ? 20.818 -11.179 -1.317 1.00 90.44 360 LEU A C 1
ATOM 2741 O O . LEU A 1 360 ? 21.932 -11.519 -0.931 1.00 90.44 360 LEU A O 1
ATOM 2745 N N . GLY A 1 361 ? 20.218 -10.060 -0.905 1.00 87.81 361 GLY A N 1
ATOM 2746 C CA . GLY A 1 361 ? 20.799 -9.131 0.073 1.00 87.81 361 GLY A CA 1
ATOM 2747 C C . GLY A 1 361 ? 21.896 -8.192 -0.454 1.00 87.81 361 GLY A C 1
ATOM 2748 O O . GLY A 1 361 ? 22.386 -7.371 0.313 1.00 87.81 361 GLY A O 1
ATOM 2749 N N . ASP A 1 362 ? 22.269 -8.269 -1.736 1.00 91.50 362 ASP A N 1
ATOM 2750 C CA . ASP A 1 362 ? 23.299 -7.414 -2.349 1.00 91.50 362 ASP A CA 1
ATOM 2751 C C . ASP A 1 362 ? 22.669 -6.431 -3.350 1.00 91.50 362 ASP A C 1
ATOM 2753 O O . ASP A 1 362 ? 22.686 -6.616 -4.573 1.00 91.50 362 ASP A O 1
ATOM 2757 N N . THR A 1 363 ? 22.059 -5.375 -2.809 1.00 90.00 363 THR A N 1
ATOM 2758 C CA . THR A 1 363 ? 21.337 -4.363 -3.594 1.00 90.00 363 THR A CA 1
ATOM 2759 C C . THR A 1 363 ? 22.256 -3.621 -4.567 1.00 90.00 363 THR A C 1
ATOM 2761 O O . THR A 1 363 ? 21.838 -3.323 -5.685 1.00 90.00 363 THR A O 1
ATOM 2764 N N . VAL A 1 364 ? 23.518 -3.367 -4.200 1.00 90.75 364 VAL A N 1
ATOM 2765 C CA . VAL A 1 364 ? 24.490 -2.667 -5.061 1.00 90.75 364 VAL A CA 1
ATOM 2766 C C . VAL A 1 364 ? 24.822 -3.509 -6.295 1.00 90.75 364 VAL A C 1
ATOM 2768 O O . VAL A 1 364 ? 24.752 -3.008 -7.421 1.00 90.75 364 VAL A O 1
ATOM 2771 N N . TRP A 1 365 ? 25.097 -4.810 -6.126 1.00 93.12 365 TRP A N 1
ATOM 2772 C CA . TRP A 1 365 ? 25.277 -5.724 -7.259 1.00 93.12 365 TRP A CA 1
ATOM 2773 C C . TRP A 1 365 ? 24.048 -5.747 -8.168 1.00 93.12 365 TRP A C 1
ATOM 2775 O O . TRP A 1 365 ? 24.173 -5.633 -9.392 1.00 93.12 365 TRP A O 1
ATOM 2785 N N . ASN A 1 366 ? 22.856 -5.860 -7.579 1.00 92.88 366 ASN A N 1
ATOM 2786 C CA . ASN A 1 366 ? 21.609 -5.951 -8.333 1.00 92.88 366 ASN A CA 1
ATOM 2787 C C . ASN A 1 366 ? 21.331 -4.666 -9.127 1.00 92.88 366 ASN A C 1
ATOM 2789 O O . ASN A 1 366 ? 20.995 -4.731 -10.311 1.00 92.88 366 ASN A O 1
ATOM 2793 N N . LEU A 1 367 ? 21.541 -3.491 -8.526 1.00 90.38 367 LEU A N 1
ATOM 2794 C CA . LEU A 1 367 ? 21.412 -2.197 -9.200 1.00 90.38 367 LEU A CA 1
ATOM 2795 C C . LEU A 1 367 ? 22.401 -2.043 -10.362 1.00 90.38 367 LEU A C 1
ATOM 2797 O O . LEU A 1 367 ? 22.048 -1.487 -11.412 1.00 90.38 367 LEU A O 1
ATOM 2801 N N . ARG A 1 368 ? 23.622 -2.560 -10.209 1.00 91.44 368 ARG A N 1
ATOM 2802 C CA . ARG A 1 368 ? 24.683 -2.419 -11.208 1.00 91.44 368 ARG A CA 1
ATOM 2803 C C . ARG A 1 368 ? 24.576 -3.425 -12.355 1.00 91.44 368 ARG A C 1
ATOM 2805 O O . ARG A 1 368 ? 24.776 -3.017 -13.493 1.00 91.44 368 ARG A O 1
ATOM 2812 N N . TYR A 1 369 ? 24.220 -4.682 -12.088 1.00 94.12 369 TYR A N 1
ATOM 2813 C CA . TYR A 1 369 ? 24.366 -5.779 -13.058 1.00 94.12 369 TYR A CA 1
ATOM 2814 C C . TYR A 1 369 ? 23.104 -6.619 -13.315 1.00 94.12 369 TYR A C 1
ATOM 2816 O O . TYR A 1 369 ? 23.119 -7.424 -14.244 1.00 94.12 369 TYR A O 1
ATOM 2824 N N . SER A 1 370 ? 22.026 -6.455 -12.540 1.00 94.94 370 SER A N 1
ATOM 2825 C CA . SER A 1 370 ? 20.770 -7.213 -12.692 1.00 94.94 370 SER A CA 1
ATOM 2826 C C . SER A 1 370 ? 19.608 -6.266 -13.008 1.00 94.94 370 SER A C 1
ATOM 2828 O O . SER A 1 370 ? 18.799 -5.886 -12.159 1.00 94.94 370 SER A O 1
ATOM 2830 N N . ARG A 1 371 ? 19.582 -5.788 -14.255 1.00 94.94 371 ARG A N 1
ATOM 2831 C CA . ARG A 1 371 ? 18.677 -4.735 -14.743 1.00 94.94 371 ARG A CA 1
ATOM 2832 C C . ARG A 1 371 ? 17.569 -5.240 -15.656 1.00 94.94 371 ARG A C 1
ATOM 2834 O O . ARG A 1 371 ? 16.509 -4.625 -15.709 1.00 94.94 371 ARG A O 1
ATOM 2841 N N . MET A 1 372 ? 17.801 -6.342 -16.361 1.00 96.25 372 MET A N 1
ATOM 2842 C CA . MET A 1 372 ? 16.763 -7.003 -17.153 1.00 96.25 372 MET A CA 1
ATOM 2843 C C . MET A 1 372 ? 15.614 -7.472 -16.252 1.00 96.25 372 MET A C 1
ATOM 2845 O O . MET A 1 372 ? 15.828 -7.764 -15.074 1.00 96.25 372 MET A O 1
ATOM 2849 N N . ARG A 1 373 ? 14.398 -7.546 -16.800 1.00 96.50 373 ARG A N 1
ATOM 2850 C CA . ARG A 1 373 ? 13.171 -7.955 -16.097 1.00 96.50 373 ARG A CA 1
ATOM 2851 C C . ARG A 1 373 ? 12.743 -7.026 -14.958 1.00 96.50 373 ARG A C 1
ATOM 2853 O O . ARG A 1 373 ? 11.925 -7.407 -14.127 1.00 96.50 373 ARG A O 1
ATOM 2860 N N . ARG A 1 374 ? 13.282 -5.811 -14.893 1.00 95.81 374 ARG A N 1
ATOM 2861 C CA . ARG A 1 374 ? 12.840 -4.778 -13.949 1.00 95.81 374 ARG A CA 1
ATOM 2862 C C . ARG A 1 374 ? 11.899 -3.799 -14.629 1.00 95.81 374 ARG A C 1
ATOM 2864 O O . ARG A 1 374 ? 11.941 -3.650 -15.848 1.00 95.81 374 ARG A O 1
ATOM 2871 N N . ILE A 1 375 ? 11.097 -3.127 -13.813 1.00 94.31 375 ILE A N 1
ATOM 2872 C CA . ILE A 1 375 ? 10.270 -1.990 -14.213 1.00 94.31 375 ILE A CA 1
ATOM 2873 C C . ILE A 1 375 ? 10.983 -0.711 -13.766 1.00 94.31 375 ILE A C 1
ATOM 2875 O O . ILE A 1 375 ? 11.364 -0.594 -12.601 1.00 94.31 375 ILE A O 1
ATOM 2879 N N . PHE A 1 376 ? 11.189 0.210 -14.703 1.00 90.00 376 PHE A N 1
ATOM 2880 C CA . PHE A 1 376 ? 11.712 1.555 -14.479 1.00 90.00 376 PHE A CA 1
ATOM 2881 C C . PHE A 1 376 ? 10.589 2.550 -14.763 1.00 90.00 376 PHE A C 1
ATOM 2883 O O . PHE A 1 376 ? 10.384 2.961 -15.903 1.00 90.00 376 PHE A O 1
ATOM 2890 N N . ASP A 1 377 ? 9.827 2.872 -13.722 1.00 86.06 377 ASP A N 1
ATOM 2891 C CA . ASP A 1 377 ? 8.659 3.753 -13.769 1.00 86.06 377 ASP A CA 1
ATOM 2892 C C . ASP A 1 377 ? 8.951 5.173 -13.258 1.00 86.06 377 ASP A C 1
ATOM 2894 O O . ASP A 1 377 ? 8.036 5.942 -12.957 1.00 86.06 377 ASP A O 1
ATOM 2898 N N . ASP A 1 378 ? 10.233 5.542 -13.205 1.00 82.69 378 ASP A N 1
ATOM 2899 C CA . ASP A 1 378 ? 10.654 6.923 -13.023 1.00 82.69 378 ASP A CA 1
ATOM 2900 C C . ASP A 1 378 ? 10.289 7.789 -14.244 1.00 82.69 378 ASP A C 1
ATOM 2902 O O . ASP A 1 378 ? 10.032 7.292 -15.345 1.00 82.69 378 ASP A O 1
ATOM 2906 N N . LYS A 1 379 ? 10.261 9.112 -14.045 1.00 81.25 379 LYS A N 1
ATOM 2907 C CA . LYS A 1 379 ? 9.857 10.091 -15.067 1.00 81.25 379 LYS A CA 1
ATOM 2908 C C . LYS A 1 379 ? 10.621 9.913 -16.387 1.00 81.25 379 LYS A C 1
ATOM 2910 O O . LYS A 1 379 ? 9.993 9.947 -17.441 1.00 81.25 379 LYS A O 1
ATOM 2915 N N . THR A 1 380 ? 11.938 9.719 -16.329 1.00 84.00 380 THR A N 1
ATOM 2916 C CA . THR A 1 380 ? 12.803 9.566 -17.509 1.00 84.00 380 THR A CA 1
ATOM 2917 C C . THR A 1 380 ? 12.489 8.261 -18.235 1.00 84.00 380 THR A C 1
ATOM 2919 O O . THR A 1 380 ? 12.248 8.268 -19.443 1.00 84.00 380 THR A O 1
ATOM 2922 N N . GLY A 1 381 ? 12.422 7.146 -17.497 1.00 87.31 381 GLY A N 1
ATOM 2923 C CA . GLY A 1 381 ? 12.092 5.841 -18.067 1.00 87.31 381 GLY A CA 1
ATOM 2924 C C . GLY A 1 381 ? 10.728 5.818 -18.753 1.00 87.31 381 GLY A C 1
ATOM 2925 O O . GLY A 1 381 ? 10.614 5.359 -19.886 1.00 87.31 381 GLY A O 1
ATOM 2926 N N . LEU A 1 382 ? 9.698 6.379 -18.117 1.00 88.62 382 LEU A N 1
ATOM 2927 C CA . LEU A 1 382 ? 8.365 6.441 -18.717 1.00 88.62 382 LEU A CA 1
ATOM 2928 C C . LEU A 1 382 ? 8.281 7.406 -19.903 1.00 88.62 382 LEU A C 1
ATOM 2930 O O . LEU A 1 382 ? 7.527 7.126 -20.834 1.00 88.62 382 LEU A O 1
ATOM 2934 N N . ALA A 1 383 ? 9.043 8.504 -19.898 1.00 86.69 383 ALA A N 1
ATOM 2935 C CA . ALA A 1 383 ? 9.112 9.414 -21.040 1.00 86.69 383 ALA A CA 1
ATOM 2936 C C . ALA A 1 383 ? 9.667 8.701 -22.282 1.00 86.69 383 ALA A C 1
ATOM 2938 O O . ALA A 1 383 ? 9.043 8.763 -23.340 1.00 86.69 383 ALA A O 1
ATOM 2939 N N . ALA A 1 384 ? 10.761 7.946 -22.137 1.00 90.75 384 ALA A N 1
ATOM 2940 C CA . ALA A 1 384 ? 11.319 7.128 -23.214 1.00 90.75 384 ALA A CA 1
ATOM 2941 C C . ALA A 1 384 ? 10.326 6.056 -23.683 1.00 90.75 384 ALA A C 1
ATOM 2943 O O . ALA A 1 384 ? 10.032 5.944 -24.872 1.00 90.75 384 ALA A O 1
ATOM 2944 N N . ALA A 1 385 ? 9.773 5.292 -22.738 1.00 92.25 385 ALA A N 1
ATOM 2945 C CA . ALA A 1 385 ? 8.858 4.184 -22.997 1.00 92.25 385 ALA A CA 1
ATOM 2946 C C . ALA A 1 385 ? 7.546 4.593 -23.686 1.00 92.25 385 ALA A C 1
ATOM 2948 O O . ALA A 1 385 ? 6.925 3.774 -24.364 1.00 92.25 385 ALA A O 1
ATOM 2949 N N . ARG A 1 386 ? 7.083 5.831 -23.474 1.00 90.25 386 ARG A N 1
ATOM 2950 C CA . ARG A 1 386 ? 5.806 6.342 -24.002 1.00 90.25 386 ARG A CA 1
ATOM 2951 C C . ARG A 1 386 ? 5.954 7.363 -25.117 1.00 90.25 386 ARG A C 1
ATOM 2953 O O . ARG A 1 386 ? 4.938 7.805 -25.643 1.00 90.25 386 ARG A O 1
ATOM 2960 N N . ASN A 1 387 ? 7.178 7.710 -25.493 1.00 88.25 387 ASN A N 1
ATOM 2961 C CA . ASN A 1 387 ? 7.427 8.662 -26.559 1.00 88.25 387 ASN A CA 1
ATOM 2962 C C . ASN A 1 387 ? 6.767 8.207 -27.874 1.00 88.25 387 ASN A C 1
ATOM 2964 O O . ASN A 1 387 ? 7.019 7.107 -28.349 1.00 88.25 387 ASN A O 1
ATOM 2968 N N . LEU A 1 388 ? 5.938 9.068 -28.468 1.00 89.81 388 LEU A N 1
ATOM 2969 C CA . LEU A 1 388 ? 5.324 8.835 -29.782 1.00 89.81 388 LEU A CA 1
ATOM 2970 C C . LEU A 1 388 ? 6.041 9.593 -30.911 1.00 89.81 388 LEU A C 1
ATOM 2972 O O . LEU A 1 388 ? 5.765 9.351 -32.085 1.00 89.81 388 LEU A O 1
ATOM 2976 N N . LYS A 1 389 ? 6.962 10.509 -30.577 1.00 89.94 389 LYS A N 1
ATOM 2977 C CA . LYS A 1 389 ? 7.781 11.232 -31.560 1.00 89.94 389 LYS A CA 1
ATOM 2978 C C . LYS A 1 389 ? 8.829 10.287 -32.168 1.00 89.94 389 LYS A C 1
ATOM 2980 O O . LYS A 1 389 ? 9.200 9.312 -31.519 1.00 89.94 389 LYS A O 1
ATOM 2985 N N . PRO A 1 390 ? 9.390 10.582 -33.357 1.00 92.44 390 PRO A N 1
ATOM 2986 C CA . PRO A 1 390 ? 10.370 9.709 -34.014 1.00 92.44 390 PRO A CA 1
ATOM 2987 C C . PRO A 1 390 ? 11.596 9.337 -33.167 1.00 92.44 390 PRO A C 1
ATOM 2989 O O . PRO A 1 390 ? 12.232 8.321 -33.441 1.00 92.44 390 PRO A O 1
ATOM 2992 N N . PHE A 1 391 ? 11.942 10.155 -32.173 1.00 94.00 391 PHE A N 1
ATOM 2993 C CA . PHE A 1 391 ? 12.974 9.882 -31.180 1.00 94.00 391 PHE A CA 1
ATOM 2994 C C . PHE A 1 391 ? 12.744 10.732 -29.921 1.00 94.00 391 PHE A C 1
ATOM 2996 O O . PHE A 1 391 ? 11.967 11.692 -29.950 1.00 94.00 391 PHE A O 1
ATOM 3003 N N . LEU A 1 392 ? 13.448 10.395 -28.844 1.00 92.38 392 LEU A N 1
ATOM 3004 C CA . LEU A 1 392 ? 13.620 11.215 -27.647 1.00 92.38 392 LEU A CA 1
ATOM 3005 C C . LEU A 1 392 ? 15.115 11.319 -27.331 1.00 92.38 392 LEU A C 1
ATOM 3007 O O . LEU A 1 392 ? 15.851 10.346 -27.489 1.00 92.38 392 LEU A O 1
ATOM 3011 N N . VAL A 1 393 ? 15.555 12.500 -26.897 1.00 92.19 393 VAL A N 1
ATOM 3012 C CA . VAL A 1 393 ? 16.898 12.716 -26.352 1.00 92.19 393 VAL A CA 1
ATOM 3013 C C . VAL A 1 393 ? 16.747 13.380 -24.995 1.00 92.19 393 VAL A C 1
ATOM 3015 O O . VAL A 1 393 ? 16.081 14.407 -24.895 1.00 92.19 393 VAL A O 1
ATOM 3018 N N . GLN A 1 394 ? 17.342 12.801 -23.957 1.00 89.12 394 GLN A N 1
ATOM 3019 C CA . GLN A 1 394 ? 17.233 13.327 -22.595 1.00 89.12 394 GLN A CA 1
ATOM 3020 C C . GLN A 1 394 ? 18.457 12.979 -21.751 1.00 89.12 394 GLN A C 1
ATOM 3022 O O . GLN A 1 394 ? 19.232 12.081 -22.088 1.00 89.12 394 GLN A O 1
ATOM 3027 N N . SER A 1 395 ? 18.649 13.712 -20.654 1.00 88.25 395 SER A N 1
ATOM 3028 C CA . SER A 1 395 ? 19.662 13.393 -19.655 1.00 88.25 395 SER A CA 1
ATOM 3029 C C . SER A 1 395 ? 18.999 12.810 -18.415 1.00 88.25 395 SER A C 1
ATOM 3031 O O . SER A 1 395 ? 17.832 13.077 -18.123 1.00 88.25 395 SER A O 1
ATOM 3033 N N . TYR A 1 396 ? 19.732 11.993 -17.666 1.00 85.25 396 TYR A N 1
ATOM 3034 C CA . TYR A 1 396 ? 19.251 11.523 -16.376 1.00 85.25 396 TYR A CA 1
ATOM 3035 C C . TYR A 1 396 ? 20.390 11.174 -15.426 1.00 85.25 396 TYR A C 1
ATOM 3037 O O . TYR A 1 396 ? 21.468 10.720 -15.818 1.00 85.25 396 TYR A O 1
ATOM 3045 N N . ALA A 1 397 ? 20.121 11.373 -14.139 1.00 83.50 397 ALA A N 1
ATOM 3046 C CA . ALA A 1 397 ? 20.975 10.921 -13.056 1.00 83.50 397 ALA A CA 1
ATOM 3047 C C . ALA A 1 397 ? 20.614 9.480 -12.695 1.00 83.50 397 ALA A C 1
ATOM 3049 O O . ALA A 1 397 ? 19.470 9.176 -12.351 1.00 83.50 397 ALA A O 1
ATOM 3050 N N . ARG A 1 398 ? 21.596 8.582 -12.761 1.00 84.31 398 ARG A N 1
ATOM 3051 C CA . ARG A 1 398 ? 21.409 7.174 -12.435 1.00 84.31 398 ARG A CA 1
ATOM 3052 C C . ARG A 1 398 ? 22.009 6.842 -11.082 1.00 84.31 398 ARG A C 1
ATOM 3054 O O . ARG A 1 398 ? 23.214 6.967 -10.900 1.00 84.31 398 ARG A O 1
ATOM 3061 N N . ASP A 1 399 ? 21.179 6.302 -10.197 1.00 81.19 399 ASP A N 1
ATOM 3062 C CA . ASP A 1 399 ? 21.656 5.646 -8.984 1.00 81.19 399 ASP A CA 1
ATOM 3063 C C . ASP A 1 399 ? 22.284 4.280 -9.307 1.00 81.19 399 ASP A C 1
ATOM 3065 O O . ASP A 1 399 ? 21.648 3.389 -9.897 1.00 81.19 399 ASP A O 1
ATOM 3069 N N . MET A 1 400 ? 23.557 4.151 -8.940 1.00 78.25 400 MET A N 1
ATOM 3070 C CA . MET A 1 400 ? 24.369 2.942 -9.063 1.00 78.25 400 MET A CA 1
ATOM 3071 C C . MET A 1 400 ? 24.508 2.188 -7.728 1.00 78.25 400 MET A C 1
ATOM 3073 O O . MET A 1 400 ? 25.127 1.124 -7.700 1.00 78.25 400 MET A O 1
ATOM 3077 N N . GLY A 1 401 ? 23.899 2.700 -6.653 1.00 78.69 401 GLY A N 1
ATOM 3078 C CA . GLY A 1 401 ? 23.950 2.208 -5.276 1.00 78.69 401 GLY A CA 1
ATOM 3079 C C . GLY A 1 401 ? 25.024 2.902 -4.432 1.00 78.69 401 GLY A C 1
ATOM 3080 O O . GLY A 1 401 ? 24.793 3.202 -3.266 1.00 78.69 401 GLY A O 1
ATOM 3081 N N . ASP A 1 402 ? 26.188 3.170 -5.025 1.00 80.06 402 ASP A N 1
ATOM 3082 C CA . ASP A 1 402 ? 27.352 3.803 -4.391 1.00 80.06 402 ASP A CA 1
ATOM 3083 C C . ASP A 1 402 ? 27.698 5.184 -4.971 1.00 80.06 402 ASP A C 1
ATOM 3085 O O . ASP A 1 402 ? 28.458 5.944 -4.372 1.00 80.06 402 ASP A O 1
ATOM 3089 N N . ALA A 1 403 ? 27.141 5.514 -6.136 1.00 79.31 403 ALA A N 1
ATOM 3090 C CA . ALA A 1 403 ? 27.364 6.769 -6.835 1.00 79.31 403 ALA A CA 1
ATOM 3091 C C . ALA A 1 403 ? 26.145 7.156 -7.680 1.00 79.31 403 ALA A C 1
ATOM 3093 O O . ALA A 1 403 ? 25.384 6.296 -8.134 1.00 79.31 403 ALA A O 1
ATOM 3094 N N . ILE A 1 404 ? 26.009 8.457 -7.937 1.00 80.31 404 ILE A N 1
ATOM 3095 C CA . ILE A 1 404 ? 25.100 8.992 -8.950 1.00 80.31 404 ILE A CA 1
ATOM 3096 C C . ILE A 1 404 ? 25.911 9.306 -10.205 1.00 80.31 404 ILE A C 1
ATOM 3098 O O . ILE A 1 404 ? 26.870 10.075 -10.157 1.00 80.31 404 ILE A O 1
ATOM 3102 N N . GLU A 1 405 ? 25.528 8.716 -11.334 1.00 84.56 405 GLU A N 1
ATOM 3103 C CA . GLU A 1 405 ? 26.201 8.919 -12.618 1.00 84.56 405 GLU A CA 1
ATOM 3104 C C . GLU A 1 405 ? 25.260 9.599 -13.614 1.00 84.56 405 GLU A C 1
ATOM 3106 O O . GLU A 1 405 ? 24.150 9.120 -13.854 1.00 84.56 405 GLU A O 1
ATOM 3111 N N . LEU A 1 406 ? 25.709 10.701 -14.220 1.00 87.38 406 LEU A N 1
ATOM 3112 C CA . LEU A 1 406 ? 24.963 11.393 -15.269 1.00 87.38 406 LEU A CA 1
ATOM 3113 C C . LEU A 1 406 ? 25.123 10.683 -16.609 1.00 87.38 406 LEU A C 1
ATOM 3115 O O . LEU A 1 406 ? 26.236 10.406 -17.068 1.00 87.38 406 LEU A O 1
ATOM 3119 N N . ARG A 1 407 ? 23.988 10.407 -17.238 1.00 89.56 407 ARG A N 1
ATOM 3120 C CA . ARG A 1 407 ? 23.889 9.758 -18.539 1.00 89.56 407 ARG A CA 1
ATOM 3121 C C . ARG A 1 407 ? 23.074 10.630 -19.476 1.00 89.56 407 ARG A C 1
ATOM 3123 O O . ARG A 1 407 ? 22.226 11.407 -19.041 1.00 89.56 407 ARG A O 1
ATOM 3130 N N . MET A 1 408 ? 23.330 10.458 -20.760 1.00 91.69 408 MET A N 1
ATOM 3131 C CA . MET A 1 408 ? 22.447 10.920 -21.819 1.00 91.69 408 MET A CA 1
ATOM 3132 C C . MET A 1 408 ? 21.893 9.706 -22.537 1.00 91.69 408 MET A C 1
ATOM 3134 O O . MET A 1 408 ? 22.593 8.701 -22.663 1.00 91.69 408 MET A O 1
ATOM 3138 N N . GLU A 1 409 ? 20.666 9.788 -23.014 1.00 92.62 409 GLU A N 1
ATOM 3139 C CA . GLU A 1 409 ? 20.066 8.714 -23.784 1.00 92.62 409 GLU A CA 1
ATOM 3140 C C . GLU A 1 409 ? 19.381 9.205 -25.043 1.00 92.62 409 GLU A C 1
ATOM 3142 O O . GLU A 1 409 ? 18.939 10.351 -25.142 1.00 92.62 409 GLU A O 1
ATOM 3147 N N . PHE A 1 410 ? 19.356 8.288 -26.000 1.00 95.56 410 PHE A N 1
ATOM 3148 C CA . PHE A 1 410 ? 18.709 8.389 -27.286 1.00 95.56 410 PHE A CA 1
ATOM 3149 C C . PHE A 1 410 ? 17.755 7.214 -27.370 1.00 95.56 410 PHE A C 1
ATOM 3151 O O . PHE A 1 410 ? 18.178 6.058 -27.267 1.00 95.56 410 PHE A O 1
ATOM 3158 N N . ASP A 1 411 ? 16.481 7.516 -27.566 1.00 96.69 411 ASP A N 1
ATOM 3159 C CA . ASP A 1 411 ? 15.429 6.516 -27.581 1.00 96.69 411 ASP A CA 1
ATOM 3160 C C . ASP A 1 411 ? 14.638 6.619 -28.881 1.00 96.69 411 ASP A C 1
ATOM 3162 O O . ASP A 1 411 ? 14.356 7.717 -29.364 1.00 96.69 411 ASP A O 1
ATOM 3166 N N . ALA A 1 412 ? 14.250 5.477 -29.444 1.00 97.50 412 ALA A N 1
ATOM 3167 C CA . ALA A 1 412 ? 13.374 5.419 -30.610 1.00 97.50 412 ALA A CA 1
ATOM 3168 C C . ALA A 1 412 ? 12.169 4.518 -30.317 1.00 97.50 412 ALA A C 1
ATOM 3170 O O . ALA A 1 412 ? 12.349 3.412 -29.788 1.00 97.50 412 ALA A O 1
ATOM 3171 N N . PRO A 1 413 ? 10.944 4.963 -30.643 1.00 97.69 413 PRO A N 1
ATOM 3172 C CA . PRO A 1 413 ? 9.749 4.186 -30.372 1.00 97.69 413 PRO A CA 1
ATOM 3173 C C . PRO A 1 413 ? 9.650 2.968 -31.288 1.00 97.69 413 PRO A C 1
ATOM 3175 O O . PRO A 1 413 ? 10.110 2.956 -32.430 1.00 97.69 413 PRO A O 1
ATOM 3178 N N . LEU A 1 414 ? 8.995 1.939 -30.775 1.00 97.88 414 LEU A N 1
ATOM 3179 C CA . LEU A 1 414 ? 8.759 0.670 -31.434 1.00 97.88 414 LEU A CA 1
ATOM 3180 C C . LEU A 1 414 ? 7.266 0.522 -31.704 1.00 97.88 414 LEU A C 1
ATOM 3182 O O . LEU A 1 414 ? 6.463 0.396 -30.777 1.00 97.88 414 LEU A O 1
ATOM 3186 N N . PHE A 1 415 ? 6.897 0.509 -32.981 1.00 95.88 415 PHE A N 1
ATOM 3187 C CA . PHE A 1 415 ? 5.526 0.290 -33.425 1.00 95.88 415 PHE A CA 1
ATOM 3188 C C . PHE A 1 415 ? 5.429 -1.048 -34.140 1.00 95.88 415 PHE A C 1
ATOM 3190 O O . PHE A 1 415 ? 6.028 -1.237 -35.194 1.00 95.88 415 PHE A O 1
ATOM 3197 N N . LEU A 1 416 ? 4.630 -1.958 -33.592 1.00 94.38 416 LEU A N 1
ATOM 3198 C CA . LEU A 1 416 ? 4.391 -3.267 -34.184 1.00 94.38 416 LEU A CA 1
ATOM 3199 C C . LEU A 1 416 ? 2.950 -3.315 -34.684 1.00 94.38 416 LEU A C 1
ATOM 3201 O O . LEU A 1 416 ? 2.017 -3.141 -33.899 1.00 94.38 416 LEU A O 1
ATOM 3205 N N . ARG A 1 417 ? 2.758 -3.499 -35.998 1.00 89.81 417 ARG A N 1
ATOM 3206 C CA . ARG A 1 417 ? 1.428 -3.462 -36.648 1.00 89.81 417 ARG A CA 1
ATOM 3207 C C . ARG A 1 417 ? 0.631 -2.184 -36.328 1.00 89.81 417 ARG A C 1
ATOM 3209 O O . ARG A 1 417 ? -0.571 -2.230 -36.086 1.00 89.81 417 ARG A O 1
ATOM 3216 N N . GLY A 1 418 ? 1.320 -1.042 -36.285 1.00 89.50 418 GLY A N 1
ATOM 3217 C CA . GLY A 1 418 ? 0.722 0.263 -35.978 1.00 89.50 418 GLY A CA 1
ATOM 3218 C C . GLY A 1 418 ? 0.412 0.503 -34.496 1.00 89.50 418 GLY A C 1
ATOM 3219 O O . GLY A 1 418 ? -0.059 1.581 -34.147 1.00 89.50 418 GLY A O 1
ATOM 3220 N N . ARG A 1 419 ? 0.692 -0.458 -33.607 1.00 93.12 419 ARG A N 1
ATOM 3221 C CA . ARG A 1 419 ? 0.507 -0.312 -32.158 1.00 93.12 419 ARG A CA 1
ATOM 3222 C C . ARG A 1 419 ? 1.837 0.022 -31.493 1.00 93.12 419 ARG A C 1
ATOM 3224 O O . ARG A 1 419 ? 2.812 -0.710 -31.668 1.00 93.12 419 ARG A O 1
ATOM 3231 N N . HIS A 1 420 ? 1.870 1.094 -30.703 1.00 94.50 420 HIS A N 1
ATOM 3232 C CA . HIS A 1 420 ? 3.046 1.442 -29.908 1.00 94.50 420 HIS A CA 1
ATOM 3233 C C . HIS A 1 420 ? 3.291 0.370 -28.837 1.00 94.50 420 HIS A C 1
ATOM 3235 O O . HIS A 1 420 ? 2.416 0.116 -28.003 1.00 94.50 420 HIS A O 1
ATOM 3241 N N . TRP A 1 421 ? 4.465 -0.254 -28.869 1.00 96.25 421 TRP A N 1
ATOM 3242 C CA . TRP A 1 421 ? 4.881 -1.295 -27.931 1.00 96.25 421 TRP A CA 1
ATOM 3243 C C . TRP A 1 421 ? 5.749 -0.741 -26.789 1.00 96.25 421 TRP A C 1
ATOM 3245 O O . TRP A 1 421 ? 5.583 -1.134 -25.633 1.00 96.25 421 TRP A O 1
ATOM 3255 N N . GLY A 1 422 ? 6.636 0.202 -27.102 1.00 96.06 422 GLY A N 1
ATOM 3256 C CA . GLY A 1 422 ? 7.641 0.752 -26.196 1.00 96.06 422 GLY A CA 1
ATOM 3257 C C . GLY A 1 422 ? 8.775 1.379 -26.996 1.00 96.06 422 GLY A C 1
ATOM 3258 O O . GLY A 1 422 ? 8.538 1.894 -28.080 1.00 96.06 422 GLY A O 1
ATOM 3259 N N . CYS A 1 423 ? 10.017 1.271 -26.539 1.00 97.69 423 CYS A N 1
ATOM 3260 C CA . CYS A 1 423 ? 11.167 1.862 -27.218 1.00 97.69 423 CYS A CA 1
ATOM 3261 C C . CYS A 1 423 ? 12.418 0.972 -27.192 1.00 97.69 423 CYS A C 1
ATOM 3263 O O . CYS A 1 423 ? 12.556 0.048 -26.383 1.00 97.69 423 CYS A O 1
ATOM 3265 N N . VAL A 1 424 ? 13.349 1.281 -28.095 1.00 98.25 424 VAL A N 1
ATOM 3266 C CA . VAL A 1 424 ? 14.772 0.981 -27.911 1.00 98.25 424 VAL A CA 1
ATOM 3267 C C . VAL A 1 424 ? 15.390 2.159 -27.176 1.00 98.25 424 VAL A C 1
ATOM 3269 O O . VAL A 1 424 ? 15.147 3.300 -27.563 1.00 98.25 424 VAL A O 1
ATOM 3272 N N . ARG A 1 425 ? 16.206 1.876 -26.159 1.00 97.19 425 ARG A N 1
ATOM 3273 C CA . ARG A 1 425 ? 16.953 2.883 -25.399 1.00 97.19 425 ARG A CA 1
ATOM 3274 C C . ARG A 1 425 ? 18.443 2.656 -25.538 1.00 97.19 425 ARG A C 1
ATOM 3276 O O . ARG A 1 425 ? 18.915 1.543 -25.280 1.00 97.19 425 ARG A O 1
ATOM 3283 N N . MET A 1 426 ? 19.174 3.704 -25.896 1.00 96.25 426 MET A N 1
ATOM 3284 C CA . MET A 1 426 ? 20.632 3.713 -25.923 1.00 96.25 426 MET A CA 1
ATOM 3285 C C . MET A 1 426 ? 21.182 4.859 -25.090 1.00 96.25 426 MET A C 1
ATOM 3287 O O . MET A 1 426 ? 20.977 6.024 -25.415 1.00 96.25 426 MET A O 1
ATOM 3291 N N . ALA A 1 427 ? 21.921 4.522 -24.036 1.00 94.44 427 ALA A N 1
ATOM 3292 C CA . ALA A 1 427 ? 22.542 5.516 -23.170 1.00 94.44 427 ALA A CA 1
ATOM 3293 C C . ALA A 1 427 ? 24.042 5.616 -23.407 1.00 94.44 427 ALA A C 1
ATOM 3295 O O . ALA A 1 427 ? 24.707 4.616 -23.667 1.00 94.44 427 ALA A O 1
ATOM 3296 N N . TYR A 1 428 ? 24.572 6.817 -23.234 1.00 93.00 428 TYR A N 1
ATOM 3297 C CA . TYR A 1 428 ? 25.985 7.151 -23.296 1.00 93.00 428 TYR A CA 1
ATOM 3298 C C . TYR A 1 428 ? 26.369 7.916 -22.034 1.00 93.00 428 TYR A C 1
ATOM 3300 O O . TYR A 1 428 ? 25.533 8.536 -21.360 1.00 93.00 428 TYR A O 1
ATOM 3308 N N . LYS A 1 429 ? 27.660 7.911 -21.714 1.00 86.06 429 LYS A N 1
ATOM 3309 C CA . LYS A 1 429 ? 28.177 8.841 -20.727 1.00 86.06 429 LYS A CA 1
ATOM 3310 C C . LYS A 1 429 ? 28.011 10.238 -21.288 1.00 86.06 429 LYS A C 1
ATOM 3312 O O . LYS A 1 429 ? 28.418 10.505 -22.412 1.00 86.06 429 LYS A O 1
ATOM 3317 N N . LEU A 1 430 ? 27.504 11.136 -20.453 1.00 78.44 430 LEU A N 1
ATOM 3318 C CA . LEU A 1 430 ? 27.585 12.564 -20.737 1.00 78.44 430 LEU A CA 1
ATOM 3319 C C . LEU A 1 430 ? 29.054 13.061 -20.676 1.00 78.44 430 LEU A C 1
ATOM 3321 O O . LEU A 1 430 ? 29.314 14.209 -21.010 1.00 78.44 430 LEU A O 1
ATOM 3325 N N . ARG A 1 431 ? 30.002 12.206 -20.236 1.00 67.31 431 ARG A N 1
ATOM 3326 C CA . ARG A 1 431 ? 31.411 12.508 -19.927 1.00 67.31 431 ARG A CA 1
ATOM 3327 C C . ARG A 1 431 ? 32.405 11.442 -20.384 1.00 67.31 431 ARG A C 1
ATOM 3329 O O . ARG A 1 431 ? 32.166 10.244 -20.094 1.00 67.31 431 ARG A O 1
#